Protein AF-A0A3C7VWP0-F1 (afdb_monomer_lite)

Structure (mmCIF, N/CA/C/O backbone):
data_AF-A0A3C7VWP0-F1
#
_entry.id   AF-A0A3C7VWP0-F1
#
loop_
_atom_site.group_PDB
_atom_site.id
_atom_site.type_symbol
_atom_site.label_atom_id
_atom_site.label_alt_id
_atom_site.label_comp_id
_atom_site.label_asym_id
_atom_site.label_entity_id
_atom_site.label_seq_id
_atom_site.pdbx_PDB_ins_code
_atom_site.Cartn_x
_atom_site.Cartn_y
_atom_site.Cartn_z
_atom_site.occupancy
_atom_site.B_iso_or_equiv
_atom_site.auth_seq_id
_atom_site.auth_comp_id
_atom_site.auth_asym_id
_atom_site.auth_atom_id
_atom_site.pdbx_PDB_model_num
ATOM 1 N N . MET A 1 1 ? -38.709 -5.482 -32.661 1.00 35.22 1 MET A N 1
ATOM 2 C CA . MET A 1 1 ? -37.393 -5.207 -33.279 1.00 35.22 1 MET A CA 1
ATOM 3 C C . MET A 1 1 ? -36.320 -5.694 -32.323 1.00 35.22 1 MET A C 1
ATOM 5 O O . MET A 1 1 ? -36.092 -5.061 -31.303 1.00 35.22 1 MET A O 1
ATOM 9 N N . SER A 1 2 ? -35.759 -6.872 -32.593 1.00 28.31 2 SER A N 1
ATOM 10 C CA . SER A 1 2 ? -34.648 -7.448 -31.835 1.00 28.31 2 SER A CA 1
ATOM 11 C C . SER A 1 2 ? -33.357 -6.728 -32.220 1.00 28.31 2 SER A C 1
ATOM 13 O O . SER A 1 2 ? -32.894 -6.865 -33.351 1.00 28.31 2 SER A O 1
ATOM 15 N N . VAL A 1 3 ? -32.789 -5.949 -31.303 1.00 29.02 3 VAL A N 1
ATOM 16 C CA . VAL A 1 3 ? -31.442 -5.401 -31.480 1.00 29.02 3 VAL A CA 1
ATOM 17 C C . VAL A 1 3 ? -30.465 -6.490 -31.053 1.00 29.02 3 VAL A C 1
ATOM 19 O O . VAL A 1 3 ? -30.376 -6.830 -29.875 1.00 29.02 3 VAL A O 1
ATOM 22 N N . ALA A 1 4 ? -29.801 -7.083 -32.041 1.00 27.52 4 ALA A N 1
ATOM 23 C CA . ALA A 1 4 ? -28.697 -8.003 -31.839 1.00 27.52 4 ALA A CA 1
ATOM 24 C C . ALA A 1 4 ? -27.569 -7.270 -31.097 1.00 27.52 4 ALA A C 1
ATOM 26 O O . ALA A 1 4 ? -27.047 -6.267 -31.581 1.00 27.52 4 ALA A O 1
ATOM 27 N N . VAL A 1 5 ? -27.221 -7.763 -29.908 1.00 31.03 5 VAL A N 1
ATOM 28 C CA . VAL A 1 5 ? -25.995 -7.381 -29.208 1.00 31.03 5 VAL A CA 1
ATOM 29 C C . VAL A 1 5 ? -24.853 -8.061 -29.948 1.00 31.03 5 VAL A C 1
ATOM 31 O O . VAL A 1 5 ? -24.682 -9.276 -29.884 1.00 31.03 5 VAL A O 1
ATOM 34 N N . GLU A 1 6 ? -24.128 -7.264 -30.718 1.00 28.30 6 GLU A N 1
ATOM 35 C CA . GLU A 1 6 ? -22.936 -7.660 -31.450 1.00 28.30 6 GLU A CA 1
ATOM 36 C C . GLU A 1 6 ? -21.861 -8.087 -30.435 1.00 28.30 6 GLU A C 1
ATOM 38 O O . GLU A 1 6 ? -21.287 -7.273 -29.710 1.00 28.30 6 GLU A O 1
ATOM 43 N N . THR A 1 7 ? -21.638 -9.396 -30.312 1.00 37.31 7 THR A N 1
ATOM 44 C CA . THR A 1 7 ? -20.586 -9.969 -29.468 1.00 37.31 7 THR A CA 1
ATOM 45 C C . THR A 1 7 ? -19.229 -9.644 -30.084 1.00 37.31 7 THR A C 1
ATOM 47 O O . THR A 1 7 ? -18.808 -10.284 -31.049 1.00 37.31 7 THR A O 1
ATOM 50 N N . ALA A 1 8 ? -18.546 -8.636 -29.541 1.00 33.97 8 ALA A N 1
ATOM 51 C CA . ALA A 1 8 ? -17.190 -8.291 -29.947 1.00 33.97 8 ALA A CA 1
ATOM 52 C C . ALA A 1 8 ? -16.220 -9.462 -29.658 1.00 33.97 8 ALA A C 1
ATOM 54 O O . ALA A 1 8 ? -16.267 -10.043 -28.570 1.00 33.97 8 ALA A O 1
ATOM 55 N N . PRO A 1 9 ? -15.320 -9.819 -30.591 1.00 35.62 9 PRO A N 1
ATOM 56 C CA . PRO A 1 9 ? -14.404 -10.940 -30.412 1.00 35.62 9 PRO A CA 1
ATOM 57 C C . PRO A 1 9 ? -13.335 -10.614 -29.356 1.00 35.62 9 PRO A C 1
ATOM 59 O O . PRO A 1 9 ? -12.489 -9.737 -29.532 1.00 35.62 9 PRO A O 1
ATOM 62 N N . THR A 1 10 ? -13.346 -11.349 -28.243 1.00 42.91 10 THR A N 1
ATOM 63 C CA . THR A 1 10 ? -12.411 -11.205 -27.117 1.00 42.91 10 THR A CA 1
ATOM 64 C C . THR A 1 10 ? -11.078 -11.903 -27.401 1.00 42.91 10 THR A C 1
ATOM 66 O O . THR A 1 10 ? -10.785 -12.969 -26.865 1.00 42.91 10 THR A O 1
ATOM 69 N N . GLY A 1 11 ? -10.250 -11.305 -28.257 1.00 37.78 11 GLY A N 1
ATOM 70 C CA . GLY A 1 11 ? -8.852 -11.709 -28.429 1.00 37.78 11 GLY A CA 1
ATOM 71 C C . GLY A 1 11 ? -7.911 -10.966 -27.462 1.00 37.78 11 GLY A C 1
ATOM 72 O O . GLY A 1 11 ? -8.125 -9.776 -27.207 1.00 37.78 11 GLY A O 1
ATOM 73 N N . PRO A 1 12 ? -6.820 -11.591 -26.969 1.00 45.31 12 PRO A N 1
ATOM 74 C CA . PRO A 1 12 ? -5.817 -10.919 -26.127 1.00 45.31 12 PRO A CA 1
ATOM 75 C C . PRO A 1 12 ? -5.187 -9.688 -26.809 1.00 45.31 12 PRO A C 1
ATOM 77 O O . PRO A 1 12 ? -4.808 -8.733 -26.133 1.00 45.31 12 PRO A O 1
ATOM 80 N N . GLY A 1 13 ? -5.151 -9.661 -28.147 1.00 40.09 13 GLY A N 1
ATOM 81 C CA . GLY A 1 13 ? -4.672 -8.518 -28.932 1.00 40.09 13 GLY A CA 1
ATOM 82 C C . GLY A 1 13 ? -5.580 -7.280 -28.886 1.00 40.09 13 GLY A C 1
ATOM 83 O O . GLY A 1 13 ? -5.072 -6.163 -28.867 1.00 40.09 13 GLY A O 1
ATOM 84 N N . LEU A 1 14 ? -6.907 -7.440 -28.796 1.00 42.69 14 LEU A N 1
ATOM 85 C CA . LEU A 1 14 ? -7.850 -6.309 -28.718 1.00 42.69 14 LEU A CA 1
ATOM 86 C C . LEU A 1 14 ? -7.833 -5.644 -27.331 1.00 42.69 14 LEU A C 1
ATOM 88 O O . LEU A 1 14 ? -7.853 -4.417 -27.237 1.00 42.69 14 LEU A O 1
ATOM 92 N N . ARG A 1 15 ? -7.643 -6.436 -26.263 1.00 50.72 15 ARG A N 1
ATOM 93 C CA . ARG A 1 15 ? -7.437 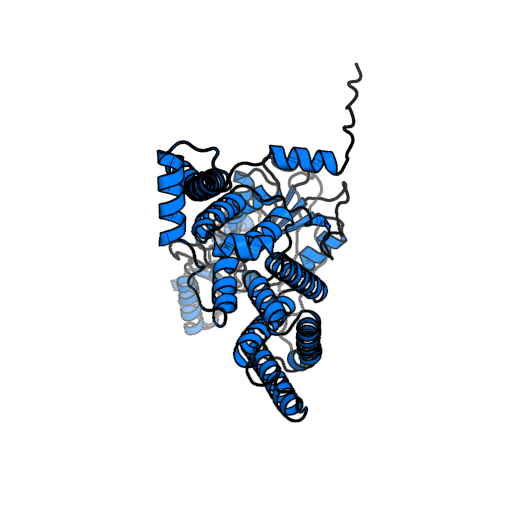-5.935 -24.888 1.00 50.72 15 ARG A CA 1
ATOM 94 C C . ARG A 1 15 ? -6.165 -5.086 -24.759 1.00 50.72 15 ARG A C 1
ATOM 96 O O . ARG A 1 15 ? -6.135 -4.132 -23.983 1.00 50.72 15 ARG A O 1
ATOM 103 N N . LEU A 1 16 ? -5.121 -5.408 -25.527 1.00 46.97 16 LEU A N 1
ATOM 104 C CA . LEU A 1 16 ? -3.892 -4.615 -25.599 1.00 46.97 16 LEU A CA 1
ATOM 105 C C . LEU A 1 16 ? -4.154 -3.243 -26.241 1.00 46.97 16 LEU A C 1
ATOM 107 O O . LEU A 1 16 ? -3.728 -2.223 -25.706 1.00 46.97 16 LEU A O 1
ATOM 111 N N . VAL A 1 17 ? -4.898 -3.210 -27.350 1.00 48.53 17 VAL A N 1
ATOM 112 C CA . VAL A 1 17 ? -5.216 -1.976 -28.091 1.00 48.53 17 VAL A CA 1
ATOM 113 C C . VAL A 1 17 ? -6.113 -1.035 -27.277 1.00 48.53 17 VAL A C 1
ATOM 115 O O . VAL A 1 17 ? -5.889 0.177 -27.274 1.00 48.53 17 VAL A O 1
ATOM 118 N N . GLU A 1 18 ? -7.079 -1.563 -26.525 1.00 48.06 18 GLU A N 1
ATOM 119 C CA . GLU A 1 18 ? -7.911 -0.755 -25.622 1.00 48.06 18 GLU A CA 1
ATOM 120 C C . GLU A 1 18 ? -7.126 -0.210 -24.419 1.00 48.06 18 GLU A C 1
ATOM 122 O O . GLU A 1 18 ? -7.279 0.964 -24.068 1.00 48.06 18 GLU A O 1
ATOM 127 N N . ARG A 1 19 ? -6.215 -1.005 -23.833 1.00 46.81 19 ARG A N 1
ATOM 128 C CA . ARG A 1 19 ? -5.294 -0.539 -22.776 1.00 46.81 19 ARG A CA 1
ATOM 129 C C . ARG A 1 19 ? -4.351 0.560 -23.278 1.00 46.81 19 ARG A C 1
ATOM 131 O O . ARG A 1 19 ? -4.072 1.494 -22.529 1.00 46.81 19 ARG A O 1
ATOM 138 N N . LEU A 1 20 ? -3.909 0.485 -24.536 1.00 47.81 20 LEU A N 1
ATOM 139 C CA . LEU A 1 20 ? -3.092 1.519 -25.182 1.00 47.81 20 LEU A CA 1
ATOM 140 C C . LEU A 1 20 ? -3.878 2.824 -25.407 1.00 47.81 20 LEU A C 1
ATOM 142 O O . LEU A 1 20 ? -3.334 3.903 -25.186 1.00 47.81 20 LEU A O 1
ATOM 146 N N . ARG A 1 21 ? -5.167 2.757 -25.779 1.00 44.41 21 ARG A N 1
ATOM 147 C CA . ARG A 1 21 ? -6.016 3.953 -25.986 1.00 44.41 21 ARG A CA 1
ATOM 148 C C . ARG A 1 21 ? -6.418 4.673 -24.694 1.00 44.41 21 ARG A C 1
ATOM 150 O O . ARG A 1 21 ? -6.697 5.868 -24.735 1.00 44.41 21 ARG A O 1
ATOM 157 N N . ALA A 1 22 ? -6.453 3.982 -23.556 1.00 44.19 22 ALA A N 1
ATOM 158 C CA . ALA A 1 22 ? -6.858 4.553 -22.267 1.00 44.19 22 ALA A CA 1
ATOM 159 C C . ALA A 1 22 ? -5.733 5.305 -21.521 1.00 44.19 22 ALA A C 1
ATOM 161 O O . ALA A 1 22 ? -5.949 5.787 -20.404 1.00 44.19 22 ALA A O 1
ATOM 162 N N . GLN A 1 23 ? -4.535 5.416 -22.105 1.00 46.66 23 GLN A N 1
ATOM 163 C CA . GLN A 1 23 ? -3.395 6.054 -21.454 1.00 46.66 23 GLN A CA 1
ATOM 164 C C . GLN A 1 23 ? -3.549 7.577 -21.404 1.00 46.66 23 GLN A C 1
ATOM 166 O O . GLN A 1 23 ? -3.523 8.274 -22.416 1.00 46.66 23 GLN A O 1
ATOM 171 N N . ARG A 1 24 ? -3.655 8.106 -20.184 1.00 49.12 24 ARG A N 1
ATOM 172 C CA . ARG A 1 24 ? -3.353 9.507 -19.880 1.00 49.12 24 ARG A CA 1
ATOM 173 C C . ARG A 1 24 ? -2.129 9.556 -18.964 1.00 49.12 24 ARG A C 1
ATOM 175 O O . ARG A 1 24 ? -1.996 8.663 -18.124 1.00 49.12 24 ARG A O 1
ATOM 182 N N . PRO A 1 25 ? -1.257 10.569 -19.114 1.00 47.03 25 PRO A N 1
ATOM 183 C CA . PRO A 1 25 ? -0.091 10.740 -18.251 1.00 47.03 25 PRO A CA 1
ATOM 184 C C . PRO A 1 25 ? -0.519 10.753 -16.778 1.00 47.03 25 PRO A C 1
ATOM 186 O O . PRO A 1 25 ? -1.553 11.330 -16.425 1.00 47.03 25 PRO A O 1
ATOM 189 N N . ARG A 1 26 ? 0.249 10.067 -15.926 1.00 44.88 26 ARG A N 1
ATOM 190 C CA . ARG A 1 26 ? -0.039 9.896 -14.492 1.00 44.88 26 ARG A CA 1
ATOM 191 C C . ARG A 1 26 ? 0.066 11.219 -13.730 1.00 44.88 26 ARG A C 1
ATOM 193 O O . ARG A 1 26 ? -0.675 11.430 -12.773 1.00 44.88 26 ARG A O 1
ATOM 200 N N . HIS A 1 27 ? 0.953 12.099 -14.177 1.00 48.50 27 HIS A N 1
ATOM 201 C CA . HIS A 1 27 ? 1.127 13.475 -13.750 1.00 48.50 27 HIS A CA 1
ATOM 202 C C . HIS A 1 27 ? 1.102 14.361 -14.996 1.00 48.50 27 HIS A C 1
ATOM 204 O O . HIS A 1 27 ? 1.833 14.140 -15.956 1.00 48.50 27 HIS A O 1
ATOM 210 N N . GLY A 1 28 ? 0.274 15.405 -14.991 1.00 49.00 28 GLY A N 1
ATOM 211 C CA . GLY A 1 28 ? 0.349 16.438 -16.021 1.00 49.00 28 GLY A CA 1
ATOM 212 C C . GLY A 1 28 ? 1.666 17.199 -15.888 1.00 49.00 28 GLY A C 1
ATOM 213 O O . GLY A 1 28 ? 1.707 18.227 -15.211 1.00 49.00 28 GLY A O 1
ATOM 214 N N . LEU A 1 29 ? 2.751 16.691 -16.485 1.00 58.59 29 LEU A N 1
ATOM 215 C CA . LEU A 1 29 ? 3.988 17.450 -16.637 1.00 58.59 29 LEU A CA 1
ATOM 216 C C . LEU A 1 29 ? 3.621 18.786 -17.283 1.00 58.59 29 LEU A C 1
ATOM 218 O O . LEU A 1 29 ? 2.940 18.825 -18.310 1.00 58.59 29 LEU A O 1
ATOM 222 N N . ARG A 1 30 ? 4.044 19.894 -16.661 1.00 71.88 30 ARG A N 1
ATOM 223 C CA . ARG A 1 30 ? 3.840 21.226 -17.240 1.00 71.88 30 ARG A CA 1
ATOM 224 C C . ARG A 1 30 ? 4.410 21.222 -18.668 1.00 71.88 30 ARG A C 1
ATOM 226 O O . ARG A 1 30 ? 5.480 20.644 -18.866 1.00 71.88 30 ARG A O 1
ATOM 233 N N . PRO A 1 31 ? 3.768 21.882 -19.645 1.00 74.69 31 PRO A N 1
ATOM 234 C CA . PRO A 1 31 ? 4.187 21.825 -21.050 1.00 74.69 31 PRO A CA 1
ATOM 235 C C . PRO A 1 31 ? 5.651 22.249 -21.250 1.00 74.69 31 PRO A C 1
ATOM 237 O O . PRO A 1 31 ? 6.357 21.662 -22.061 1.00 74.69 31 PRO A O 1
ATOM 240 N N . LEU A 1 32 ? 6.142 23.189 -20.434 1.00 78.19 32 LEU A N 1
ATOM 241 C CA . LEU A 1 32 ? 7.553 23.586 -20.407 1.00 78.19 32 LEU A CA 1
ATOM 242 C C . LEU A 1 32 ? 8.493 22.465 -19.943 1.00 78.19 32 LEU A C 1
ATOM 244 O O . LEU A 1 32 ? 9.555 22.285 -20.524 1.00 78.19 32 LEU A O 1
ATOM 248 N N . ALA A 1 33 ? 8.111 21.690 -18.925 1.00 76.31 33 ALA A N 1
ATOM 249 C CA . ALA A 1 33 ? 8.920 20.571 -18.446 1.00 76.31 33 ALA A CA 1
ATOM 250 C C . ALA A 1 33 ? 8.974 19.437 -19.481 1.00 76.31 33 ALA A C 1
ATOM 252 O O . ALA A 1 33 ? 10.025 18.833 -19.665 1.00 76.31 33 ALA A O 1
ATOM 253 N N . LEU A 1 34 ? 7.866 19.188 -20.190 1.00 79.56 34 LEU A N 1
ATOM 254 C CA . LEU A 1 34 ? 7.828 18.230 -21.295 1.00 79.56 34 LEU A CA 1
ATOM 255 C C . LEU A 1 34 ? 8.720 18.685 -22.457 1.00 79.56 34 LEU A C 1
ATOM 257 O O . LEU A 1 34 ? 9.506 17.889 -22.960 1.00 79.56 34 LEU A O 1
ATOM 261 N N . LEU A 1 35 ? 8.639 19.963 -22.845 1.00 84.69 35 LEU A N 1
ATOM 262 C CA . LEU A 1 35 ? 9.496 20.536 -23.882 1.00 84.69 35 LEU A CA 1
ATOM 263 C C . LEU A 1 35 ? 10.975 20.391 -23.503 1.00 84.69 35 LEU A C 1
ATOM 265 O O . LEU A 1 35 ? 11.749 19.861 -24.292 1.00 84.69 35 LEU A O 1
ATOM 269 N N . LEU A 1 36 ? 11.347 20.774 -22.277 1.00 85.31 36 LEU A N 1
ATOM 270 C CA . LEU A 1 36 ? 12.714 20.631 -21.774 1.00 85.31 36 LEU A CA 1
ATOM 271 C C . LEU A 1 36 ? 13.183 19.170 -21.803 1.00 85.31 36 LEU A C 1
ATOM 273 O O . LEU A 1 36 ? 14.277 18.889 -22.289 1.00 85.31 36 LEU A O 1
ATOM 277 N N . LEU A 1 37 ? 12.348 18.227 -21.361 1.00 85.19 37 LEU A N 1
ATOM 278 C CA . LEU A 1 37 ? 12.681 16.802 -21.368 1.00 85.19 37 LEU A CA 1
ATOM 279 C C . LEU A 1 37 ? 12.892 16.263 -22.793 1.00 85.19 37 LEU A C 1
ATOM 281 O O . LEU A 1 37 ? 13.861 15.550 -23.045 1.00 85.19 37 LEU A O 1
ATOM 285 N N . VAL A 1 38 ? 12.011 16.622 -23.731 1.00 84.88 38 VAL A N 1
ATOM 286 C CA . VAL A 1 38 ? 12.127 16.216 -25.140 1.00 84.88 38 VAL A CA 1
ATOM 287 C C . VAL A 1 38 ? 13.371 16.836 -25.770 1.00 84.88 38 VAL A C 1
ATOM 289 O O . VAL A 1 38 ? 14.121 16.133 -26.443 1.00 84.88 38 VAL A O 1
ATOM 292 N N . THR A 1 39 ? 13.655 18.113 -25.500 1.00 85.75 39 THR A N 1
ATOM 293 C CA . THR A 1 39 ? 14.889 18.746 -25.986 1.00 85.75 39 THR A CA 1
ATOM 294 C C . THR A 1 39 ? 16.136 18.068 -25.422 1.00 85.75 39 THR A C 1
ATOM 296 O O . THR A 1 39 ? 17.053 17.779 -26.184 1.00 85.75 39 THR A O 1
ATOM 299 N N . ALA A 1 40 ? 16.150 17.710 -24.134 1.00 85.56 40 ALA A N 1
ATOM 300 C CA . ALA A 1 40 ? 17.250 16.972 -23.515 1.00 85.56 40 ALA A CA 1
ATOM 301 C C . ALA A 1 40 ? 17.419 15.553 -24.090 1.00 85.56 40 ALA A C 1
ATOM 303 O O . ALA A 1 40 ? 18.537 15.051 -24.142 1.00 85.56 40 ALA A O 1
ATOM 304 N N . ALA A 1 41 ? 16.340 14.911 -24.554 1.00 87.00 41 ALA A N 1
ATOM 305 C CA . ALA A 1 41 ? 16.419 13.618 -25.231 1.00 87.00 41 ALA A CA 1
ATOM 306 C C . ALA A 1 41 ? 16.981 13.734 -26.660 1.00 87.00 41 ALA A C 1
ATOM 308 O O . ALA A 1 41 ? 17.821 12.926 -27.059 1.00 87.00 41 ALA A O 1
ATOM 309 N N . VAL A 1 42 ? 16.524 14.735 -27.423 1.00 87.62 42 VAL A N 1
ATOM 310 C CA . VAL A 1 42 ? 16.841 14.908 -28.853 1.00 87.62 42 VAL A CA 1
ATOM 311 C C . VAL A 1 42 ? 18.218 15.534 -29.078 1.00 87.62 42 VAL A C 1
ATOM 313 O O . VAL A 1 42 ? 18.897 15.181 -30.038 1.00 87.62 42 VAL A O 1
ATOM 316 N N . LEU A 1 43 ? 18.662 16.437 -28.203 1.00 86.62 43 LEU A N 1
ATOM 317 C CA . LEU A 1 43 ? 19.901 17.193 -28.398 1.00 86.62 43 LEU A CA 1
ATOM 318 C C . LEU A 1 43 ? 21.164 16.306 -28.483 1.00 86.62 43 LEU A C 1
ATOM 320 O O . LEU A 1 43 ? 21.934 16.491 -29.427 1.00 86.62 43 LEU A O 1
ATOM 324 N N . PRO A 1 44 ? 21.373 15.294 -27.617 1.00 84.94 44 PRO A N 1
ATOM 325 C CA . PRO A 1 44 ? 22.505 14.378 -27.768 1.00 84.94 44 PRO A CA 1
ATOM 326 C C . PRO A 1 44 ? 22.380 13.480 -29.007 1.00 84.94 44 PRO A C 1
ATOM 328 O O . PRO A 1 44 ? 23.379 13.194 -29.656 1.00 84.94 44 PRO A O 1
ATOM 331 N N . LEU A 1 45 ? 21.163 13.085 -29.403 1.00 84.50 45 LEU A N 1
ATOM 332 C CA . LEU A 1 45 ? 20.938 12.327 -30.643 1.00 84.50 45 LEU A CA 1
ATOM 333 C C . LEU A 1 45 ? 21.322 13.139 -31.887 1.00 84.50 45 LEU A C 1
ATOM 335 O O . LEU A 1 45 ? 21.915 12.598 -32.819 1.00 84.50 45 LEU A O 1
ATOM 339 N N . ALA A 1 46 ? 21.030 14.441 -31.889 1.00 82.44 46 ALA A N 1
ATOM 340 C CA . ALA A 1 46 ? 21.456 15.348 -32.949 1.00 82.44 46 ALA A CA 1
ATOM 341 C C . ALA A 1 46 ? 22.988 15.496 -32.993 1.00 82.44 46 ALA A C 1
ATOM 343 O O . ALA A 1 46 ? 23.566 15.493 -34.080 1.00 82.44 46 ALA A O 1
ATOM 344 N N . ALA A 1 47 ? 23.656 15.550 -31.834 1.00 80.31 47 ALA A N 1
ATOM 345 C CA . ALA A 1 47 ? 25.118 15.564 -31.759 1.00 80.31 47 ALA A CA 1
ATOM 346 C C . ALA A 1 47 ? 25.734 14.278 -32.343 1.00 80.31 47 ALA A C 1
ATOM 348 O O . ALA A 1 47 ? 26.656 14.349 -33.154 1.00 80.31 47 ALA A O 1
ATOM 349 N N . VAL A 1 48 ? 25.173 13.107 -32.021 1.00 82.00 48 VAL A N 1
ATOM 350 C CA . VAL A 1 48 ? 25.594 11.823 -32.608 1.00 82.00 48 VAL A CA 1
ATOM 351 C C . VAL A 1 48 ? 25.377 11.803 -34.125 1.00 82.00 48 VAL A C 1
ATOM 353 O O . VAL A 1 48 ? 26.272 11.398 -34.864 1.00 82.00 48 VAL A O 1
ATOM 356 N N . ALA A 1 49 ? 24.232 12.287 -34.615 1.00 81.00 49 ALA A N 1
ATOM 357 C CA . ALA A 1 49 ? 23.956 12.366 -36.050 1.00 81.00 49 ALA A CA 1
ATOM 358 C C . ALA A 1 49 ? 24.967 13.264 -36.786 1.00 81.00 49 ALA A C 1
ATOM 360 O O . ALA A 1 49 ? 25.456 12.886 -37.849 1.00 81.00 49 ALA A O 1
ATOM 361 N N . LEU A 1 50 ? 25.340 14.409 -36.202 1.00 79.06 50 LEU A N 1
ATOM 362 C CA . LEU A 1 50 ? 26.374 15.295 -36.748 1.00 79.06 50 LEU A CA 1
ATOM 363 C C . LEU A 1 50 ? 27.751 14.620 -36.803 1.00 79.06 50 LEU A C 1
ATOM 365 O O . LEU A 1 50 ? 28.464 14.787 -37.790 1.00 79.06 50 LEU A O 1
ATOM 369 N N . ARG A 1 51 ? 28.113 13.811 -35.799 1.00 76.56 51 ARG A N 1
ATOM 370 C CA . ARG A 1 51 ? 29.361 13.026 -35.810 1.00 76.56 51 ARG A CA 1
ATOM 371 C C . ARG A 1 51 ? 29.364 11.960 -36.906 1.00 76.56 51 ARG A C 1
ATOM 373 O O . ARG A 1 51 ? 30.351 11.828 -37.625 1.00 76.56 51 ARG A O 1
ATOM 380 N N . ILE A 1 52 ? 28.259 11.231 -37.071 1.00 79.06 52 ILE A N 1
ATOM 381 C CA . ILE A 1 52 ? 28.116 10.217 -38.131 1.00 79.06 52 ILE A CA 1
ATOM 382 C C . ILE A 1 52 ? 28.209 10.877 -39.514 1.00 79.06 52 ILE A C 1
ATOM 384 O O . ILE A 1 52 ? 28.902 10.376 -40.397 1.00 79.06 52 ILE A O 1
ATOM 388 N N . LEU A 1 53 ? 27.563 12.031 -39.693 1.00 76.69 53 LEU A N 1
ATOM 389 C CA . LEU A 1 53 ? 27.622 12.819 -40.925 1.00 76.69 53 LEU A CA 1
ATOM 390 C C . LEU A 1 53 ? 29.036 13.351 -41.213 1.00 76.69 53 LEU A C 1
ATOM 392 O O . LEU A 1 53 ? 29.468 13.331 -42.366 1.00 76.69 53 LEU A O 1
ATOM 396 N N . ALA A 1 54 ? 29.776 13.766 -40.180 1.00 72.44 54 ALA A N 1
ATOM 397 C CA . ALA A 1 54 ? 31.170 14.188 -40.309 1.00 72.44 54 ALA A CA 1
ATOM 398 C C . ALA A 1 54 ? 32.091 13.039 -40.759 1.00 72.44 54 ALA A C 1
ATOM 400 O O . ALA A 1 54 ? 32.945 13.245 -41.617 1.00 72.44 54 ALA A O 1
ATOM 401 N N . LEU A 1 55 ? 31.875 11.824 -40.243 1.00 71.06 55 LEU A N 1
ATOM 402 C CA . LEU A 1 55 ? 32.618 10.617 -40.631 1.00 71.06 55 LEU A CA 1
ATOM 403 C C . LEU A 1 55 ? 32.239 10.104 -42.031 1.00 71.06 55 LEU A C 1
ATOM 405 O O . LEU A 1 55 ? 33.080 9.553 -42.734 1.00 71.06 55 LEU A O 1
ATOM 409 N N . SER A 1 56 ? 30.985 10.299 -42.454 1.00 72.06 56 SER A N 1
ATOM 410 C CA . SER A 1 56 ? 30.482 9.890 -43.774 1.00 72.06 56 SER A CA 1
ATOM 411 C C . SER A 1 56 ? 30.965 10.784 -44.926 1.00 72.06 56 SER A C 1
ATOM 413 O O . SER A 1 56 ? 30.768 10.415 -46.083 1.00 72.06 56 SER A O 1
ATOM 415 N N . GLY A 1 57 ? 31.521 11.969 -44.645 1.00 66.19 57 GLY A N 1
ATOM 416 C CA . GLY A 1 57 ? 31.978 12.926 -45.664 1.00 66.19 57 GLY A CA 1
ATOM 417 C C . GLY A 1 57 ? 30.865 13.569 -46.510 1.00 66.19 57 GLY A C 1
ATOM 418 O O . GLY A 1 57 ? 31.157 14.304 -47.447 1.00 66.19 57 GLY A O 1
ATOM 419 N N . SER A 1 58 ? 29.594 13.313 -46.189 1.00 66.94 58 SER A N 1
ATOM 420 C CA . SER A 1 58 ? 28.410 13.768 -46.939 1.00 66.94 58 SER A CA 1
ATOM 421 C C . SER A 1 58 ? 27.808 15.080 -46.413 1.00 66.94 58 SER A C 1
ATOM 423 O O . SER A 1 58 ? 26.787 15.547 -46.917 1.00 66.94 58 SER A O 1
ATOM 425 N N . ALA A 1 59 ? 28.426 15.683 -45.394 1.00 67.56 59 ALA A N 1
ATOM 426 C CA . ALA A 1 59 ? 27.912 16.854 -44.691 1.00 67.56 59 ALA A CA 1
ATOM 427 C C . ALA A 1 59 ? 28.589 18.162 -45.134 1.00 67.56 59 ALA A C 1
ATOM 429 O O . ALA A 1 59 ? 29.750 18.175 -45.539 1.00 67.56 59 ALA A O 1
ATOM 430 N N . GLY A 1 60 ? 27.878 19.286 -44.999 1.00 74.25 60 GLY A N 1
ATOM 431 C CA . GLY A 1 60 ? 28.445 20.615 -45.246 1.00 74.25 60 GLY A CA 1
ATOM 432 C C . GLY A 1 60 ? 29.572 20.988 -44.260 1.00 74.25 60 GLY A C 1
ATOM 433 O O . GLY A 1 60 ? 29.642 20.425 -43.165 1.00 74.25 60 GLY A O 1
ATOM 434 N N . PRO A 1 61 ? 30.415 21.986 -44.593 1.00 76.56 61 PRO A N 1
ATOM 435 C CA . PRO A 1 61 ? 31.642 22.323 -43.853 1.00 76.56 61 PRO A CA 1
ATOM 436 C C . PRO A 1 61 ? 31.418 22.707 -42.380 1.00 76.56 61 PRO A C 1
ATOM 438 O O . PRO A 1 61 ? 32.285 22.502 -41.537 1.00 76.56 61 PRO A O 1
ATOM 441 N N . VAL A 1 62 ? 30.240 23.240 -42.044 1.00 76.12 62 VAL A N 1
ATOM 442 C CA . VAL A 1 62 ? 29.875 23.564 -40.654 1.00 76.12 62 VAL A CA 1
ATOM 443 C C . VAL A 1 62 ? 29.561 22.298 -39.849 1.00 76.12 62 VAL A C 1
ATOM 445 O O . VAL A 1 62 ? 29.954 22.185 -38.691 1.00 76.12 62 VAL A O 1
ATOM 448 N N . ALA A 1 63 ? 28.876 21.324 -40.455 1.00 71.06 63 ALA A N 1
ATOM 449 C CA . ALA A 1 63 ? 28.501 20.078 -39.789 1.00 71.06 63 ALA A CA 1
ATOM 450 C C . ALA A 1 63 ? 29.722 19.179 -39.538 1.00 71.06 63 ALA A C 1
ATOM 452 O O . ALA A 1 63 ? 29.822 18.569 -38.474 1.00 71.06 63 ALA A O 1
ATOM 453 N N . THR A 1 64 ? 30.675 19.150 -40.474 1.00 74.62 64 THR A N 1
ATOM 454 C CA . THR A 1 64 ? 31.947 18.434 -40.304 1.00 74.62 64 THR A CA 1
ATOM 455 C C . THR A 1 64 ? 32.812 19.060 -39.206 1.00 74.62 64 THR A C 1
ATOM 457 O O . THR A 1 64 ? 33.324 18.333 -38.357 1.00 74.62 64 THR A O 1
ATOM 460 N N . ALA A 1 65 ? 32.913 20.395 -39.153 1.00 76.75 65 ALA A N 1
ATOM 461 C CA . ALA A 1 65 ? 33.659 21.106 -38.110 1.00 76.75 65 ALA A CA 1
ATOM 462 C C . ALA A 1 65 ? 33.067 20.889 -36.705 1.00 76.75 65 ALA A C 1
ATOM 464 O O . ALA A 1 65 ? 33.802 20.613 -35.755 1.00 76.75 65 ALA A O 1
ATOM 465 N N . LEU A 1 66 ? 31.737 20.958 -36.572 1.00 74.38 66 LEU A N 1
ATOM 466 C CA . LEU A 1 66 ? 31.055 20.681 -35.305 1.00 74.38 66 LEU A CA 1
ATOM 467 C C . LEU A 1 66 ? 31.223 19.216 -34.879 1.00 74.38 66 LEU A C 1
ATOM 469 O O . LEU A 1 66 ? 31.518 18.952 -33.716 1.00 74.38 66 LEU A O 1
ATOM 473 N N . GLY A 1 67 ? 31.084 18.264 -35.808 1.00 74.00 67 GLY A N 1
ATOM 474 C CA . GLY A 1 67 ? 31.286 16.839 -35.531 1.00 74.00 67 GLY A CA 1
ATOM 475 C C . GLY A 1 67 ? 32.704 16.514 -35.045 1.00 74.00 67 GLY A C 1
ATOM 476 O O . GLY A 1 67 ? 32.855 15.753 -34.089 1.00 74.00 67 GLY A O 1
ATOM 477 N N . ALA A 1 68 ? 33.728 17.132 -35.643 1.00 75.06 68 ALA A N 1
ATOM 478 C CA . ALA A 1 68 ? 35.120 16.987 -35.213 1.00 75.06 68 ALA A CA 1
ATOM 479 C C . ALA A 1 68 ? 35.353 17.561 -33.805 1.00 75.06 68 ALA A C 1
ATOM 481 O O . ALA A 1 68 ? 35.919 16.881 -32.952 1.00 75.06 68 ALA A O 1
ATOM 482 N N . TRP A 1 69 ? 34.823 18.758 -33.519 1.00 80.56 69 TRP A N 1
ATOM 483 C CA . TRP A 1 69 ? 34.928 19.374 -32.191 1.00 80.56 69 TRP A CA 1
ATOM 484 C C . TRP A 1 69 ? 34.350 18.479 -31.085 1.00 80.56 69 TRP A C 1
ATOM 486 O O . TRP A 1 69 ? 34.972 18.309 -30.033 1.00 80.56 69 TRP A O 1
ATOM 496 N N . PHE A 1 70 ? 33.187 17.865 -31.336 1.00 76.75 70 PHE A N 1
ATOM 497 C CA . PHE A 1 70 ? 32.573 16.920 -30.404 1.00 76.75 70 PHE A CA 1
ATOM 498 C C . PHE A 1 70 ? 33.420 15.656 -30.202 1.00 76.75 70 PHE A C 1
ATOM 500 O O . PHE A 1 70 ? 33.520 15.159 -29.081 1.00 76.75 70 PHE A O 1
ATOM 507 N N . ASN A 1 71 ? 34.040 15.131 -31.258 1.00 75.00 71 ASN A N 1
ATOM 508 C CA . ASN A 1 71 ? 34.884 13.944 -31.151 1.00 75.00 71 ASN A CA 1
ATOM 509 C C . ASN A 1 71 ? 36.140 14.201 -30.298 1.00 75.00 71 ASN A C 1
ATOM 511 O O . ASN A 1 71 ? 36.511 13.356 -29.483 1.00 75.00 71 ASN A O 1
ATOM 515 N N . ASP A 1 72 ? 36.735 15.386 -30.427 1.00 75.06 72 ASP A N 1
ATOM 516 C CA . ASP A 1 72 ? 37.965 15.745 -29.716 1.00 75.06 72 ASP A CA 1
ATOM 517 C C . ASP A 1 72 ? 37.728 16.057 -28.229 1.00 75.06 72 ASP A C 1
ATOM 519 O O . ASP A 1 72 ? 38.563 15.723 -27.391 1.00 75.06 72 ASP A O 1
ATOM 523 N N . HIS A 1 73 ? 36.584 16.658 -27.874 1.00 77.75 73 HIS A N 1
ATOM 524 C CA . HIS A 1 73 ? 36.317 17.113 -26.499 1.00 77.75 73 HIS A CA 1
ATOM 525 C C . HIS A 1 73 ? 35.430 16.168 -25.675 1.00 77.75 73 HIS A C 1
ATOM 527 O O . HIS A 1 73 ? 35.493 16.192 -24.447 1.00 77.75 73 HIS A O 1
ATOM 533 N N . LEU A 1 74 ? 34.576 15.365 -26.319 1.00 73.88 74 LEU A N 1
ATOM 534 C CA . LEU A 1 74 ? 33.541 14.562 -25.652 1.00 73.88 74 LEU A CA 1
ATOM 535 C C . LEU A 1 74 ? 33.690 13.050 -25.874 1.00 73.88 74 LEU A C 1
ATOM 537 O O . LEU A 1 74 ? 32.814 12.304 -25.450 1.00 73.88 74 LEU A O 1
ATOM 541 N N . SER A 1 75 ? 34.760 12.560 -26.506 1.00 76.19 75 SER A N 1
ATOM 542 C CA . SER A 1 75 ? 35.010 11.113 -26.603 1.00 76.19 75 SER A CA 1
ATOM 543 C C . SER A 1 75 ? 35.731 10.573 -25.360 1.00 76.19 75 SER A C 1
ATOM 545 O O . SER A 1 75 ? 36.548 11.254 -24.749 1.00 76.19 75 SER A O 1
ATOM 547 N N . LEU A 1 76 ? 35.456 9.320 -24.980 1.00 77.00 76 LEU A N 1
ATOM 548 C CA . LEU A 1 76 ? 36.160 8.603 -23.899 1.00 77.00 76 LEU A CA 1
ATOM 549 C C . LEU A 1 76 ? 37.297 7.713 -24.426 1.00 77.00 76 LEU A C 1
ATOM 551 O O . LEU A 1 76 ? 37.803 6.838 -23.724 1.00 77.00 76 LEU A O 1
ATOM 555 N N . HIS A 1 77 ? 37.714 7.916 -25.676 1.00 75.25 77 HIS A N 1
ATOM 556 C CA . HIS A 1 77 ? 38.748 7.097 -26.311 1.00 75.25 77 HIS A CA 1
ATOM 557 C C . HIS A 1 77 ? 40.147 7.329 -25.725 1.00 75.25 77 HIS A C 1
ATOM 559 O O . HIS A 1 77 ? 41.002 6.450 -25.843 1.00 75.25 77 HIS A O 1
ATOM 565 N N . TRP A 1 78 ? 40.353 8.459 -25.041 1.00 74.50 78 TRP A N 1
ATOM 566 C CA . TRP A 1 78 ? 41.590 8.798 -24.335 1.00 74.50 78 TRP A CA 1
ATOM 567 C C . TRP A 1 78 ? 41.843 7.940 -23.082 1.00 74.50 78 TRP A C 1
ATOM 569 O O . TRP A 1 78 ? 42.953 7.952 -22.554 1.00 74.50 78 TRP A O 1
ATOM 579 N N . VAL A 1 79 ? 40.850 7.178 -22.603 1.00 77.81 79 VAL A N 1
ATOM 580 C CA . VAL A 1 79 ? 40.987 6.354 -21.393 1.00 77.81 79 VAL A CA 1
ATOM 581 C C . VAL A 1 79 ? 41.888 5.131 -21.660 1.00 77.81 79 VAL A C 1
ATOM 583 O O . VAL A 1 79 ? 41.630 4.383 -22.622 1.00 77.81 79 VAL A O 1
ATOM 586 N N . PRO A 1 80 ? 42.906 4.877 -20.805 1.00 79.69 80 PRO A N 1
ATOM 587 C CA . PRO A 1 80 ? 43.777 3.707 -20.902 1.00 79.69 80 PRO A CA 1
ATOM 588 C C . PRO A 1 80 ? 42.999 2.387 -20.929 1.00 79.69 80 PRO A C 1
ATOM 590 O O . PRO A 1 80 ? 41.954 2.246 -20.295 1.00 79.69 80 PRO A O 1
ATOM 593 N N . ALA A 1 81 ? 43.527 1.383 -21.636 1.00 74.88 81 ALA A N 1
ATOM 594 C CA . ALA A 1 81 ? 42.865 0.083 -21.794 1.00 74.88 81 ALA A CA 1
ATOM 595 C C . ALA A 1 81 ? 42.593 -0.638 -20.457 1.00 74.88 81 ALA A C 1
ATOM 597 O O . ALA A 1 81 ? 41.638 -1.405 -20.371 1.00 74.88 81 ALA A O 1
ATOM 598 N N . VAL A 1 82 ? 43.396 -0.357 -19.423 1.00 72.25 82 VAL A N 1
ATOM 599 C CA . VAL A 1 82 ? 43.275 -0.944 -18.079 1.00 72.25 82 VAL A CA 1
ATOM 600 C C . VAL A 1 82 ? 42.002 -0.472 -17.361 1.00 72.25 82 VAL A C 1
ATOM 602 O O . VAL A 1 82 ? 41.288 -1.291 -16.791 1.00 72.25 82 VAL A O 1
ATOM 605 N N . ASP A 1 83 ? 41.659 0.816 -17.461 1.00 74.75 83 ASP A N 1
ATOM 606 C CA . ASP A 1 83 ? 40.516 1.409 -16.742 1.00 74.75 83 ASP A CA 1
ATOM 607 C C . ASP A 1 83 ? 39.229 1.460 -17.579 1.00 74.75 83 ASP A C 1
ATOM 609 O O . ASP A 1 83 ? 38.141 1.754 -17.074 1.00 74.75 83 ASP A O 1
ATOM 613 N N . ARG A 1 84 ? 39.332 1.154 -18.876 1.00 78.00 84 ARG A N 1
ATOM 614 C CA . ARG A 1 84 ? 38.233 1.261 -19.843 1.00 78.00 84 ARG A CA 1
ATOM 615 C C . ARG A 1 84 ? 37.001 0.447 -19.442 1.00 78.00 84 ARG A C 1
ATOM 617 O O . ARG A 1 84 ? 35.884 0.924 -19.623 1.00 78.00 84 ARG A O 1
ATOM 624 N N . ASN A 1 85 ? 37.187 -0.740 -18.864 1.00 74.50 85 ASN A N 1
ATOM 625 C CA . ASN A 1 85 ? 36.078 -1.584 -18.405 1.00 74.50 85 ASN A CA 1
ATOM 626 C C . ASN A 1 85 ? 35.324 -0.950 -17.228 1.00 74.50 85 ASN A C 1
ATOM 628 O O . ASN A 1 85 ? 34.096 -0.908 -17.235 1.00 74.50 85 ASN A O 1
ATOM 632 N N . THR A 1 86 ? 36.044 -0.371 -16.267 1.00 76.25 86 THR A N 1
ATOM 633 C CA . THR A 1 86 ? 35.450 0.335 -15.125 1.00 76.25 86 THR A CA 1
ATOM 634 C C . THR A 1 86 ? 34.626 1.537 -15.584 1.00 76.25 86 THR A C 1
ATOM 636 O O . THR A 1 86 ? 33.492 1.724 -15.141 1.00 76.25 86 THR A O 1
ATOM 639 N N . VAL A 1 87 ? 35.157 2.326 -16.525 1.00 79.50 87 VAL A N 1
ATOM 640 C CA . VAL A 1 87 ? 34.433 3.469 -17.104 1.00 79.50 87 VAL A CA 1
ATOM 641 C C . VAL A 1 87 ? 33.193 2.998 -17.865 1.00 79.50 87 VAL A C 1
ATOM 643 O O . VAL A 1 87 ? 32.116 3.566 -17.686 1.00 79.50 87 VAL A O 1
ATOM 646 N N . LEU A 1 88 ? 33.298 1.923 -18.651 1.00 80.56 88 LEU A N 1
ATOM 647 C CA . LEU A 1 88 ? 32.156 1.331 -19.350 1.00 80.56 88 LEU A CA 1
ATOM 648 C C . LEU A 1 88 ? 31.048 0.891 -18.383 1.00 80.56 88 LEU A C 1
ATOM 650 O O . LEU A 1 88 ? 29.880 1.167 -18.653 1.00 80.56 88 LEU A O 1
ATOM 654 N N . HIS A 1 89 ? 31.378 0.278 -17.242 1.00 78.88 89 HIS A N 1
ATOM 655 C CA . HIS A 1 89 ? 30.377 -0.104 -16.237 1.00 78.88 89 HIS A CA 1
ATOM 656 C C . HIS A 1 89 ? 29.616 1.109 -15.679 1.00 78.88 89 HIS A C 1
ATOM 658 O O . HIS A 1 89 ? 28.396 1.049 -15.511 1.00 78.88 89 HIS A O 1
ATOM 664 N N . ILE A 1 90 ? 30.310 2.226 -15.439 1.00 82.50 90 ILE A N 1
ATOM 665 C CA . ILE A 1 90 ? 29.695 3.463 -14.938 1.00 82.50 90 ILE A CA 1
ATOM 666 C C . ILE A 1 90 ? 28.779 4.083 -16.001 1.00 82.50 90 ILE A C 1
ATOM 668 O O . ILE A 1 90 ? 27.642 4.450 -15.704 1.00 82.50 90 ILE A O 1
ATOM 672 N N . VAL A 1 91 ? 29.247 4.173 -17.247 1.00 83.25 91 VAL A N 1
ATOM 673 C CA . VAL A 1 91 ? 28.512 4.829 -18.341 1.00 83.25 91 VAL A CA 1
ATOM 674 C C . VAL A 1 91 ? 27.325 3.980 -18.824 1.00 83.25 91 VAL A C 1
ATOM 676 O O . VAL A 1 91 ? 26.330 4.530 -19.285 1.00 83.25 91 VAL A O 1
ATOM 679 N N . MET A 1 92 ? 27.359 2.653 -18.651 1.00 85.00 92 MET A N 1
ATOM 680 C CA . MET A 1 92 ? 26.233 1.753 -18.956 1.00 85.00 92 MET A CA 1
ATOM 681 C C . MET A 1 92 ? 25.151 1.717 -17.864 1.00 85.00 92 MET A C 1
ATOM 683 O O . MET A 1 92 ? 24.067 1.169 -18.080 1.00 85.00 92 MET A O 1
ATOM 687 N N . LEU A 1 93 ? 25.400 2.295 -16.686 1.00 86.31 93 LEU A N 1
ATOM 688 C CA . LEU A 1 93 ? 24.458 2.263 -15.564 1.00 86.31 93 LEU A CA 1
ATOM 689 C C . LEU A 1 93 ? 23.096 2.926 -15.875 1.00 86.31 93 LEU A C 1
ATOM 691 O O . LEU A 1 93 ? 22.068 2.345 -15.513 1.00 86.31 93 LEU A O 1
ATOM 695 N N . PRO A 1 94 ? 23.019 4.074 -16.577 1.00 87.94 94 PRO A N 1
ATOM 696 C CA . PRO A 1 94 ? 21.747 4.675 -16.984 1.00 87.94 94 PRO A CA 1
ATOM 697 C C . PRO A 1 94 ? 20.978 3.816 -17.995 1.00 87.94 94 PRO A C 1
ATOM 699 O O . PRO A 1 94 ? 19.754 3.723 -17.910 1.00 87.94 94 PRO A O 1
ATOM 702 N N . LEU A 1 95 ? 21.675 3.109 -18.889 1.00 88.62 95 LEU A N 1
ATOM 703 C CA . LEU A 1 95 ? 21.056 2.134 -19.788 1.00 88.62 95 LEU A CA 1
ATOM 704 C C . LEU A 1 95 ? 20.457 0.954 -19.008 1.00 88.62 95 LEU A C 1
ATOM 706 O O . LEU A 1 95 ? 19.326 0.539 -19.266 1.00 88.62 95 LEU A O 1
ATOM 710 N N . ALA A 1 96 ? 21.187 0.436 -18.019 1.00 89.31 96 ALA A N 1
ATOM 711 C CA . ALA A 1 96 ? 20.691 -0.614 -17.138 1.00 89.31 96 ALA A CA 1
ATOM 712 C C . ALA A 1 96 ? 19.454 -0.144 -16.348 1.00 89.31 96 ALA A C 1
ATOM 714 O O . ALA A 1 96 ? 18.466 -0.873 -16.244 1.00 89.31 96 ALA A O 1
ATOM 715 N N . ALA A 1 97 ? 19.467 1.096 -15.848 1.00 88.25 97 ALA A N 1
ATOM 716 C CA . ALA A 1 97 ? 18.328 1.707 -15.167 1.00 88.25 97 ALA A CA 1
ATOM 717 C C . ALA A 1 97 ? 17.109 1.868 -16.090 1.00 88.25 97 ALA A C 1
ATOM 719 O O . ALA A 1 97 ? 15.987 1.562 -15.675 1.00 88.25 97 ALA A O 1
ATOM 720 N N . LEU A 1 98 ? 17.321 2.270 -17.345 1.00 89.00 98 LEU A N 1
ATOM 721 C CA . LEU A 1 98 ? 16.278 2.334 -18.365 1.00 89.00 98 LEU A CA 1
ATOM 722 C C . LEU A 1 98 ? 15.656 0.953 -18.612 1.00 89.00 98 LEU A C 1
ATOM 724 O O . LEU A 1 98 ? 14.431 0.833 -18.633 1.00 89.00 98 LEU A O 1
ATOM 728 N N . LEU A 1 99 ? 16.468 -0.103 -18.737 1.00 89.25 99 LEU A N 1
ATOM 729 C CA . LEU A 1 99 ? 15.959 -1.462 -18.944 1.00 89.25 99 LEU A CA 1
ATOM 730 C C . LEU A 1 99 ? 15.177 -1.972 -17.725 1.00 89.25 99 LEU A C 1
ATOM 732 O O . LEU A 1 99 ? 14.139 -2.620 -17.877 1.00 89.25 99 LEU A O 1
ATOM 736 N N . VAL A 1 100 ? 15.622 -1.639 -16.510 1.00 86.81 100 VAL A N 1
ATOM 737 C CA . VAL A 1 100 ? 14.882 -1.927 -15.271 1.00 86.81 100 VAL A CA 1
ATOM 738 C C . VAL A 1 100 ? 13.540 -1.196 -15.252 1.00 86.81 100 VAL A C 1
ATOM 740 O O . VAL A 1 100 ? 12.519 -1.810 -14.933 1.00 86.81 100 VAL A O 1
ATOM 743 N N . ALA A 1 101 ? 13.517 0.094 -15.599 1.00 79.94 101 ALA A N 1
ATOM 744 C CA . ALA A 1 101 ? 12.292 0.884 -15.667 1.00 79.94 101 ALA A CA 1
ATOM 745 C C . ALA A 1 101 ? 11.319 0.303 -16.699 1.00 79.94 101 ALA A C 1
ATOM 747 O O . ALA A 1 101 ? 10.153 0.071 -16.374 1.00 79.94 101 ALA A O 1
ATOM 748 N N . LEU A 1 102 ? 11.820 -0.024 -17.892 1.00 83.62 102 LEU A N 1
ATOM 749 C CA . LEU A 1 102 ? 11.044 -0.641 -18.957 1.00 83.62 102 LEU A CA 1
ATOM 750 C C . LEU A 1 102 ? 10.473 -1.980 -18.494 1.00 83.62 102 LEU A C 1
ATOM 752 O O . LEU A 1 102 ? 9.266 -2.139 -18.489 1.00 83.62 102 LEU A O 1
ATOM 756 N N . THR A 1 103 ? 11.285 -2.894 -17.968 1.00 81.56 103 THR A N 1
ATOM 757 C CA . THR A 1 103 ? 10.818 -4.201 -17.464 1.00 81.56 103 THR A CA 1
ATOM 758 C C . THR A 1 103 ? 9.754 -4.049 -16.372 1.00 81.56 103 THR A C 1
ATOM 760 O O . THR A 1 103 ? 8.747 -4.759 -1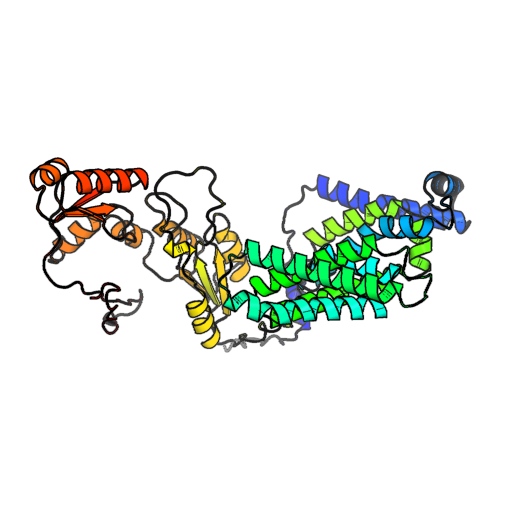6.351 1.00 81.56 103 THR A O 1
ATOM 763 N N . ARG A 1 104 ? 9.936 -3.101 -15.450 1.00 73.19 104 ARG A N 1
ATOM 764 C CA . ARG A 1 104 ? 9.003 -2.899 -14.339 1.00 73.19 104 ARG A CA 1
ATOM 765 C C . ARG A 1 104 ? 7.652 -2.350 -14.797 1.00 73.19 104 ARG A C 1
ATOM 767 O O . ARG A 1 104 ? 6.635 -2.715 -14.209 1.00 73.19 104 ARG A O 1
ATOM 774 N N . LEU A 1 105 ? 7.645 -1.479 -15.801 1.00 65.50 105 LEU A N 1
ATOM 775 C CA . LEU A 1 105 ? 6.452 -0.761 -16.250 1.00 65.50 105 LEU A CA 1
ATOM 7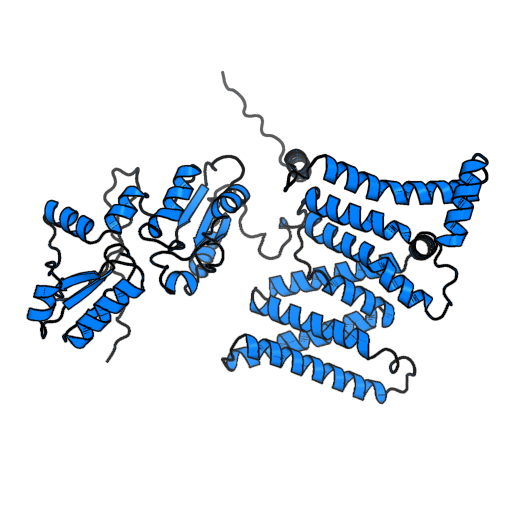76 C C . LEU A 1 105 ? 5.787 -1.439 -17.455 1.00 65.50 105 LEU A C 1
ATOM 778 O O . LEU A 1 105 ? 4.573 -1.623 -17.459 1.00 65.50 105 LEU A O 1
ATOM 782 N N . SER A 1 106 ? 6.571 -1.913 -18.424 1.00 65.06 106 SER A N 1
ATOM 783 C CA . SER A 1 106 ? 6.086 -2.634 -19.601 1.00 65.06 106 SER A CA 1
ATOM 784 C C . SER A 1 106 ? 5.669 -4.060 -19.261 1.00 65.06 106 SER A C 1
ATOM 786 O O . SER A 1 106 ? 4.557 -4.450 -19.590 1.00 65.06 106 SER A O 1
ATOM 788 N N . LEU A 1 107 ? 6.490 -4.829 -18.537 1.00 64.44 107 LEU A N 1
ATOM 789 C CA . LEU A 1 107 ? 6.157 -6.212 -18.175 1.00 64.44 107 LEU A CA 1
ATOM 790 C C . LEU A 1 107 ? 5.385 -6.295 -16.853 1.00 64.44 107 LEU A C 1
ATOM 792 O O . LEU A 1 107 ? 4.754 -7.306 -16.569 1.00 64.44 107 LEU A O 1
ATOM 796 N N . GLY A 1 108 ? 5.391 -5.249 -16.022 1.00 58.69 108 GLY A N 1
ATOM 797 C CA . GLY A 1 108 ? 4.674 -5.261 -14.741 1.00 58.69 108 GLY A CA 1
ATOM 798 C C . GLY A 1 108 ? 5.267 -6.237 -13.720 1.00 58.69 108 GLY A C 1
ATOM 799 O O . GLY A 1 108 ? 4.609 -6.574 -12.729 1.00 58.69 108 GLY A O 1
ATOM 800 N N . VAL A 1 109 ? 6.492 -6.720 -13.940 1.00 67.25 109 VAL A N 1
ATOM 801 C CA . VAL A 1 109 ? 7.167 -7.652 -13.036 1.00 67.25 109 VAL A CA 1
ATOM 802 C C . VAL A 1 109 ? 7.849 -6.864 -11.921 1.00 67.25 109 VAL A C 1
ATOM 804 O O . VAL A 1 109 ? 8.583 -5.904 -12.156 1.00 67.25 109 VAL A O 1
ATOM 807 N N . ARG A 1 110 ? 7.604 -7.256 -10.666 1.00 65.56 110 ARG A N 1
ATOM 808 C CA . ARG A 1 110 ? 8.245 -6.644 -9.493 1.00 65.56 110 ARG A CA 1
ATOM 809 C C . ARG A 1 110 ? 9.672 -7.174 -9.338 1.00 65.56 110 ARG A C 1
ATOM 811 O O . ARG A 1 110 ? 9.929 -8.014 -8.482 1.00 65.56 110 ARG A O 1
ATOM 818 N N . VAL A 1 111 ? 10.573 -6.694 -10.186 1.00 75.00 111 VAL A N 1
ATOM 819 C CA . VAL A 1 111 ? 12.016 -6.934 -10.065 1.00 75.00 111 VAL A CA 1
ATOM 820 C C . VAL A 1 111 ? 12.606 -6.159 -8.889 1.00 75.00 111 VAL A C 1
ATOM 822 O O . VAL A 1 111 ? 12.092 -5.107 -8.495 1.00 75.00 111 VAL A O 1
ATOM 825 N N . LEU A 1 112 ? 13.708 -6.665 -8.338 1.00 68.56 112 LEU A N 1
ATOM 826 C CA . LEU A 1 112 ? 14.427 -6.070 -7.210 1.00 68.56 112 LEU A CA 1
ATOM 827 C C . LEU A 1 112 ? 15.272 -4.848 -7.633 1.00 68.56 112 LEU A C 1
ATOM 829 O O . LEU A 1 112 ? 16.436 -4.739 -7.270 1.00 68.56 112 LEU A O 1
ATOM 833 N N . GLY A 1 113 ? 14.683 -3.912 -8.388 1.00 72.44 113 GLY A N 1
ATOM 834 C CA . GLY A 1 113 ? 15.243 -2.599 -8.744 1.00 72.44 113 GLY A CA 1
ATOM 835 C C . GLY A 1 113 ? 16.752 -2.586 -9.032 1.00 72.44 113 GLY A C 1
ATOM 836 O O . GLY A 1 113 ? 17.235 -3.326 -9.884 1.00 72.44 113 GLY A O 1
ATOM 837 N N . PHE A 1 114 ? 17.489 -1.763 -8.275 1.00 78.56 114 PHE A N 1
ATOM 838 C CA . PHE A 1 114 ? 18.946 -1.569 -8.370 1.00 78.56 114 PHE A CA 1
ATOM 839 C C . PHE A 1 114 ? 19.767 -2.864 -8.253 1.00 78.56 114 PHE A C 1
ATOM 841 O O . PHE A 1 114 ? 20.860 -2.960 -8.802 1.00 78.56 114 PHE A O 1
ATOM 848 N N . ARG A 1 115 ? 19.237 -3.899 -7.592 1.00 85.25 115 ARG A N 1
ATOM 849 C CA . ARG A 1 115 ? 19.954 -5.167 -7.404 1.00 85.25 115 ARG A CA 1
ATOM 850 C C . ARG A 1 115 ? 20.134 -5.927 -8.714 1.00 85.25 115 ARG A C 1
ATOM 852 O O . ARG A 1 115 ? 21.143 -6.598 -8.862 1.00 85.25 115 ARG A O 1
ATOM 859 N N . ALA A 1 116 ? 19.222 -5.780 -9.680 1.00 86.94 116 ALA A N 1
ATOM 860 C CA . ALA A 1 116 ? 19.406 -6.362 -11.012 1.00 86.94 116 ALA A CA 1
ATOM 861 C C . ALA A 1 116 ? 20.645 -5.785 -11.718 1.00 86.94 116 ALA A C 1
ATOM 863 O O . ALA A 1 116 ? 21.385 -6.521 -12.360 1.00 86.94 116 ALA A O 1
ATOM 864 N N . ILE A 1 117 ? 20.897 -4.483 -11.542 1.00 87.12 117 ILE A N 1
ATOM 865 C CA . ILE A 1 117 ? 22.066 -3.790 -12.101 1.00 87.12 117 ILE A CA 1
ATOM 866 C C . ILE A 1 117 ? 23.341 -4.302 -11.428 1.00 87.12 117 ILE A C 1
ATOM 868 O O . ILE A 1 117 ? 24.283 -4.692 -12.104 1.00 87.12 117 ILE A O 1
ATOM 872 N N . LEU A 1 118 ? 23.339 -4.374 -10.095 1.00 83.12 118 LEU A N 1
ATOM 873 C CA . LEU A 1 118 ? 24.454 -4.913 -9.317 1.00 83.12 118 LEU A CA 1
ATOM 874 C C . LEU A 1 118 ? 24.803 -6.355 -9.714 1.00 83.12 118 LEU A C 1
ATOM 876 O O . LEU A 1 118 ? 25.969 -6.666 -9.934 1.00 83.12 118 LEU A O 1
ATOM 880 N N . ILE A 1 119 ? 23.797 -7.224 -9.855 1.00 84.56 119 ILE A N 1
ATOM 881 C CA . ILE A 1 119 ? 24.001 -8.604 -10.312 1.00 84.56 119 ILE A CA 1
ATOM 882 C C . ILE A 1 119 ? 24.586 -8.616 -11.724 1.00 84.56 119 ILE A C 1
ATOM 884 O O . ILE A 1 119 ? 25.531 -9.357 -11.957 1.00 84.56 119 ILE A O 1
ATOM 888 N N . ALA A 1 120 ? 24.083 -7.785 -12.642 1.00 86.75 120 ALA A N 1
ATOM 889 C CA . ALA A 1 120 ? 24.594 -7.722 -14.009 1.00 86.75 120 ALA A CA 1
ATOM 890 C C . ALA A 1 120 ? 26.084 -7.350 -14.055 1.00 86.75 120 ALA A C 1
ATOM 892 O O . ALA A 1 120 ? 26.841 -7.993 -14.777 1.00 86.75 120 ALA A O 1
ATOM 893 N N . ILE A 1 121 ? 26.518 -6.381 -13.240 1.00 81.81 121 ILE A N 1
ATOM 894 C CA . ILE A 1 121 ? 27.942 -6.028 -13.129 1.00 81.81 121 ILE A CA 1
ATOM 895 C C . ILE A 1 121 ? 28.729 -7.210 -12.537 1.00 81.81 121 ILE A C 1
ATOM 897 O O . ILE A 1 121 ? 29.762 -7.596 -13.073 1.00 81.81 121 ILE A O 1
ATOM 901 N N . GLY A 1 122 ? 28.208 -7.873 -11.499 1.00 78.19 122 GLY A N 1
ATOM 902 C CA . GLY A 1 122 ? 28.826 -9.087 -10.948 1.00 78.19 122 GLY A CA 1
ATOM 903 C C . GLY A 1 122 ? 28.969 -10.230 -11.967 1.00 78.19 122 GLY A C 1
ATOM 904 O O . GLY A 1 122 ? 29.973 -10.939 -11.958 1.00 78.19 122 GLY A O 1
ATOM 905 N N . MET A 1 123 ? 28.002 -10.387 -12.879 1.00 83.38 123 MET A N 1
ATOM 906 C CA . MET A 1 123 ? 28.058 -11.360 -13.980 1.00 83.38 123 MET A CA 1
ATOM 907 C C . MET A 1 123 ? 29.122 -11.003 -15.027 1.00 83.38 123 MET A C 1
ATOM 909 O O . MET A 1 123 ? 29.613 -11.902 -15.704 1.00 83.38 123 MET A O 1
ATOM 913 N N . GLN A 1 124 ? 29.475 -9.724 -15.177 1.00 79.62 124 GLN A N 1
ATOM 914 C CA . GLN A 1 124 ? 30.508 -9.272 -16.116 1.00 79.62 124 GLN A CA 1
ATOM 915 C C . GLN A 1 124 ? 31.920 -9.434 -15.556 1.00 79.62 124 GLN A C 1
ATOM 917 O O . GLN A 1 124 ? 32.814 -9.808 -16.306 1.00 79.62 124 GLN A O 1
ATOM 922 N N . GLU A 1 125 ? 32.098 -9.219 -14.253 1.00 76.56 125 GLU A N 1
ATOM 923 C CA . GLU A 1 125 ? 33.400 -9.362 -13.590 1.00 76.56 125 GLU A CA 1
ATOM 924 C C . GLU A 1 125 ? 33.789 -10.834 -13.380 1.00 76.56 125 GLU A C 1
ATOM 926 O O . GLU A 1 125 ? 34.913 -11.238 -13.657 1.00 76.56 125 GLU A O 1
ATOM 931 N N . ILE A 1 126 ? 32.852 -11.662 -12.901 1.00 75.12 126 ILE A N 1
ATOM 932 C CA . ILE A 1 126 ? 33.126 -13.064 -12.523 1.00 75.12 126 ILE A CA 1
ATOM 933 C C . ILE A 1 126 ? 32.761 -14.033 -13.663 1.00 75.12 126 ILE A C 1
ATOM 935 O O . ILE A 1 126 ? 33.197 -15.183 -13.700 1.00 75.12 126 ILE A O 1
ATOM 939 N N . GLY A 1 127 ? 31.926 -13.586 -14.600 1.00 78.12 127 GLY A N 1
ATOM 940 C CA . GLY A 1 127 ? 31.297 -14.425 -15.614 1.00 78.12 127 GLY A CA 1
ATOM 941 C C . GLY A 1 127 ? 29.896 -14.898 -15.213 1.00 78.12 127 GLY A C 1
ATOM 942 O O . GLY A 1 127 ? 29.522 -14.960 -14.038 1.00 78.12 127 GLY A O 1
ATOM 943 N N . ILE A 1 128 ? 29.098 -15.262 -16.219 1.00 81.19 128 ILE A N 1
ATOM 944 C CA . ILE A 1 128 ? 27.677 -15.627 -16.072 1.00 81.19 128 ILE A CA 1
ATOM 945 C C . ILE A 1 128 ? 27.500 -16.927 -15.274 1.00 81.19 128 ILE A C 1
ATOM 947 O O . ILE A 1 128 ? 26.664 -16.999 -14.378 1.00 81.19 128 ILE A O 1
ATOM 951 N N . LEU A 1 129 ? 28.285 -17.964 -15.579 1.00 80.50 129 LEU A N 1
ATOM 952 C CA . LEU A 1 129 ? 28.121 -19.276 -14.948 1.00 80.50 129 LEU A CA 1
ATOM 953 C C . LEU A 1 129 ? 28.543 -19.280 -13.461 1.00 80.50 129 LEU A C 1
ATOM 955 O O . LEU A 1 129 ? 27.742 -19.729 -12.635 1.00 80.50 129 LEU A O 1
ATOM 959 N N . PRO A 1 130 ? 29.721 -18.743 -13.070 1.00 77.06 130 PRO A N 1
ATOM 960 C CA . PRO A 1 130 ? 30.129 -18.729 -11.663 1.00 77.06 130 PRO A CA 1
ATOM 961 C C . PRO A 1 130 ? 29.229 -17.846 -10.789 1.00 77.06 130 PRO A C 1
ATOM 963 O O . PRO A 1 130 ? 28.920 -18.203 -9.652 1.00 77.06 130 PRO A O 1
ATOM 966 N N . SER A 1 131 ? 28.753 -16.718 -11.326 1.00 78.81 131 SER A N 1
ATOM 967 C CA . SER A 1 131 ? 27.831 -15.828 -10.612 1.00 78.81 131 SER A CA 1
ATOM 968 C C . SER A 1 131 ? 26.465 -16.479 -10.367 1.00 78.81 131 SER A C 1
ATOM 970 O O . SER A 1 131 ? 25.946 -16.381 -9.256 1.00 78.81 131 SER A O 1
ATOM 972 N N . LEU A 1 132 ? 25.903 -17.209 -11.340 1.00 82.56 132 LEU A N 1
ATOM 973 C CA . LEU A 1 132 ? 24.664 -17.975 -11.147 1.00 82.56 132 LEU A CA 1
ATOM 974 C C . LEU A 1 132 ? 24.812 -19.057 -10.070 1.00 82.56 132 LEU A C 1
ATOM 976 O O . LEU A 1 132 ? 23.924 -19.200 -9.227 1.00 82.56 132 LEU A O 1
ATOM 980 N N . LEU A 1 133 ? 25.935 -19.780 -10.063 1.00 81.88 133 LEU A N 1
ATOM 981 C CA . LEU A 1 133 ? 26.225 -20.808 -9.061 1.00 81.88 133 LEU A CA 1
ATOM 982 C C . LEU A 1 133 ? 26.318 -20.201 -7.653 1.00 81.88 133 LEU A C 1
ATOM 984 O O . LEU A 1 133 ? 25.690 -20.699 -6.719 1.00 81.88 133 LEU A O 1
ATOM 988 N N . LEU A 1 134 ? 27.029 -19.084 -7.505 1.00 75.62 134 LEU A N 1
ATOM 989 C CA . LEU A 1 134 ? 27.187 -18.393 -6.225 1.00 75.62 134 LEU A CA 1
ATOM 990 C C . LEU A 1 134 ? 25.861 -17.818 -5.701 1.00 75.62 134 LEU A C 1
ATOM 992 O O . LEU A 1 134 ? 25.537 -17.965 -4.521 1.00 75.62 134 LEU A O 1
ATOM 996 N N . ILE A 1 135 ? 25.052 -17.224 -6.584 1.00 78.62 135 ILE A N 1
ATOM 997 C CA . ILE A 1 135 ? 23.700 -16.753 -6.256 1.00 78.62 135 ILE A CA 1
ATOM 998 C C . ILE A 1 135 ? 22.815 -17.918 -5.798 1.00 78.62 135 ILE A C 1
ATOM 1000 O O . ILE A 1 135 ? 22.094 -17.780 -4.808 1.00 78.62 135 ILE A O 1
ATOM 1004 N N . ALA A 1 136 ? 22.874 -19.062 -6.487 1.00 82.50 136 ALA A N 1
ATOM 1005 C CA . ALA A 1 136 ? 22.100 -20.247 -6.137 1.00 82.50 136 ALA A CA 1
ATOM 1006 C C . ALA A 1 136 ? 22.486 -20.803 -4.758 1.00 82.50 136 ALA A C 1
ATOM 1008 O O . ALA A 1 136 ? 21.595 -21.076 -3.953 1.00 82.50 136 ALA A O 1
ATOM 1009 N N . ILE A 1 137 ? 23.787 -20.899 -4.453 1.00 80.44 137 ILE A N 1
ATOM 1010 C CA . ILE A 1 137 ? 24.285 -21.333 -3.136 1.00 80.44 137 ILE A CA 1
ATOM 1011 C C . ILE A 1 137 ? 23.745 -20.420 -2.034 1.00 80.44 137 ILE A C 1
ATOM 1013 O O . ILE A 1 137 ? 23.174 -20.895 -1.056 1.00 80.44 137 ILE A O 1
ATOM 1017 N N . ILE A 1 138 ? 23.866 -19.102 -2.199 1.00 77.56 138 ILE A N 1
ATOM 1018 C CA . ILE A 1 138 ? 23.417 -18.143 -1.185 1.00 77.56 138 ILE A CA 1
ATOM 1019 C C . ILE A 1 138 ? 21.895 -18.187 -1.018 1.00 77.56 138 ILE A C 1
ATOM 1021 O O . ILE A 1 138 ? 21.398 -18.230 0.109 1.00 77.56 138 ILE A O 1
ATOM 1025 N N . ALA A 1 139 ? 21.140 -18.214 -2.120 1.00 77.25 139 ALA A N 1
ATOM 1026 C CA . ALA A 1 139 ? 19.685 -18.328 -2.075 1.00 77.25 139 ALA A CA 1
ATOM 1027 C C . ALA A 1 139 ? 19.244 -19.616 -1.359 1.00 77.25 139 ALA A C 1
ATOM 1029 O O . ALA A 1 139 ? 18.328 -19.570 -0.534 1.00 77.25 139 ALA A O 1
ATOM 1030 N N . LEU A 1 140 ? 19.925 -20.739 -1.616 1.00 82.06 140 LEU A N 1
ATOM 1031 C CA . LEU A 1 140 ? 19.684 -22.011 -0.940 1.00 82.06 140 LEU A CA 1
ATOM 1032 C C . LEU A 1 140 ? 19.954 -21.904 0.565 1.00 82.06 140 LEU A C 1
ATOM 1034 O O . LEU A 1 140 ? 19.075 -22.244 1.357 1.00 82.06 140 LEU A O 1
ATOM 1038 N N . THR A 1 141 ? 21.108 -21.363 0.969 1.00 77.88 141 THR A N 1
ATOM 1039 C CA . THR A 1 141 ? 21.452 -21.150 2.384 1.00 77.88 141 THR A CA 1
ATOM 1040 C C . THR A 1 141 ? 20.376 -20.332 3.102 1.00 77.88 141 THR A C 1
ATOM 1042 O O . THR A 1 141 ? 19.912 -20.721 4.174 1.00 77.88 141 THR A O 1
ATOM 1045 N N . VAL A 1 142 ? 19.897 -19.240 2.495 1.00 75.19 142 VAL A N 1
ATOM 1046 C CA . VAL A 1 142 ? 18.830 -18.398 3.068 1.00 75.19 142 VAL A CA 1
ATOM 1047 C C . VAL A 1 142 ? 17.517 -19.173 3.234 1.00 75.19 142 VAL A C 1
ATOM 1049 O O . VAL A 1 142 ? 16.846 -19.047 4.263 1.00 75.19 142 VAL A O 1
ATOM 1052 N N . VAL A 1 143 ? 17.135 -19.983 2.242 1.00 76.19 143 VAL A N 1
ATOM 1053 C CA . VAL A 1 143 ? 15.909 -20.797 2.291 1.00 76.19 143 VAL A CA 1
ATOM 1054 C C . VAL A 1 143 ? 15.997 -21.874 3.379 1.00 76.19 143 VAL A C 1
ATOM 1056 O O . VAL A 1 143 ? 15.020 -22.062 4.109 1.00 76.19 143 VAL A O 1
ATOM 1059 N N . VAL A 1 144 ? 17.156 -22.524 3.532 1.00 82.00 144 VAL A N 1
ATOM 1060 C CA . VAL A 1 144 ? 17.398 -23.604 4.507 1.00 82.00 144 VAL A CA 1
ATOM 1061 C C . VAL A 1 144 ? 17.476 -23.086 5.946 1.00 82.00 144 VAL A C 1
ATOM 1063 O O . VAL A 1 144 ? 16.891 -23.678 6.850 1.00 82.00 144 VAL A O 1
ATOM 1066 N N . VAL A 1 145 ? 18.139 -21.954 6.180 1.00 75.88 145 VAL A N 1
ATOM 1067 C CA . VAL A 1 145 ? 18.310 -21.366 7.524 1.00 75.88 145 VAL A CA 1
ATOM 1068 C C . VAL A 1 145 ? 16.991 -20.824 8.093 1.00 75.88 145 VAL A C 1
ATOM 1070 O O . VAL A 1 145 ? 16.774 -20.758 9.305 1.00 75.88 145 VAL A O 1
ATOM 1073 N N . ARG A 1 146 ? 16.054 -20.444 7.225 1.00 70.94 146 ARG A N 1
ATOM 1074 C CA . ARG A 1 146 ? 14.790 -19.805 7.607 1.00 70.94 146 ARG A CA 1
ATOM 1075 C C . ARG A 1 146 ? 13.888 -20.614 8.554 1.00 70.94 146 ARG A C 1
ATOM 1077 O O . ARG A 1 146 ? 13.422 -20.009 9.523 1.00 70.94 146 ARG A O 1
ATOM 1084 N N . PRO A 1 147 ? 13.532 -21.889 8.297 1.00 70.38 147 PRO A N 1
ATOM 1085 C CA . PRO A 1 147 ? 12.698 -22.668 9.216 1.00 70.38 147 PRO A CA 1
ATOM 1086 C C . PRO A 1 147 ? 13.301 -22.730 10.622 1.00 70.38 147 PRO A C 1
ATOM 1088 O O . PRO A 1 147 ? 12.568 -22.563 11.595 1.00 70.38 147 PRO A O 1
ATOM 1091 N N . PHE A 1 148 ? 14.630 -22.832 10.720 1.00 70.88 148 PHE A N 1
ATOM 1092 C CA . PHE A 1 148 ? 15.348 -22.801 11.991 1.00 70.88 148 PHE A CA 1
ATOM 1093 C C . PHE A 1 148 ? 15.157 -21.461 12.718 1.00 70.88 148 PHE A C 1
ATOM 1095 O O . PHE A 1 148 ? 14.723 -21.426 13.866 1.00 70.88 148 PHE A O 1
ATOM 1102 N N . MET A 1 149 ? 15.334 -20.334 12.019 1.00 66.88 149 MET A N 1
ATOM 1103 C CA . MET A 1 149 ? 15.114 -19.004 12.607 1.00 66.88 149 MET A CA 1
ATOM 1104 C C . MET A 1 149 ? 13.654 -18.714 12.981 1.00 66.88 149 MET A C 1
ATOM 1106 O O . MET A 1 149 ? 13.384 -17.908 13.874 1.00 66.88 149 MET A O 1
ATOM 1110 N N . ARG A 1 150 ? 12.691 -19.321 12.275 1.00 65.38 150 ARG A N 1
ATOM 1111 C CA . ARG A 1 150 ? 11.261 -19.196 12.591 1.00 65.38 150 ARG A CA 1
ATOM 1112 C C . ARG A 1 150 ? 10.893 -19.932 13.875 1.00 65.38 150 ARG A C 1
ATOM 1114 O O . ARG A 1 150 ? 10.051 -19.422 14.607 1.00 65.38 150 ARG A O 1
ATOM 1121 N N . ALA A 1 151 ? 11.530 -21.068 14.152 1.00 66.81 151 ALA A N 1
ATOM 1122 C CA . ALA A 1 151 ? 11.314 -21.819 15.385 1.00 66.81 151 ALA A CA 1
ATOM 1123 C C . ALA A 1 151 ? 11.768 -21.035 16.631 1.00 66.81 151 ALA A C 1
ATOM 1125 O O . ALA A 1 151 ? 11.144 -21.132 17.681 1.00 66.81 151 ALA A O 1
ATOM 1126 N N . SER A 1 152 ? 12.797 -20.192 16.505 1.00 65.56 152 SER A N 1
ATOM 1127 C CA . SER A 1 152 ? 13.388 -19.451 17.629 1.00 65.56 152 SER A CA 1
ATOM 1128 C C . SER A 1 152 ? 12.644 -18.169 18.048 1.00 65.56 152 SER A C 1
ATOM 1130 O O . SER A 1 152 ? 13.145 -17.433 18.892 1.00 65.56 152 SER A O 1
ATOM 1132 N N . GLY A 1 153 ? 11.489 -17.835 17.452 1.00 66.38 153 GLY A N 1
ATOM 1133 C CA . GLY A 1 153 ? 10.654 -16.699 17.889 1.00 66.38 153 GLY A CA 1
ATOM 1134 C C . GLY A 1 153 ? 11.270 -15.294 17.741 1.00 66.38 153 GLY A C 1
ATOM 1135 O O . GLY A 1 153 ? 10.746 -14.335 18.304 1.00 66.38 153 GLY A O 1
ATOM 1136 N N . MET A 1 154 ? 12.367 -15.140 16.989 1.00 66.00 154 MET A N 1
ATOM 1137 C CA . MET A 1 154 ? 13.141 -13.892 16.956 1.00 66.00 154 MET A CA 1
ATOM 1138 C C . MET A 1 154 ? 12.379 -12.710 16.314 1.00 66.00 154 MET A C 1
ATOM 1140 O O . MET A 1 154 ? 11.700 -12.904 15.290 1.00 66.00 154 MET A O 1
ATOM 1144 N N . PRO A 1 155 ? 12.557 -11.473 16.833 1.00 69.94 155 PRO A N 1
ATOM 1145 C CA . PRO A 1 155 ? 12.078 -10.244 16.201 1.00 69.94 155 PRO A CA 1
ATOM 1146 C C . PRO A 1 155 ? 12.563 -10.095 14.750 1.00 69.94 155 PRO A C 1
ATOM 1148 O O . PRO A 1 155 ? 13.658 -10.531 14.393 1.00 69.94 155 PRO A O 1
ATOM 1151 N N . LEU A 1 156 ? 11.762 -9.438 13.901 1.00 64.44 156 LEU A N 1
ATOM 1152 C CA . LEU A 1 156 ? 12.024 -9.325 12.456 1.00 64.44 156 LEU A CA 1
ATOM 1153 C C . LEU A 1 156 ? 13.401 -8.710 12.133 1.00 64.44 156 LEU A C 1
ATOM 1155 O O . LEU A 1 156 ? 14.079 -9.196 11.233 1.00 64.44 156 LEU A O 1
ATOM 1159 N N . TYR A 1 157 ? 13.820 -7.679 12.875 1.00 65.38 157 TYR A N 1
ATOM 1160 C CA . TYR A 1 157 ? 15.109 -7.008 12.660 1.00 65.38 157 TYR A CA 1
ATOM 1161 C C . TYR A 1 157 ? 16.301 -7.928 12.968 1.00 65.38 157 TYR A C 1
ATOM 1163 O O . TYR A 1 157 ? 17.264 -7.958 12.207 1.00 65.38 157 TYR A O 1
ATOM 1171 N N . ALA A 1 158 ? 16.203 -8.738 14.029 1.00 71.75 158 ALA A N 1
ATOM 1172 C CA . ALA A 1 158 ? 17.239 -9.695 14.408 1.00 71.75 158 ALA A CA 1
ATOM 1173 C C . ALA A 1 158 ? 17.387 -10.795 13.348 1.00 71.75 158 ALA A C 1
ATOM 1175 O O . ALA A 1 158 ? 18.497 -11.155 12.977 1.00 71.75 158 ALA A O 1
ATOM 1176 N N . ARG A 1 159 ? 16.268 -11.260 12.777 1.00 71.56 159 ARG A N 1
ATOM 1177 C CA . ARG A 1 159 ? 16.273 -12.280 11.720 1.00 71.56 159 ARG A CA 1
ATOM 1178 C C . ARG A 1 159 ? 17.043 -11.839 10.474 1.00 71.56 159 ARG A C 1
ATOM 1180 O O . ARG A 1 159 ? 17.812 -12.625 9.933 1.00 71.56 159 ARG A O 1
ATOM 1187 N N . VAL A 1 160 ? 16.828 -10.606 10.010 1.00 66.88 160 VAL A N 1
ATOM 1188 C CA . VAL A 1 160 ? 17.523 -10.076 8.823 1.00 66.88 160 VAL A CA 1
ATOM 1189 C C . VAL A 1 160 ? 19.022 -9.939 9.093 1.00 66.88 160 VAL A C 1
ATOM 1191 O O . VAL A 1 160 ? 19.822 -10.369 8.266 1.00 66.88 160 VAL A O 1
ATOM 1194 N N . ALA A 1 161 ? 19.399 -9.429 10.270 1.00 73.44 161 ALA A N 1
ATOM 1195 C CA . ALA A 1 161 ? 20.799 -9.303 10.667 1.00 73.44 161 ALA A CA 1
ATOM 1196 C C . ALA A 1 161 ? 21.512 -10.665 10.712 1.00 73.44 161 ALA A C 1
ATOM 1198 O O . ALA A 1 161 ? 22.586 -10.810 10.140 1.00 73.44 161 ALA A O 1
ATOM 1199 N N . THR A 1 162 ? 20.894 -11.691 11.304 1.00 76.69 162 THR A N 1
ATOM 1200 C CA . THR A 1 162 ? 21.482 -13.038 11.351 1.00 76.69 162 THR A CA 1
ATOM 1201 C C . THR A 1 162 ? 21.632 -13.658 9.966 1.00 76.69 162 THR A C 1
ATOM 1203 O O . THR A 1 162 ? 22.660 -14.270 9.688 1.00 76.69 162 THR A O 1
ATOM 1206 N N . ILE A 1 163 ? 20.645 -13.483 9.077 1.00 72.62 163 ILE A N 1
ATOM 1207 C CA . ILE A 1 163 ? 20.762 -13.950 7.690 1.00 72.62 163 ILE A CA 1
ATOM 1208 C C . ILE A 1 163 ? 21.961 -13.284 7.013 1.00 72.62 163 ILE A C 1
ATOM 1210 O O . ILE A 1 163 ? 22.763 -13.975 6.391 1.00 72.62 163 ILE A O 1
ATOM 1214 N N . LEU A 1 164 ? 22.122 -11.969 7.175 1.00 71.19 164 LEU A N 1
ATOM 1215 C CA . LEU A 1 164 ? 23.250 -11.237 6.607 1.00 71.19 164 LEU A CA 1
ATOM 1216 C C . LEU A 1 164 ? 24.597 -11.741 7.152 1.00 71.19 164 LEU A C 1
ATOM 1218 O O . LEU A 1 164 ? 25.523 -11.954 6.374 1.00 71.19 164 LEU A O 1
ATOM 1222 N N . THR A 1 165 ? 24.699 -12.001 8.460 1.00 80.25 165 THR A N 1
ATOM 1223 C CA . THR A 1 165 ? 25.910 -12.567 9.077 1.00 80.25 165 THR A CA 1
ATOM 1224 C C . THR A 1 165 ? 26.226 -13.966 8.550 1.00 80.25 165 THR A C 1
ATOM 1226 O O . THR A 1 165 ? 27.381 -14.254 8.250 1.00 80.25 165 THR A O 1
ATOM 1229 N N . ILE A 1 166 ? 25.221 -14.832 8.388 1.00 79.81 166 ILE A N 1
ATOM 1230 C CA . ILE A 1 166 ? 25.410 -16.186 7.843 1.00 79.81 166 ILE A CA 1
ATOM 1231 C C . ILE A 1 166 ? 25.855 -16.127 6.382 1.00 79.81 166 ILE A C 1
ATOM 1233 O O . ILE A 1 166 ? 26.735 -16.883 5.975 1.00 79.81 166 ILE A O 1
ATOM 1237 N N . VAL A 1 167 ? 25.281 -15.219 5.594 1.00 73.56 167 VAL A N 1
ATOM 1238 C CA . VAL A 1 167 ? 25.690 -15.000 4.203 1.00 73.56 167 VAL A CA 1
ATOM 1239 C C . VAL A 1 167 ? 27.144 -14.542 4.162 1.00 73.56 167 VAL A C 1
ATOM 1241 O O . VAL A 1 167 ? 27.942 -15.164 3.470 1.00 73.56 167 VAL A O 1
ATOM 1244 N N . ALA A 1 168 ? 27.516 -13.534 4.956 1.00 75.50 168 ALA A N 1
ATOM 1245 C CA . ALA A 1 168 ? 28.896 -13.063 5.049 1.00 75.50 168 ALA A CA 1
ATOM 1246 C C . ALA A 1 168 ? 29.865 -14.182 5.475 1.00 75.50 168 ALA A C 1
ATOM 1248 O O . ALA A 1 168 ? 30.914 -14.346 4.859 1.00 75.50 168 ALA A O 1
ATOM 1249 N N . ALA A 1 169 ? 29.493 -15.005 6.460 1.00 81.69 169 ALA A N 1
ATOM 1250 C CA . ALA A 1 169 ? 30.288 -16.158 6.878 1.00 81.69 169 ALA A CA 1
ATOM 1251 C C . ALA A 1 169 ? 30.450 -17.183 5.743 1.00 81.69 169 ALA A C 1
ATOM 1253 O O . ALA A 1 169 ? 31.566 -17.606 5.462 1.00 81.69 169 ALA A O 1
ATOM 1254 N N . THR A 1 170 ? 29.363 -17.511 5.032 1.00 74.69 170 THR A N 1
ATOM 1255 C CA . THR A 1 170 ? 29.384 -18.414 3.864 1.00 74.69 170 THR A CA 1
ATOM 1256 C C . THR A 1 170 ? 30.328 -17.888 2.780 1.00 74.69 170 THR A C 1
ATOM 1258 O O . THR A 1 170 ? 31.071 -18.657 2.173 1.00 74.69 170 THR A O 1
ATOM 1261 N N . MET A 1 171 ? 30.339 -16.570 2.559 1.00 72.00 171 MET A N 1
ATOM 1262 C CA . MET A 1 171 ? 31.241 -15.925 1.605 1.00 72.00 171 MET A CA 1
ATOM 1263 C C . MET A 1 171 ? 32.706 -16.011 2.032 1.00 72.00 171 MET A C 1
ATOM 1265 O O . MET A 1 171 ? 33.548 -16.370 1.215 1.00 72.00 171 MET A O 1
ATOM 1269 N N . VAL A 1 172 ? 33.013 -15.734 3.302 1.00 75.69 172 VAL A N 1
ATOM 1270 C CA . VAL A 1 172 ? 34.374 -15.870 3.845 1.00 75.69 172 VAL A CA 1
ATOM 1271 C C . VAL A 1 172 ? 34.854 -17.316 3.734 1.00 75.69 172 VAL A C 1
ATOM 1273 O O . VAL A 1 172 ? 35.975 -17.548 3.294 1.00 75.69 172 VAL A O 1
ATOM 1276 N N . THR A 1 173 ? 34.005 -18.297 4.048 1.00 76.50 173 THR A N 1
ATOM 1277 C CA . THR A 1 173 ? 34.334 -19.717 3.862 1.00 76.50 173 THR A CA 1
ATOM 1278 C C . THR A 1 173 ? 34.618 -20.045 2.396 1.00 76.50 173 THR A C 1
ATOM 1280 O O . THR A 1 173 ? 35.601 -20.724 2.111 1.00 76.50 173 THR A O 1
ATOM 1283 N N . GLY A 1 174 ? 33.815 -19.526 1.460 1.00 70.69 174 GLY A N 1
ATOM 1284 C CA . GLY A 1 174 ? 34.065 -19.678 0.025 1.00 70.69 174 GLY A CA 1
ATOM 1285 C C . GLY A 1 174 ? 35.400 -19.071 -0.420 1.00 70.69 174 GLY A C 1
ATOM 1286 O O . GLY A 1 174 ? 36.123 -19.699 -1.187 1.00 70.69 174 GLY A O 1
ATOM 1287 N N . LEU A 1 175 ? 35.763 -17.894 0.103 1.00 70.31 175 LEU A N 1
ATOM 1288 C CA . LEU A 1 175 ? 37.048 -17.240 -0.176 1.00 70.31 175 LEU A CA 1
ATOM 1289 C C . LEU A 1 175 ? 38.237 -18.032 0.387 1.00 70.31 175 LEU A C 1
ATOM 1291 O O . LEU A 1 175 ? 39.231 -18.212 -0.310 1.00 70.31 175 LEU A O 1
ATOM 1295 N N . LEU A 1 176 ? 38.130 -18.540 1.619 1.00 73.62 176 LEU A N 1
ATOM 1296 C CA . LEU A 1 176 ? 39.173 -19.364 2.241 1.00 73.62 176 LEU A CA 1
ATOM 1297 C C . LEU A 1 176 ? 39.379 -20.688 1.494 1.00 73.62 176 LEU A C 1
ATOM 1299 O O . LEU A 1 176 ? 40.513 -21.132 1.340 1.00 73.62 176 LEU A O 1
ATOM 1303 N N . PHE A 1 177 ? 38.298 -21.296 1.001 1.00 70.31 177 PHE A N 1
ATOM 1304 C CA . PHE A 1 177 ? 38.369 -22.506 0.183 1.00 70.31 177 PHE A CA 1
ATOM 1305 C C . PHE A 1 177 ? 38.953 -22.215 -1.207 1.00 70.31 177 PHE A C 1
ATOM 1307 O O . PHE A 1 177 ? 39.795 -22.963 -1.695 1.00 70.31 177 PHE A O 1
ATOM 1314 N N . GLY A 1 178 ? 38.564 -21.091 -1.817 1.00 65.06 178 GLY A N 1
ATOM 1315 C CA . GLY A 1 178 ? 39.105 -20.630 -3.097 1.00 65.06 178 GLY A CA 1
ATOM 1316 C C . GLY A 1 178 ? 40.597 -20.301 -3.041 1.00 65.06 178 GLY A C 1
ATOM 1317 O O . GLY A 1 178 ? 41.302 -20.565 -4.004 1.00 65.06 178 GLY A O 1
ATOM 1318 N N . ALA A 1 179 ? 41.104 -19.810 -1.907 1.00 65.25 179 ALA A N 1
ATOM 1319 C CA . ALA A 1 179 ? 42.530 -19.538 -1.716 1.00 65.25 179 ALA A CA 1
ATOM 1320 C C . ALA A 1 179 ? 43.408 -20.806 -1.711 1.00 65.25 179 ALA A C 1
ATOM 1322 O O . ALA A 1 179 ? 44.602 -20.710 -1.976 1.00 65.25 179 ALA A O 1
ATOM 1323 N N . GLN A 1 180 ? 42.837 -21.985 -1.427 1.00 65.25 180 GLN A N 1
ATOM 1324 C CA . GLN A 1 180 ? 43.553 -23.265 -1.531 1.00 65.25 180 GLN A CA 1
ATOM 1325 C C . GLN A 1 180 ? 43.575 -23.828 -2.959 1.00 65.25 180 GLN A C 1
ATOM 1327 O O . GLN A 1 180 ? 44.330 -24.753 -3.246 1.00 65.25 180 GLN A O 1
ATOM 1332 N N . VAL A 1 181 ? 42.759 -23.277 -3.859 1.00 66.50 181 VAL A N 1
ATOM 1333 C CA . VAL A 1 181 ? 42.748 -23.619 -5.280 1.00 66.50 181 VAL A CA 1
ATOM 1334 C C . VAL A 1 181 ? 43.636 -22.593 -5.983 1.00 66.50 181 VAL A C 1
ATOM 1336 O O . VAL A 1 181 ? 43.196 -21.468 -6.198 1.00 66.50 181 VAL A O 1
ATOM 1339 N N . GLU A 1 182 ? 44.887 -22.956 -6.298 1.00 55.59 182 GLU A N 1
ATOM 1340 C CA . GLU A 1 182 ? 45.923 -22.113 -6.937 1.00 55.59 182 GLU A CA 1
ATOM 1341 C C . GLU A 1 182 ? 45.482 -21.523 -8.294 1.00 55.59 182 GLU A C 1
ATOM 1343 O O . GLU A 1 182 ? 45.940 -21.905 -9.368 1.00 55.59 182 GLU A O 1
ATOM 1348 N N . SER A 1 183 ? 44.567 -20.563 -8.265 1.00 54.12 183 SER A N 1
ATOM 1349 C CA . SER A 1 183 ? 44.074 -19.845 -9.430 1.00 54.12 183 SER A CA 1
ATOM 1350 C C . SER A 1 183 ? 44.224 -18.350 -9.173 1.00 54.12 183 SER A C 1
ATOM 1352 O O . SER A 1 183 ? 43.542 -17.740 -8.351 1.00 54.12 183 SER A O 1
ATOM 1354 N N . SER A 1 184 ? 45.160 -17.740 -9.897 1.00 53.88 184 SER A N 1
ATOM 1355 C CA . SER A 1 184 ? 45.519 -16.318 -9.811 1.00 53.88 184 SER A CA 1
ATOM 1356 C C . SER A 1 184 ? 44.395 -15.357 -10.233 1.00 53.88 184 SER A C 1
ATOM 1358 O O . SER A 1 184 ? 44.542 -14.144 -10.123 1.00 53.88 184 SER A O 1
ATOM 1360 N N . THR A 1 185 ? 43.256 -15.883 -10.686 1.00 50.88 185 THR A N 1
ATOM 1361 C CA . THR A 1 185 ? 42.067 -15.135 -11.115 1.00 50.88 185 THR A CA 1
ATOM 1362 C C . THR A 1 185 ? 41.093 -14.821 -9.973 1.00 50.88 185 THR A C 1
ATOM 1364 O O . THR A 1 185 ? 40.203 -13.999 -10.156 1.00 50.88 185 THR A O 1
ATOM 1367 N N . LEU A 1 186 ? 41.239 -15.438 -8.793 1.00 51.06 186 LEU A N 1
ATOM 1368 C CA . LEU A 1 186 ? 40.272 -15.317 -7.689 1.00 51.06 186 LEU A CA 1
ATOM 1369 C C . LEU A 1 186 ? 40.590 -14.192 -6.682 1.00 51.06 186 LEU A C 1
ATOM 1371 O O . LEU A 1 186 ? 39.691 -13.713 -5.992 1.00 51.06 186 LEU A O 1
ATOM 1375 N N . THR A 1 187 ? 41.840 -13.726 -6.611 1.00 50.97 187 THR A N 1
ATOM 1376 C CA . THR A 1 187 ? 42.328 -12.911 -5.480 1.00 50.97 187 THR A CA 1
ATOM 1377 C C . THR A 1 187 ? 42.089 -11.399 -5.626 1.00 50.97 187 THR A C 1
ATOM 1379 O O . THR A 1 187 ? 41.951 -10.708 -4.619 1.00 50.97 187 THR A O 1
ATOM 1382 N N . SER A 1 188 ? 41.965 -10.861 -6.847 1.00 50.94 188 SER A N 1
ATOM 1383 C CA . SER A 1 188 ? 41.769 -9.410 -7.079 1.00 50.94 188 SER A CA 1
ATOM 1384 C C . SER A 1 188 ? 40.306 -8.976 -7.250 1.00 50.94 188 SER A C 1
ATOM 1386 O O . SER A 1 188 ? 40.025 -7.781 -7.275 1.00 50.94 188 SER A O 1
ATOM 1388 N N . PHE A 1 189 ? 39.358 -9.918 -7.298 1.00 52.03 189 PHE A N 1
ATOM 1389 C CA . PHE A 1 189 ? 37.937 -9.651 -7.580 1.00 52.03 189 PHE A CA 1
ATOM 1390 C C . PHE A 1 189 ? 37.014 -9.757 -6.350 1.00 52.03 189 PHE A C 1
ATOM 1392 O O . PHE A 1 189 ? 35.794 -9.769 -6.490 1.00 52.03 189 PHE A O 1
ATOM 1399 N N . ALA A 1 190 ? 37.552 -9.837 -5.127 1.00 56.72 190 ALA A N 1
ATOM 1400 C CA . ALA A 1 190 ? 36.780 -10.293 -3.966 1.00 56.72 190 ALA A CA 1
ATOM 1401 C C . ALA A 1 190 ? 35.796 -9.265 -3.361 1.00 56.72 190 ALA A C 1
ATOM 1403 O O . ALA A 1 190 ? 34.778 -9.669 -2.808 1.00 56.72 190 ALA A O 1
ATOM 1404 N N . PHE A 1 191 ? 36.033 -7.950 -3.444 1.00 57.19 191 PHE A N 1
ATOM 1405 C CA . PHE A 1 191 ? 35.245 -6.988 -2.645 1.00 57.19 191 PHE A CA 1
ATOM 1406 C C . PHE A 1 191 ? 33.915 -6.562 -3.277 1.00 57.19 191 PHE A C 1
ATOM 1408 O O . PHE A 1 191 ? 32.896 -6.484 -2.588 1.00 57.19 191 PHE A O 1
ATOM 1415 N N . PHE A 1 192 ? 33.895 -6.292 -4.583 1.00 56.47 192 PHE A N 1
ATOM 1416 C CA . PHE A 1 192 ? 32.704 -5.755 -5.245 1.00 56.47 192 PHE A CA 1
ATOM 1417 C C . PHE A 1 192 ? 31.559 -6.791 -5.357 1.00 56.47 192 PHE A C 1
ATOM 1419 O O . PHE A 1 192 ? 30.433 -6.479 -4.959 1.00 56.47 192 PHE A O 1
ATOM 1426 N N . PRO A 1 193 ? 31.810 -8.058 -5.747 1.00 66.00 193 PRO A N 1
ATOM 1427 C CA . PRO A 1 193 ? 30.800 -9.119 -5.729 1.00 66.00 193 PRO A CA 1
ATOM 1428 C C . PRO A 1 193 ? 30.234 -9.442 -4.343 1.00 66.00 193 PRO A C 1
ATOM 1430 O O . PRO A 1 193 ? 29.050 -9.756 -4.233 1.00 66.00 193 PRO A O 1
ATOM 1433 N N . VAL A 1 194 ? 31.037 -9.330 -3.277 1.00 66.50 194 VAL A N 1
ATOM 1434 C CA . VAL A 1 194 ? 30.576 -9.553 -1.894 1.00 66.50 194 VAL A CA 1
ATOM 1435 C C . VAL A 1 194 ? 29.465 -8.585 -1.514 1.00 66.50 194 VAL A C 1
ATOM 1437 O O . VAL A 1 194 ? 28.426 -9.014 -1.010 1.00 66.50 194 VAL A O 1
ATOM 1440 N N . VAL A 1 195 ? 29.627 -7.298 -1.824 1.00 66.38 195 VAL A N 1
ATOM 1441 C CA . VAL A 1 195 ? 28.592 -6.286 -1.564 1.00 66.38 195 VAL A CA 1
ATOM 1442 C C . VAL A 1 195 ? 27.318 -6.586 -2.359 1.00 66.38 195 VAL A C 1
ATOM 1444 O O . VAL A 1 195 ? 26.215 -6.524 -1.813 1.00 66.38 195 VAL A O 1
ATOM 1447 N N . ILE A 1 196 ? 27.454 -6.973 -3.631 1.00 70.81 196 ILE A N 1
ATOM 1448 C CA . ILE A 1 196 ? 26.324 -7.327 -4.504 1.00 70.81 196 ILE A CA 1
ATOM 1449 C C . ILE A 1 196 ? 25.533 -8.511 -3.934 1.00 70.81 196 ILE A C 1
ATOM 1451 O O . ILE A 1 196 ? 24.302 -8.472 -3.863 1.00 70.81 196 ILE A O 1
ATOM 1455 N N . LEU A 1 197 ? 26.234 -9.558 -3.505 1.00 67.31 197 LEU A N 1
ATOM 1456 C CA . LEU A 1 197 ? 25.630 -10.793 -3.012 1.00 67.31 197 LEU A CA 1
ATOM 1457 C C . LEU A 1 197 ? 25.005 -10.618 -1.628 1.00 67.31 197 LEU A C 1
ATOM 1459 O O . LEU A 1 197 ? 23.916 -11.139 -1.384 1.00 67.31 197 LEU A O 1
ATOM 1463 N N . ALA A 1 198 ? 25.623 -9.820 -0.756 1.00 67.19 198 ALA A N 1
ATOM 1464 C CA . ALA A 1 198 ? 25.037 -9.423 0.520 1.00 67.19 198 ALA A CA 1
ATOM 1465 C C . ALA A 1 198 ? 23.715 -8.656 0.318 1.00 67.19 198 ALA A C 1
ATOM 1467 O O . ALA A 1 198 ? 22.691 -9.002 0.915 1.00 67.19 198 ALA A O 1
ATOM 1468 N N . MET A 1 199 ? 23.704 -7.678 -0.595 1.00 72.12 199 MET A N 1
ATOM 1469 C CA . MET A 1 199 ? 22.506 -6.909 -0.958 1.00 72.12 199 MET A CA 1
ATOM 1470 C C . MET A 1 199 ? 21.414 -7.781 -1.592 1.00 72.12 199 MET A C 1
ATOM 1472 O O . MET A 1 199 ? 20.219 -7.537 -1.388 1.00 72.12 199 MET A O 1
ATOM 1476 N N . LEU A 1 200 ? 21.798 -8.801 -2.365 1.00 73.19 200 LEU A N 1
ATOM 1477 C CA . LEU A 1 200 ? 20.870 -9.780 -2.923 1.00 73.19 200 LEU A CA 1
ATOM 1478 C C . LEU A 1 200 ? 20.249 -10.641 -1.821 1.00 73.19 200 LEU A C 1
ATOM 1480 O O . LEU A 1 200 ? 19.022 -10.758 -1.763 1.00 73.19 200 LEU A O 1
ATOM 1484 N N . ALA A 1 201 ? 21.066 -11.191 -0.925 1.00 68.19 201 ALA A N 1
ATOM 1485 C CA . ALA A 1 201 ? 20.602 -12.050 0.154 1.00 68.19 201 ALA A CA 1
ATOM 1486 C C . ALA A 1 201 ? 19.637 -11.324 1.101 1.00 68.19 201 ALA A C 1
ATOM 1488 O O . ALA A 1 201 ? 18.586 -11.872 1.435 1.00 68.19 201 ALA A O 1
ATOM 1489 N N . GLU A 1 202 ? 19.931 -10.069 1.452 1.00 74.50 202 GLU A N 1
ATOM 1490 C CA . GLU A 1 202 ? 19.032 -9.205 2.227 1.00 74.50 202 GLU A CA 1
ATOM 1491 C C . GLU A 1 202 ? 17.657 -9.080 1.551 1.00 74.50 202 GLU A C 1
ATOM 1493 O O . GLU A 1 202 ? 16.611 -9.212 2.186 1.00 74.50 202 GLU A O 1
ATOM 1498 N N . SER A 1 203 ? 17.638 -8.873 0.236 1.00 69.56 203 SER A N 1
ATOM 1499 C CA . SER A 1 203 ? 16.394 -8.668 -0.505 1.00 69.56 203 SER A CA 1
ATOM 1500 C C . SER A 1 203 ? 15.560 -9.926 -0.674 1.00 69.56 203 SER A C 1
ATOM 1502 O O . SER A 1 203 ? 14.329 -9.862 -0.611 1.00 69.56 203 SER A O 1
ATOM 1504 N N . ILE A 1 204 ? 16.219 -11.074 -0.847 1.00 67.94 204 ILE A N 1
ATOM 1505 C CA . ILE A 1 204 ? 15.563 -12.377 -0.853 1.00 67.94 204 ILE A CA 1
ATOM 1506 C C . ILE A 1 204 ? 14.975 -12.614 0.537 1.00 67.94 204 ILE A C 1
ATOM 1508 O O . ILE A 1 204 ? 13.797 -12.950 0.644 1.00 67.94 204 ILE A O 1
ATOM 1512 N N . ALA A 1 205 ? 15.741 -12.351 1.598 1.00 65.94 205 ALA A N 1
ATOM 1513 C CA . ALA A 1 205 ? 15.280 -12.484 2.973 1.00 65.94 205 ALA A CA 1
ATOM 1514 C C . ALA A 1 205 ? 14.059 -11.596 3.275 1.00 65.94 205 ALA A C 1
ATOM 1516 O O . ALA A 1 205 ? 13.070 -12.099 3.812 1.00 65.94 205 ALA A O 1
ATOM 1517 N N . ASP A 1 206 ? 14.080 -10.315 2.891 1.00 65.94 206 ASP A N 1
ATOM 1518 C CA . ASP A 1 206 ? 12.960 -9.386 3.100 1.00 65.94 206 ASP A CA 1
ATOM 1519 C C . ASP A 1 206 ? 11.730 -9.772 2.259 1.00 65.94 206 ASP A C 1
ATOM 1521 O O . ASP A 1 206 ? 10.609 -9.818 2.773 1.00 65.94 206 ASP A O 1
ATOM 1525 N N . THR A 1 207 ? 11.921 -10.156 0.993 1.00 63.16 207 THR A N 1
ATOM 1526 C CA . THR A 1 207 ? 10.818 -10.581 0.112 1.00 63.16 207 THR A CA 1
ATOM 1527 C C . THR A 1 207 ? 10.152 -11.851 0.637 1.00 63.16 207 THR A C 1
ATOM 1529 O O . THR A 1 207 ? 8.930 -11.914 0.756 1.00 63.16 207 THR A O 1
ATOM 1532 N N . VAL A 1 208 ? 10.948 -12.845 1.030 1.00 63.44 208 VAL A N 1
ATOM 1533 C CA . VAL A 1 208 ? 10.479 -14.104 1.626 1.00 63.44 208 VAL A CA 1
ATOM 1534 C C . VAL A 1 208 ? 9.870 -13.886 3.025 1.00 63.44 208 VAL A C 1
ATOM 1536 O O . VAL A 1 208 ? 9.088 -14.717 3.504 1.00 63.44 208 VAL A O 1
ATOM 1539 N N . ALA A 1 209 ? 10.219 -12.801 3.725 1.00 61.50 209 ALA A N 1
ATOM 1540 C CA . ALA A 1 209 ? 9.616 -12.437 5.008 1.00 61.50 209 ALA A CA 1
ATOM 1541 C C . ALA A 1 209 ? 8.243 -11.768 4.851 1.00 61.50 209 ALA A C 1
ATOM 1543 O O . ALA A 1 209 ? 7.381 -11.956 5.713 1.00 61.50 209 ALA A O 1
ATOM 1544 N N . ARG A 1 210 ? 8.038 -11.001 3.775 1.00 58.56 210 ARG A N 1
ATOM 1545 C CA . ARG A 1 210 ? 6.800 -10.247 3.520 1.00 58.56 210 ARG A CA 1
ATOM 1546 C C . ARG A 1 210 ? 5.781 -11.002 2.668 1.00 58.56 210 ARG A C 1
ATOM 1548 O O . ARG A 1 210 ? 4.596 -10.694 2.761 1.00 58.56 210 ARG A O 1
ATOM 1555 N N . GLU A 1 211 ? 6.222 -11.951 1.844 1.00 60.56 211 GLU A N 1
ATOM 1556 C CA . GLU A 1 211 ? 5.403 -12.607 0.816 1.00 60.56 211 GLU A CA 1
ATOM 1557 C C . GLU A 1 211 ? 5.592 -14.137 0.782 1.00 60.56 211 GLU A C 1
ATOM 1559 O O . GLU A 1 211 ? 6.418 -14.698 1.506 1.00 60.56 211 GLU A O 1
ATOM 1564 N N . SER A 1 212 ? 4.791 -14.839 -0.031 1.00 66.00 212 SER A N 1
ATOM 1565 C CA . SER A 1 212 ? 4.885 -16.298 -0.188 1.00 66.00 212 SER A CA 1
ATOM 1566 C C . SER A 1 212 ? 6.211 -16.712 -0.844 1.00 66.00 212 SER A C 1
ATOM 1568 O O . SER A 1 212 ? 6.807 -15.964 -1.621 1.00 66.00 212 SER A O 1
ATOM 1570 N N . THR A 1 213 ? 6.679 -17.931 -0.554 1.00 68.12 213 THR A N 1
ATOM 1571 C CA . THR A 1 213 ? 7.924 -18.485 -1.125 1.00 68.12 213 THR A CA 1
ATOM 1572 C C . THR A 1 213 ? 7.881 -18.555 -2.653 1.00 68.12 213 THR A C 1
ATOM 1574 O O . THR A 1 213 ? 8.891 -18.284 -3.296 1.00 68.12 213 THR A O 1
ATOM 1577 N N . ALA A 1 214 ? 6.707 -18.821 -3.235 1.00 70.50 214 ALA A N 1
ATOM 1578 C CA . ALA A 1 214 ? 6.492 -18.800 -4.681 1.00 70.50 214 ALA A CA 1
ATOM 1579 C C . ALA A 1 214 ? 6.665 -17.394 -5.280 1.00 70.50 214 ALA A C 1
ATOM 1581 O O . ALA A 1 214 ? 7.323 -17.234 -6.307 1.00 70.50 214 ALA A O 1
ATOM 1582 N N . MET A 1 215 ? 6.136 -16.359 -4.616 1.00 65.81 215 MET A N 1
ATOM 1583 C CA . MET A 1 215 ? 6.289 -14.982 -5.091 1.00 65.81 215 MET A CA 1
ATOM 1584 C C . MET A 1 215 ? 7.744 -14.516 -4.989 1.00 65.81 215 MET A C 1
ATOM 1586 O O . MET A 1 215 ? 8.239 -13.832 -5.885 1.00 65.81 215 MET A O 1
ATOM 1590 N N . ALA A 1 216 ? 8.450 -14.921 -3.933 1.00 69.00 216 ALA A N 1
ATOM 1591 C CA . ALA A 1 216 ? 9.874 -14.655 -3.809 1.00 69.00 216 ALA A CA 1
ATOM 1592 C C . ALA A 1 216 ? 10.687 -15.337 -4.920 1.00 69.00 216 ALA A C 1
ATOM 1594 O O . ALA A 1 216 ? 11.503 -14.671 -5.550 1.00 69.00 216 ALA A O 1
ATOM 1595 N N . ALA A 1 217 ? 10.426 -16.615 -5.216 1.00 78.75 217 ALA A N 1
ATOM 1596 C CA . ALA A 1 217 ? 11.098 -17.333 -6.300 1.00 78.75 217 ALA A CA 1
ATOM 1597 C C . ALA A 1 217 ? 10.861 -16.666 -7.664 1.00 78.75 217 ALA A C 1
ATOM 1599 O O . ALA A 1 217 ? 11.815 -16.418 -8.399 1.00 78.75 217 ALA A O 1
ATOM 1600 N N . TRP A 1 218 ? 9.613 -16.284 -7.964 1.00 79.94 218 TRP A N 1
ATOM 1601 C CA . TRP A 1 218 ? 9.271 -15.566 -9.195 1.00 79.94 218 TRP A CA 1
ATOM 1602 C C . TRP A 1 218 ? 10.020 -14.234 -9.323 1.00 79.94 218 TRP A C 1
ATOM 1604 O O . TRP A 1 218 ? 10.573 -13.923 -10.377 1.00 79.94 218 TRP A O 1
ATOM 1614 N N . ARG A 1 219 ? 10.085 -13.443 -8.244 1.00 77.00 219 ARG A N 1
ATOM 1615 C CA . ARG A 1 219 ? 10.803 -12.158 -8.252 1.00 77.00 219 ARG A CA 1
ATOM 1616 C C . ARG A 1 219 ? 12.304 -12.320 -8.401 1.00 77.00 219 ARG A C 1
ATOM 1618 O O . ARG A 1 219 ? 12.913 -11.566 -9.160 1.00 77.00 219 ARG A O 1
ATOM 1625 N N . THR A 1 220 ? 12.897 -13.271 -7.688 1.00 81.25 220 THR A N 1
ATOM 1626 C CA . THR A 1 220 ? 14.330 -13.558 -7.787 1.00 81.25 220 THR A CA 1
ATOM 1627 C C . THR A 1 220 ? 14.670 -14.042 -9.194 1.00 81.25 220 THR A C 1
ATOM 1629 O O . THR A 1 220 ? 15.584 -13.499 -9.806 1.00 81.25 220 THR A O 1
ATOM 1632 N N . GLY A 1 221 ? 13.873 -14.956 -9.759 1.00 86.31 221 GLY A N 1
ATOM 1633 C CA . GLY A 1 221 ? 14.037 -15.436 -11.133 1.00 86.31 221 GLY A CA 1
ATOM 1634 C C . GLY A 1 221 ? 13.935 -14.315 -12.168 1.00 86.31 221 GLY A C 1
ATOM 1635 O O . GLY A 1 221 ? 14.829 -14.159 -12.994 1.00 86.31 221 GLY A O 1
ATOM 1636 N N . ALA A 1 222 ? 12.914 -13.459 -12.071 1.00 85.62 222 ALA A N 1
ATOM 1637 C CA . ALA A 1 222 ? 12.777 -12.308 -12.961 1.00 85.62 222 ALA A CA 1
ATOM 1638 C C . ALA A 1 222 ? 13.924 -11.292 -12.818 1.00 85.62 222 ALA A C 1
ATOM 1640 O O . ALA A 1 222 ? 14.329 -10.675 -13.799 1.00 85.62 222 ALA A O 1
ATOM 1641 N N . THR A 1 223 ? 14.459 -11.118 -11.605 1.00 87.75 223 THR A N 1
ATOM 1642 C CA . THR A 1 223 ? 15.603 -10.229 -11.350 1.00 87.75 223 THR A CA 1
ATOM 1643 C C . THR A 1 223 ? 16.882 -10.789 -11.975 1.00 87.75 223 THR A C 1
ATOM 1645 O O . THR A 1 223 ? 17.621 -10.030 -12.592 1.00 87.75 223 THR A O 1
ATOM 1648 N N . ILE A 1 224 ? 17.125 -12.099 -11.863 1.00 87.69 224 ILE A N 1
ATOM 1649 C CA . ILE A 1 224 ? 18.278 -12.773 -12.482 1.00 87.69 224 ILE A CA 1
ATOM 1650 C C . ILE A 1 224 ? 18.171 -12.732 -14.009 1.00 87.69 224 ILE A C 1
ATOM 1652 O O . ILE A 1 224 ? 19.144 -12.398 -14.677 1.00 87.69 224 ILE A O 1
ATOM 1656 N N . LEU A 1 225 ? 16.990 -13.009 -14.570 1.00 89.75 225 LEU A N 1
ATOM 1657 C CA . LEU A 1 225 ? 16.767 -12.951 -16.017 1.00 89.75 225 LEU A CA 1
ATOM 1658 C C . LEU A 1 225 ? 16.992 -11.536 -16.558 1.00 89.75 225 LEU A C 1
ATOM 1660 O O . LEU A 1 225 ? 17.661 -11.362 -17.574 1.00 89.75 225 LEU A O 1
ATOM 1664 N N . LEU A 1 226 ? 16.493 -10.518 -15.850 1.00 90.25 226 LEU A N 1
ATOM 1665 C CA . LEU A 1 226 ? 16.757 -9.125 -16.193 1.00 90.25 226 LEU A CA 1
ATOM 1666 C C . LEU A 1 226 ? 18.252 -8.791 -16.100 1.00 90.25 226 LEU A C 1
ATOM 1668 O O . LEU A 1 226 ? 18.783 -8.157 -17.005 1.00 90.25 226 LEU A O 1
ATOM 1672 N N . ALA A 1 227 ? 18.937 -9.224 -15.040 1.00 89.31 227 ALA A N 1
ATOM 1673 C CA . ALA A 1 227 ? 20.372 -9.002 -14.881 1.00 89.31 227 ALA A CA 1
ATOM 1674 C C . ALA A 1 227 ? 21.180 -9.645 -16.020 1.00 89.31 227 ALA A C 1
ATOM 1676 O O . ALA A 1 227 ? 22.077 -9.013 -16.572 1.00 89.31 227 ALA A O 1
ATOM 1677 N N . MET A 1 228 ? 20.804 -10.856 -16.435 1.00 89.94 228 MET A N 1
ATOM 1678 C CA . MET A 1 228 ? 21.399 -11.542 -17.580 1.00 89.94 228 MET A CA 1
ATOM 1679 C C . MET A 1 228 ? 21.164 -10.778 -18.889 1.00 89.94 228 MET A C 1
ATOM 1681 O O . MET A 1 228 ? 22.086 -10.651 -19.690 1.00 89.94 228 MET A O 1
ATOM 1685 N N . ALA A 1 229 ? 19.970 -10.212 -19.093 1.00 90.50 229 ALA A N 1
ATOM 1686 C CA . ALA A 1 229 ? 19.680 -9.373 -20.256 1.00 90.50 229 ALA A CA 1
ATOM 1687 C C . ALA A 1 229 ? 20.515 -8.079 -20.267 1.00 90.50 229 ALA A C 1
ATOM 1689 O O . ALA A 1 229 ? 2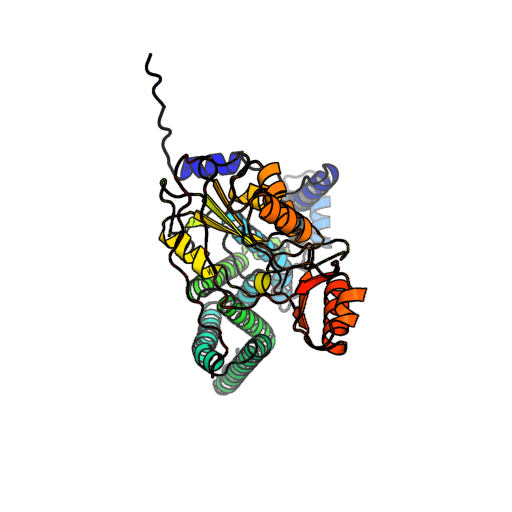1.043 -7.707 -21.313 1.00 90.50 229 ALA A O 1
ATOM 1690 N N . ILE A 1 230 ? 20.688 -7.421 -19.111 1.00 89.81 230 ILE A N 1
ATOM 1691 C CA . ILE A 1 230 ? 21.570 -6.248 -18.969 1.00 89.81 230 ILE A CA 1
ATOM 1692 C C . ILE A 1 230 ? 23.017 -6.636 -19.298 1.00 89.81 230 ILE A C 1
ATOM 1694 O O . ILE A 1 230 ? 23.672 -5.957 -20.087 1.00 89.81 230 ILE A O 1
ATOM 1698 N N . ALA A 1 231 ? 23.505 -7.741 -18.727 1.00 87.19 231 ALA A N 1
ATOM 1699 C CA . ALA A 1 231 ? 24.870 -8.212 -18.934 1.00 87.19 231 ALA A CA 1
ATOM 1700 C C . ALA A 1 231 ? 25.142 -8.568 -20.406 1.00 87.19 231 ALA A C 1
ATOM 1702 O O . ALA A 1 231 ? 26.198 -8.207 -20.927 1.00 87.19 231 ALA A O 1
ATOM 1703 N N . ALA A 1 232 ? 24.182 -9.216 -21.076 1.00 87.94 232 ALA A N 1
ATOM 1704 C CA . ALA A 1 232 ? 24.250 -9.552 -22.496 1.00 87.94 232 ALA A CA 1
ATOM 1705 C C . ALA A 1 232 ? 24.197 -8.310 -23.395 1.00 87.94 232 ALA A C 1
ATOM 1707 O O . ALA A 1 232 ? 24.921 -8.224 -24.380 1.00 87.94 232 ALA A O 1
ATOM 1708 N N . LEU A 1 233 ? 23.381 -7.310 -23.054 1.00 87.12 233 LEU A N 1
ATOM 1709 C CA . LEU A 1 233 ? 23.337 -6.065 -23.818 1.00 87.12 233 LEU A CA 1
ATOM 1710 C C . LEU A 1 233 ? 24.671 -5.313 -23.723 1.00 87.12 233 LEU A C 1
ATOM 1712 O O . LEU A 1 233 ? 25.193 -4.828 -24.723 1.00 87.12 233 LEU A O 1
ATOM 1716 N N . ALA A 1 234 ? 25.267 -5.280 -22.534 1.00 84.31 234 ALA A N 1
ATOM 1717 C CA . ALA A 1 234 ? 26.555 -4.638 -22.314 1.00 84.31 234 ALA A CA 1
ATOM 1718 C C . ALA A 1 234 ? 27.765 -5.468 -22.797 1.00 84.31 234 ALA A C 1
ATOM 1720 O O . ALA A 1 234 ? 28.889 -4.963 -22.764 1.00 84.31 234 ALA A O 1
ATOM 1721 N N . SER A 1 235 ? 27.581 -6.701 -23.290 1.00 83.62 235 SER A N 1
ATOM 1722 C CA . SER A 1 235 ? 28.631 -7.449 -24.001 1.00 83.62 235 SER A CA 1
ATOM 1723 C C . SER A 1 235 ? 28.657 -7.190 -25.513 1.00 83.62 235 SER A C 1
ATOM 1725 O O . SER A 1 235 ? 29.624 -7.578 -26.166 1.00 83.62 235 SER A O 1
ATOM 1727 N N . VAL A 1 236 ? 27.660 -6.488 -26.071 1.00 88.19 236 VAL A N 1
ATOM 1728 C CA . VAL A 1 236 ? 27.598 -6.158 -27.503 1.00 88.19 236 VAL A CA 1
ATOM 1729 C C . VAL A 1 236 ? 28.729 -5.182 -27.883 1.00 88.19 236 VAL A C 1
ATOM 1731 O O . VAL A 1 236 ? 28.750 -4.061 -27.362 1.00 88.19 236 VAL A O 1
ATOM 1734 N N . PRO A 1 237 ? 29.636 -5.540 -28.819 1.00 84.19 237 PRO A N 1
ATOM 1735 C CA . PRO A 1 237 ? 30.772 -4.692 -29.199 1.00 84.19 237 PRO A CA 1
ATOM 1736 C C . PRO A 1 237 ? 30.347 -3.321 -29.732 1.00 84.19 237 PRO A C 1
ATOM 1738 O O . PRO A 1 237 ? 30.847 -2.299 -29.272 1.00 84.19 237 PRO A O 1
ATOM 1741 N N . ALA A 1 238 ? 29.336 -3.295 -30.606 1.00 83.56 238 ALA A N 1
ATOM 1742 C CA . ALA A 1 238 ? 28.805 -2.061 -31.184 1.00 83.56 238 ALA A CA 1
ATOM 1743 C C . ALA A 1 238 ? 28.284 -1.086 -30.117 1.00 83.56 238 ALA A C 1
ATOM 1745 O O . ALA A 1 238 ? 28.446 0.126 -30.238 1.00 83.56 238 ALA A O 1
ATOM 1746 N N . LEU A 1 239 ? 27.680 -1.609 -29.045 1.00 82.88 239 LEU A N 1
ATOM 1747 C CA . LEU A 1 239 ? 27.173 -0.775 -27.965 1.00 82.88 239 LEU A CA 1
ATOM 1748 C C . LEU A 1 239 ? 28.321 -0.210 -27.124 1.00 82.88 239 LEU A C 1
ATOM 1750 O O . LEU A 1 239 ? 28.292 0.964 -26.779 1.00 82.88 239 LEU A O 1
ATOM 1754 N N . ARG A 1 240 ? 29.359 -1.011 -26.849 1.00 81.88 240 ARG A N 1
ATOM 1755 C CA . ARG A 1 240 ? 30.565 -0.556 -26.138 1.00 81.88 240 ARG A CA 1
ATOM 1756 C C . ARG A 1 240 ? 31.285 0.555 -26.897 1.00 81.88 240 ARG A C 1
ATOM 1758 O O . ARG A 1 240 ? 31.638 1.566 -26.296 1.00 81.88 240 ARG A O 1
ATOM 1765 N N . GLU A 1 241 ? 31.464 0.387 -28.203 1.00 82.06 241 GLU A N 1
ATOM 1766 C CA . GLU A 1 241 ? 32.086 1.395 -29.066 1.00 82.06 241 GLU A CA 1
ATOM 1767 C C . GLU A 1 241 ? 31.251 2.676 -29.125 1.00 82.06 241 GLU A C 1
ATOM 1769 O O . GLU A 1 241 ? 31.788 3.766 -28.928 1.00 82.06 241 GLU A O 1
ATOM 1774 N N . LEU A 1 242 ? 29.929 2.557 -29.289 1.00 81.50 242 LEU A N 1
ATOM 1775 C CA . LEU A 1 242 ? 29.023 3.706 -29.297 1.00 81.50 242 LEU A CA 1
ATOM 1776 C C . LEU A 1 242 ? 29.053 4.472 -27.968 1.00 81.50 242 LEU A C 1
ATOM 1778 O O . LEU A 1 242 ? 29.068 5.701 -27.960 1.00 81.50 242 LEU A O 1
ATOM 1782 N N . THR A 1 243 ? 29.091 3.760 -26.842 1.00 82.00 243 THR A N 1
ATOM 1783 C CA . THR A 1 243 ? 29.143 4.358 -25.503 1.00 82.00 243 THR A CA 1
ATOM 1784 C C . THR A 1 243 ? 30.474 5.066 -25.225 1.00 82.00 243 THR A C 1
ATOM 1786 O O . THR A 1 243 ? 30.480 6.103 -24.565 1.00 82.00 243 THR A O 1
ATOM 1789 N N . LEU A 1 244 ? 31.593 4.564 -25.758 1.00 80.69 244 LEU A N 1
ATOM 1790 C CA . LEU A 1 244 ? 32.897 5.238 -25.670 1.00 80.69 244 LEU A CA 1
ATOM 1791 C C . LEU A 1 244 ? 33.015 6.425 -26.626 1.00 80.69 244 LEU A C 1
ATOM 1793 O O . LEU A 1 244 ? 33.699 7.406 -26.323 1.00 80.69 244 LEU A O 1
ATOM 1797 N N . ALA A 1 245 ? 32.386 6.329 -27.795 1.00 80.88 245 ALA A N 1
ATOM 1798 C CA . ALA A 1 245 ? 32.367 7.407 -28.768 1.00 80.88 245 ALA A CA 1
ATOM 1799 C C . ALA A 1 245 ? 31.494 8.568 -28.276 1.00 80.88 245 ALA A C 1
ATOM 1801 O O . ALA A 1 245 ? 31.900 9.721 -28.393 1.00 80.88 245 ALA A O 1
ATOM 1802 N N . CYS A 1 246 ? 30.321 8.264 -27.711 1.00 83.38 246 CYS A N 1
ATOM 1803 C CA . CYS A 1 246 ? 29.270 9.239 -27.418 1.00 83.38 246 CYS A CA 1
ATOM 1804 C C . CYS A 1 246 ? 28.711 9.080 -25.984 1.00 83.38 246 CYS A C 1
ATOM 1806 O O . CYS A 1 246 ? 27.584 8.600 -25.809 1.00 83.38 246 CYS A O 1
ATOM 1808 N N . PRO A 1 247 ? 29.456 9.476 -24.936 1.00 82.44 247 PRO A N 1
ATOM 1809 C CA . PRO A 1 247 ? 28.977 9.433 -23.552 1.00 82.44 247 PRO A CA 1
ATOM 1810 C C . PRO A 1 247 ? 27.789 10.369 -23.280 1.00 82.44 247 PRO A C 1
ATOM 1812 O O . PRO A 1 247 ? 27.033 10.140 -22.335 1.00 82.44 247 PRO A O 1
ATOM 1815 N N . GLU A 1 248 ? 27.557 11.390 -24.112 1.00 85.25 248 GLU A N 1
ATOM 1816 C CA . GLU A 1 248 ? 26.399 12.286 -23.993 1.00 85.25 248 GLU A CA 1
ATOM 1817 C C . GLU A 1 248 ? 25.043 11.560 -24.093 1.00 85.25 248 GLU A C 1
ATOM 1819 O O . GLU A 1 248 ? 24.030 12.071 -23.606 1.00 85.25 248 GLU A O 1
ATOM 1824 N N . LEU A 1 249 ? 25.017 10.335 -24.640 1.00 86.19 249 LEU A N 1
ATOM 1825 C CA . LEU A 1 249 ? 23.827 9.480 -24.689 1.00 86.19 249 LEU A CA 1
ATOM 1826 C C . LEU A 1 249 ? 23.265 9.150 -23.299 1.00 86.19 249 LEU A C 1
ATOM 1828 O O . LEU A 1 249 ? 22.085 8.808 -23.199 1.00 86.19 249 LEU A O 1
ATOM 1832 N N . ILE A 1 250 ? 24.047 9.311 -22.225 1.00 88.06 250 ILE A N 1
ATOM 1833 C CA . ILE A 1 250 ? 23.549 9.216 -20.847 1.00 88.06 250 ILE A CA 1
ATOM 1834 C C . ILE A 1 250 ? 22.361 10.168 -20.625 1.00 88.06 250 ILE A C 1
ATOM 1836 O O . ILE A 1 250 ? 21.370 9.781 -20.003 1.00 88.06 250 ILE A O 1
ATOM 1840 N N . VAL A 1 251 ? 22.423 11.397 -21.151 1.00 88.88 251 VAL A N 1
ATOM 1841 C CA . VAL A 1 251 ? 21.353 12.397 -20.979 1.00 88.88 251 VAL A CA 1
ATOM 1842 C C . VAL A 1 251 ? 20.080 11.943 -21.691 1.00 88.88 251 VAL A C 1
ATOM 1844 O O . VAL A 1 251 ? 18.988 12.021 -21.125 1.00 88.88 251 VAL A O 1
ATOM 1847 N N . THR A 1 252 ? 20.219 11.374 -22.891 1.00 89.69 252 THR A N 1
ATOM 1848 C CA . THR A 1 252 ? 19.101 10.783 -23.635 1.00 89.69 252 THR A CA 1
ATOM 1849 C C . THR A 1 252 ? 18.497 9.596 -22.885 1.00 89.69 252 THR A C 1
ATOM 1851 O O . THR A 1 252 ? 17.277 9.508 -22.768 1.00 89.69 252 THR A O 1
ATOM 1854 N N . GLN A 1 253 ? 19.322 8.708 -22.324 1.00 90.19 253 GLN A N 1
ATOM 1855 C CA . GLN A 1 253 ? 18.864 7.564 -21.527 1.00 90.19 253 GLN A CA 1
ATOM 1856 C C . GLN A 1 253 ? 18.134 8.012 -20.253 1.00 90.19 253 GLN A C 1
ATOM 1858 O O . GLN A 1 253 ? 17.106 7.433 -19.896 1.00 90.19 253 GLN A O 1
ATOM 1863 N N . LEU A 1 254 ? 18.611 9.069 -19.591 1.00 86.31 254 LEU A N 1
ATOM 1864 C CA . LEU A 1 254 ? 17.956 9.664 -18.427 1.00 86.31 254 LEU A CA 1
ATOM 1865 C C . LEU A 1 254 ? 16.585 10.249 -18.795 1.00 86.31 254 LEU A C 1
ATOM 1867 O O . LEU A 1 254 ? 15.583 9.914 -18.161 1.00 86.31 254 LEU A O 1
ATOM 1871 N N . ALA A 1 255 ? 16.526 11.078 -19.841 1.00 88.31 255 ALA A N 1
ATOM 1872 C CA . ALA A 1 255 ? 15.284 11.676 -20.322 1.00 88.31 255 ALA A CA 1
ATOM 1873 C C . ALA A 1 255 ? 14.273 10.600 -20.748 1.00 88.31 255 ALA A C 1
ATOM 1875 O O . ALA A 1 255 ? 13.098 10.667 -20.384 1.00 88.31 255 ALA A O 1
ATOM 1876 N N . LEU A 1 256 ? 14.743 9.557 -21.438 1.00 86.69 256 LEU A N 1
ATOM 1877 C CA . LEU A 1 256 ? 13.921 8.420 -21.831 1.00 86.69 256 LEU A CA 1
ATOM 1878 C C . LEU A 1 256 ? 13.438 7.625 -20.616 1.00 86.69 256 LEU A C 1
ATOM 1880 O O . LEU A 1 256 ? 12.285 7.220 -20.593 1.00 86.69 256 LEU A O 1
ATOM 1884 N N . THR A 1 257 ? 14.256 7.448 -19.578 1.00 83.31 257 THR A N 1
ATOM 1885 C CA . THR A 1 257 ? 13.830 6.771 -18.341 1.00 83.31 257 THR A CA 1
ATOM 1886 C C . THR A 1 257 ? 12.673 7.517 -17.677 1.00 83.31 257 THR A C 1
ATOM 1888 O O . THR A 1 257 ? 11.690 6.895 -17.272 1.00 83.31 257 THR A O 1
ATOM 1891 N N . VAL A 1 258 ? 12.748 8.851 -17.615 1.00 80.38 258 VAL A N 1
ATOM 1892 C CA . VAL A 1 258 ? 11.660 9.695 -17.097 1.00 80.38 258 VAL A CA 1
ATOM 1893 C C . VAL A 1 258 ? 10.417 9.582 -17.982 1.00 80.38 258 VAL A C 1
ATOM 1895 O O . VAL A 1 258 ? 9.322 9.354 -17.471 1.00 80.38 258 VAL A O 1
ATOM 1898 N N . LEU A 1 259 ? 10.579 9.658 -19.303 1.00 76.62 259 LEU A N 1
ATOM 1899 C CA . LEU A 1 259 ? 9.477 9.559 -20.260 1.00 76.62 259 LEU A CA 1
ATOM 1900 C C . LEU A 1 259 ? 8.788 8.183 -20.183 1.00 76.62 259 LEU A C 1
ATOM 1902 O O . LEU A 1 259 ? 7.571 8.094 -20.056 1.00 76.62 259 LEU A O 1
ATOM 1906 N N . VAL A 1 260 ? 9.558 7.098 -20.142 1.00 71.81 260 VAL A N 1
ATOM 1907 C CA . VAL A 1 260 ? 9.057 5.733 -19.933 1.00 71.81 260 VAL A CA 1
ATOM 1908 C C . VAL A 1 260 ? 8.317 5.623 -18.599 1.00 71.81 260 VAL A C 1
ATOM 1910 O O . VAL A 1 260 ? 7.251 5.013 -18.546 1.00 71.81 260 VAL A O 1
ATOM 1913 N N . SER A 1 261 ? 8.825 6.251 -17.534 1.00 67.12 261 SER A N 1
ATOM 1914 C CA . SER A 1 261 ? 8.169 6.236 -16.221 1.00 67.12 261 SER A CA 1
ATOM 1915 C C . SER A 1 261 ? 6.803 6.922 -16.190 1.00 67.12 261 SER A C 1
ATOM 1917 O O . SER A 1 261 ? 5.929 6.512 -15.421 1.00 67.12 261 SER A O 1
ATOM 1919 N N . GLU A 1 262 ? 6.619 7.923 -17.047 1.00 65.25 262 GLU A N 1
ATOM 1920 C CA . GLU A 1 262 ? 5.404 8.725 -17.122 1.00 65.25 262 GLU A CA 1
ATOM 1921 C C . GLU A 1 262 ? 4.366 8.120 -18.079 1.00 65.25 262 GLU A C 1
ATOM 1923 O O . GLU A 1 262 ? 3.174 8.106 -17.766 1.00 65.25 262 GLU A O 1
ATOM 1928 N N . PHE A 1 263 ? 4.811 7.576 -19.218 1.00 60.06 263 PHE A N 1
ATOM 1929 C CA . PHE A 1 263 ? 3.926 7.156 -20.310 1.00 60.06 263 PHE A CA 1
ATOM 1930 C C . PHE A 1 263 ? 3.794 5.629 -20.489 1.00 60.06 263 PHE A C 1
ATOM 1932 O O . PHE A 1 263 ? 2.769 5.168 -20.983 1.00 60.06 263 PHE A O 1
ATOM 1939 N N . MET A 1 264 ? 4.777 4.809 -20.090 1.00 54.94 264 MET A N 1
ATOM 1940 C CA . MET A 1 264 ? 4.862 3.392 -20.507 1.00 54.94 264 MET A CA 1
ATOM 1941 C C . MET A 1 264 ? 4.500 2.363 -19.418 1.00 54.94 264 MET A C 1
ATOM 1943 O O . MET A 1 264 ? 5.272 1.448 -19.141 1.00 54.94 264 MET A O 1
ATOM 1947 N N . ASP A 1 265 ? 3.305 2.451 -18.824 1.00 57.34 265 ASP A N 1
ATOM 1948 C CA . ASP A 1 265 ? 2.790 1.457 -17.856 1.00 57.34 265 ASP A CA 1
ATOM 1949 C C . ASP A 1 265 ? 1.896 0.390 -18.526 1.00 57.34 265 ASP A C 1
ATOM 1951 O O . ASP A 1 265 ? 0.673 0.421 -18.402 1.00 57.34 265 ASP A O 1
ATOM 1955 N N . TRP A 1 266 ? 2.492 -0.541 -19.281 1.00 54.62 266 TRP A N 1
ATOM 1956 C CA . TRP A 1 266 ? 1.744 -1.576 -20.024 1.00 54.62 266 TRP A CA 1
ATOM 1957 C C . TRP A 1 266 ? 1.414 -2.837 -19.214 1.00 54.62 266 TRP A C 1
ATOM 1959 O O . TRP A 1 266 ? 0.443 -3.523 -19.529 1.00 54.62 266 TRP A O 1
ATOM 1969 N N . ARG A 1 267 ? 2.192 -3.140 -18.164 1.00 55.84 267 ARG A N 1
ATOM 1970 C CA . ARG A 1 267 ? 1.994 -4.255 -17.211 1.00 55.84 267 ARG A CA 1
ATOM 1971 C C . ARG A 1 267 ? 1.629 -5.606 -17.868 1.00 55.84 267 ARG A C 1
ATOM 1973 O O . ARG A 1 267 ? 0.801 -6.350 -17.353 1.00 55.84 267 ARG A O 1
ATOM 1980 N N . LEU A 1 268 ? 2.283 -5.939 -18.982 1.00 53.94 268 LEU A N 1
ATOM 1981 C CA . LEU A 1 268 ? 1.963 -7.047 -19.895 1.00 53.94 268 LEU A CA 1
ATOM 1982 C C . LEU A 1 268 ? 2.030 -8.450 -19.269 1.00 53.94 268 LEU A C 1
ATOM 1984 O O . LEU A 1 268 ? 1.303 -9.337 -19.698 1.00 53.94 268 LEU A O 1
ATOM 1988 N N . LEU A 1 269 ? 2.885 -8.667 -18.263 1.00 53.88 269 LEU A N 1
ATOM 1989 C CA . LEU A 1 269 ? 3.048 -9.956 -17.574 1.00 53.88 269 LEU A CA 1
ATOM 1990 C C . LEU A 1 269 ? 2.421 -9.958 -16.172 1.00 53.88 269 LEU A C 1
ATOM 1992 O O . LEU A 1 269 ? 2.816 -10.738 -15.302 1.00 53.88 269 LEU A O 1
ATOM 1996 N N . GLU A 1 270 ? 1.456 -9.072 -15.913 1.00 53.66 270 GLU A N 1
ATOM 1997 C CA . GLU A 1 270 ? 0.707 -9.085 -14.655 1.00 53.66 270 GLU A CA 1
ATOM 1998 C C . GLU A 1 270 ? -0.125 -10.368 -14.482 1.00 53.66 270 GLU A C 1
ATOM 2000 O O . GLU A 1 270 ? -0.187 -10.888 -13.364 1.00 53.66 270 GLU A O 1
ATOM 2005 N N . ASP A 1 271 ? -0.641 -10.918 -15.582 1.00 47.09 271 ASP A N 1
ATOM 2006 C CA . ASP A 1 271 ? -1.511 -12.103 -15.604 1.00 47.09 271 ASP A CA 1
ATOM 2007 C C . ASP A 1 271 ? -0.728 -13.422 -15.417 1.00 47.09 271 ASP A C 1
ATOM 2009 O O . ASP A 1 271 ? -1.251 -14.402 -14.895 1.00 47.09 271 ASP A O 1
ATOM 2013 N N . PHE A 1 272 ? 0.570 -13.438 -15.749 1.00 55.44 272 PHE A N 1
ATOM 2014 C CA . PHE A 1 272 ? 1.445 -14.620 -15.648 1.00 55.44 272 PHE A CA 1
ATOM 2015 C C . PHE A 1 272 ? 2.044 -14.845 -14.251 1.00 55.44 272 PHE A C 1
ATOM 2017 O O . PHE A 1 272 ? 2.848 -15.757 -14.048 1.00 55.44 272 PHE A O 1
ATOM 2024 N N . ARG A 1 273 ? 1.703 -14.010 -13.264 1.00 58.41 273 ARG A N 1
ATOM 2025 C CA . ARG A 1 273 ? 2.254 -14.150 -11.911 1.00 58.41 273 ARG A CA 1
ATOM 2026 C C . ARG A 1 273 ? 1.718 -15.435 -11.257 1.00 58.41 273 ARG A C 1
ATOM 2028 O O . ARG A 1 273 ? 0.507 -15.655 -11.268 1.00 58.41 273 ARG A O 1
ATOM 2035 N N . PRO A 1 274 ? 2.557 -16.257 -10.603 1.00 46.72 274 PRO A N 1
ATOM 2036 C CA . PRO A 1 274 ? 2.065 -17.387 -9.820 1.00 46.72 274 PRO A CA 1
ATOM 2037 C C . PRO A 1 274 ? 1.167 -16.878 -8.679 1.00 46.72 274 PRO A C 1
ATOM 2039 O O . PRO A 1 274 ? 1.612 -16.133 -7.806 1.00 46.72 274 PRO A O 1
ATOM 2042 N N . GLY A 1 275 ? -0.119 -17.240 -8.738 1.00 46.97 275 GLY A N 1
ATOM 2043 C CA . GLY A 1 275 ? -1.191 -16.719 -7.878 1.00 46.97 275 GLY A CA 1
ATOM 2044 C C . GLY A 1 275 ? -2.077 -15.625 -8.502 1.00 46.97 275 GLY A C 1
ATOM 2045 O O . GLY A 1 275 ? -3.052 -15.236 -7.869 1.00 46.97 275 GLY A O 1
ATOM 2046 N N . ALA A 1 276 ? -1.777 -15.140 -9.715 1.00 41.69 276 ALA A N 1
ATOM 2047 C CA . ALA A 1 276 ? -2.692 -14.316 -10.522 1.00 41.69 276 ALA A CA 1
ATOM 2048 C C . ALA A 1 276 ? -3.697 -15.167 -11.314 1.00 41.69 276 ALA A C 1
ATOM 2050 O O . ALA A 1 276 ? -4.806 -14.717 -11.564 1.00 41.69 276 ALA A O 1
ATOM 2051 N N . ALA A 1 277 ? -3.352 -16.425 -11.611 1.00 39.25 277 ALA A N 1
ATOM 2052 C CA . ALA A 1 277 ? -4.227 -17.384 -12.293 1.00 39.25 277 ALA A CA 1
ATOM 2053 C C . ALA A 1 277 ? -5.366 -17.954 -11.418 1.00 39.25 277 ALA A C 1
ATOM 2055 O O . ALA A 1 277 ? -6.017 -18.918 -11.807 1.00 39.25 277 ALA A O 1
ATOM 2056 N N . ALA A 1 278 ? -5.619 -17.384 -10.239 1.00 40.72 278 ALA A N 1
ATOM 2057 C CA . ALA A 1 278 ? -6.830 -17.667 -9.489 1.00 40.72 278 ALA A CA 1
ATOM 2058 C C . ALA A 1 278 ? -7.733 -16.433 -9.557 1.00 40.72 278 ALA A C 1
ATOM 2060 O O . ALA A 1 278 ? -7.463 -15.425 -8.904 1.00 40.72 278 ALA A O 1
ATOM 2061 N N . VAL A 1 279 ? -8.835 -16.599 -10.290 1.00 42.41 279 VAL A N 1
ATOM 2062 C CA . VAL A 1 279 ? -10.039 -15.760 -10.301 1.00 42.41 279 VAL A CA 1
ATOM 2063 C C . VAL A 1 279 ? -10.081 -14.633 -11.348 1.00 42.41 279 VAL A C 1
ATOM 2065 O O . VAL A 1 279 ? -10.118 -13.44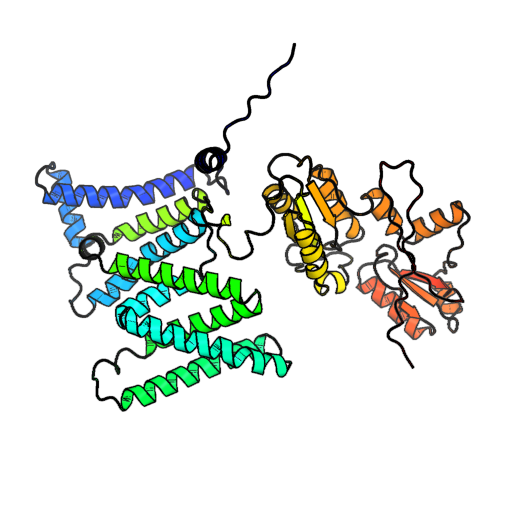9 -11.023 1.00 42.41 279 VAL A O 1
ATOM 2068 N N . GLU A 1 280 ? -10.215 -15.011 -12.619 1.00 41.34 280 GLU A N 1
ATOM 2069 C CA . GLU A 1 280 ? -11.173 -14.337 -13.508 1.00 41.34 280 GLU A CA 1
ATOM 2070 C C . GLU A 1 280 ? -12.256 -15.355 -13.875 1.00 41.34 280 GLU A C 1
ATOM 2072 O O . GLU A 1 280 ? -12.190 -16.030 -14.897 1.00 41.34 280 GLU A O 1
ATOM 2077 N N . THR A 1 281 ? -13.240 -15.506 -12.992 1.00 39.38 281 THR A N 1
ATOM 2078 C CA . THR A 1 281 ? -14.547 -16.050 -13.365 1.00 39.38 281 THR A CA 1
ATOM 2079 C C . THR A 1 281 ? -15.446 -14.844 -13.617 1.00 39.38 281 THR A C 1
ATOM 2081 O O . THR A 1 281 ? -15.580 -13.997 -12.731 1.00 39.38 281 THR A O 1
ATOM 2084 N N . GLU A 1 282 ? -16.072 -14.753 -14.794 1.00 47.53 282 GLU A N 1
ATOM 2085 C CA . GLU A 1 282 ? -17.026 -13.681 -15.154 1.00 47.53 282 GLU A CA 1
ATOM 2086 C C . GLU A 1 282 ? -18.219 -13.565 -14.172 1.00 47.53 282 GLU A C 1
ATOM 2088 O O . GLU A 1 282 ? -18.967 -12.586 -14.177 1.00 47.53 282 GLU A O 1
ATOM 2093 N N . GLU A 1 283 ? -18.370 -14.529 -13.262 1.00 57.56 283 GLU A N 1
ATOM 2094 C CA . GLU A 1 283 ? -19.421 -14.582 -12.250 1.00 57.56 283 GLU A CA 1
ATOM 2095 C C . GLU A 1 283 ? -19.081 -13.895 -10.909 1.00 57.56 283 GLU A C 1
ATOM 2097 O O . GLU A 1 283 ? -19.989 -13.655 -10.112 1.00 57.56 283 GLU A O 1
ATOM 2102 N N . GLY A 1 284 ? -17.818 -13.554 -10.633 1.00 67.19 284 GLY A N 1
ATOM 2103 C CA . GLY A 1 284 ? -17.380 -13.041 -9.327 1.00 67.19 284 GLY A CA 1
ATOM 2104 C C . GLY A 1 284 ? -17.542 -11.526 -9.123 1.00 67.19 284 GLY A C 1
ATOM 2105 O O . GLY A 1 284 ? -17.340 -10.733 -10.039 1.00 67.19 284 GLY A O 1
ATOM 2106 N N . LEU A 1 285 ? -17.840 -11.089 -7.890 1.00 81.12 285 LEU A N 1
ATOM 2107 C CA . LEU A 1 285 ? -17.788 -9.669 -7.508 1.00 81.12 285 LEU A CA 1
ATOM 2108 C C . LEU A 1 285 ? -16.342 -9.138 -7.516 1.00 81.12 285 LEU A C 1
ATOM 2110 O O . LEU A 1 285 ? -15.395 -9.847 -7.162 1.00 81.12 285 LEU A O 1
ATOM 2114 N N . SER A 1 286 ? -16.181 -7.856 -7.843 1.00 86.00 286 SER A N 1
ATOM 2115 C CA . SER A 1 286 ? -14.957 -7.098 -7.567 1.00 86.00 286 SER A CA 1
ATOM 2116 C C . SER A 1 286 ? -15.042 -6.515 -6.161 1.00 86.00 286 SER A C 1
ATOM 2118 O O . SER A 1 286 ? -15.841 -5.619 -5.900 1.00 86.00 286 SER A O 1
ATOM 2120 N N . VAL A 1 287 ? -14.217 -7.022 -5.248 1.00 90.12 287 VAL A N 1
ATOM 2121 C CA . VAL A 1 287 ? -14.282 -6.698 -3.822 1.00 90.12 287 VAL A CA 1
ATOM 2122 C C . VAL A 1 287 ? -13.023 -5.961 -3.367 1.00 90.12 287 VAL A C 1
ATOM 2124 O O . VAL A 1 287 ? -11.908 -6.482 -3.433 1.00 90.12 287 VAL A O 1
ATOM 2127 N N . ALA A 1 288 ? -13.193 -4.745 -2.860 1.00 91.44 288 ALA A N 1
ATOM 2128 C CA . ALA A 1 288 ? -12.132 -3.964 -2.237 1.00 91.44 288 ALA A CA 1
ATOM 2129 C C . ALA A 1 288 ? -12.213 -4.089 -0.710 1.00 91.44 288 ALA A C 1
ATOM 2131 O O . ALA A 1 288 ? -13.112 -3.540 -0.084 1.00 91.44 288 ALA A O 1
ATOM 2132 N N . VAL A 1 289 ? -11.259 -4.781 -0.089 1.00 91.12 289 VAL A N 1
ATOM 2133 C CA . VAL A 1 289 ? -11.135 -4.858 1.374 1.00 91.12 289 VAL A CA 1
ATOM 2134 C C . VAL A 1 289 ? -10.325 -3.661 1.863 1.00 91.12 289 VAL A C 1
ATOM 2136 O O . VAL A 1 289 ? -9.118 -3.575 1.621 1.00 91.12 289 VAL A O 1
ATOM 2139 N N . VAL A 1 290 ? -10.981 -2.731 2.551 1.00 92.25 290 VAL A N 1
ATOM 2140 C CA . VAL A 1 290 ? -10.396 -1.463 3.003 1.00 92.25 290 VAL A CA 1
ATOM 2141 C C . VAL A 1 290 ? -9.983 -1.559 4.476 1.00 92.25 290 VAL A C 1
ATOM 2143 O O . VAL A 1 290 ? -10.767 -2.014 5.302 1.00 92.25 290 VAL A O 1
ATOM 2146 N N . ARG A 1 291 ? -8.751 -1.160 4.830 1.00 87.19 291 ARG A N 1
ATOM 2147 C CA . ARG A 1 291 ? -8.203 -1.290 6.203 1.00 87.19 291 ARG A CA 1
ATOM 2148 C C . ARG A 1 291 ? -7.179 -0.209 6.573 1.00 87.19 291 ARG A C 1
ATOM 2150 O O . ARG A 1 291 ? -6.638 0.441 5.685 1.00 87.19 291 ARG A O 1
ATOM 2157 N N . ASN A 1 292 ? -6.838 -0.093 7.862 1.00 83.00 292 ASN A N 1
ATOM 2158 C CA . ASN A 1 292 ? -5.810 0.828 8.384 1.00 83.00 292 ASN A CA 1
ATOM 2159 C C . ASN A 1 292 ? -4.600 0.084 8.999 1.00 83.00 292 ASN A C 1
ATOM 2161 O O . ASN A 1 292 ? -4.554 -0.148 10.206 1.00 83.00 292 ASN A O 1
ATOM 2165 N N . ARG A 1 293 ? -3.571 -0.254 8.210 1.00 70.44 293 ARG A N 1
ATOM 2166 C CA . ARG A 1 293 ? -2.264 -0.740 8.702 1.00 70.44 293 ARG A CA 1
ATOM 2167 C C . ARG A 1 293 ? -1.274 0.380 9.017 1.00 70.44 293 ARG A C 1
ATOM 2169 O O . ARG A 1 293 ? -0.411 0.206 9.877 1.00 70.44 293 ARG A O 1
ATOM 2176 N N . TRP A 1 294 ? -1.331 1.495 8.300 1.00 63.19 294 TRP A N 1
ATOM 2177 C CA . TRP A 1 294 ? -0.323 2.549 8.362 1.00 63.19 294 TRP A CA 1
ATOM 2178 C C . TRP A 1 294 ? -0.989 3.922 8.468 1.00 63.19 294 TRP A C 1
ATOM 2180 O O . TRP A 1 294 ? -1.659 4.362 7.546 1.00 63.19 294 TRP A O 1
ATOM 2190 N N . ASN A 1 295 ? -0.751 4.631 9.575 1.00 59.12 295 ASN A N 1
ATOM 2191 C CA . ASN A 1 295 ? -1.347 5.947 9.839 1.00 59.12 295 ASN A CA 1
ATOM 2192 C C . ASN A 1 295 ? -0.386 7.102 9.484 1.00 59.12 295 ASN A C 1
ATOM 2194 O O . ASN A 1 295 ? -0.088 7.939 10.322 1.00 59.12 295 ASN A O 1
ATOM 2198 N N . LYS A 1 296 ? 0.224 7.090 8.288 1.00 54.97 296 LYS A N 1
ATOM 2199 C CA . LYS A 1 296 ? 1.323 8.027 7.940 1.00 54.97 296 LYS A CA 1
ATOM 2200 C C . LYS A 1 296 ? 0.911 9.224 7.070 1.00 54.97 296 LYS A C 1
ATOM 2202 O O . LYS A 1 296 ? 1.784 9.905 6.546 1.00 54.97 296 LYS A O 1
ATOM 2207 N N . ALA A 1 297 ? -0.384 9.464 6.871 1.00 61.06 297 ALA A N 1
ATOM 2208 C CA . ALA A 1 297 ? -0.871 10.391 5.844 1.00 61.06 297 ALA A CA 1
ATOM 2209 C C . ALA A 1 297 ? -1.800 11.498 6.375 1.00 61.06 297 ALA A C 1
ATOM 2211 O O . ALA A 1 297 ? -2.680 11.941 5.640 1.00 61.06 297 ALA A O 1
ATOM 2212 N N . VAL A 1 298 ? -1.634 11.935 7.628 1.00 70.62 298 VAL A N 1
ATOM 2213 C CA . VAL A 1 298 ? -2.366 13.091 8.177 1.00 70.62 298 VAL A CA 1
ATOM 2214 C C . VAL A 1 298 ? -1.437 14.300 8.301 1.00 70.62 298 VAL A C 1
ATOM 2216 O O . VAL A 1 298 ? -0.269 14.147 8.650 1.00 70.62 298 VAL A O 1
ATOM 2219 N N . LEU A 1 299 ? -1.946 15.490 7.966 1.00 79.38 299 LEU A N 1
ATOM 2220 C CA . LEU A 1 299 ? -1.176 16.744 7.991 1.00 79.38 299 LEU A CA 1
ATOM 2221 C C . LEU A 1 299 ? -0.874 17.202 9.425 1.00 79.38 299 LEU A C 1
ATOM 2223 O O . LEU A 1 299 ? 0.227 17.662 9.707 1.00 79.38 299 LEU A O 1
ATOM 2227 N N . ALA A 1 300 ? -1.841 17.028 10.322 1.00 80.62 300 ALA A N 1
ATOM 2228 C CA . ALA A 1 300 ? -1.728 17.256 11.754 1.00 80.62 300 ALA A CA 1
ATOM 2229 C C . ALA A 1 300 ? -2.505 16.153 12.480 1.00 80.62 300 ALA A C 1
ATOM 2231 O O . ALA A 1 300 ? -3.515 15.674 11.955 1.00 80.62 300 ALA A O 1
ATOM 2232 N N . HIS A 1 301 ? -2.013 15.735 13.648 1.00 77.31 301 HIS A N 1
ATOM 2233 C CA . HIS A 1 301 ? -2.709 14.753 14.475 1.00 77.31 301 HIS A CA 1
ATOM 2234 C C . HIS A 1 301 ? -3.672 15.473 15.416 1.00 77.31 301 HIS A C 1
ATOM 2236 O O . HIS A 1 301 ? -3.224 16.208 16.293 1.00 77.31 301 HIS A O 1
ATOM 2242 N N . GLU A 1 302 ? -4.975 15.260 15.231 1.00 79.81 302 GLU A N 1
ATOM 2243 C CA . GLU A 1 302 ? -6.022 15.864 16.058 1.00 79.81 302 GLU A CA 1
ATOM 2244 C C . GLU A 1 302 ? -7.150 14.871 16.362 1.00 79.81 302 GLU A C 1
ATOM 2246 O O . GLU A 1 302 ? -7.654 14.163 15.483 1.00 79.81 302 GLU A O 1
ATOM 2251 N N . GLY A 1 303 ? -7.580 14.859 17.625 1.00 83.25 303 GLY A N 1
ATOM 2252 C CA . GLY A 1 303 ? -8.658 14.004 18.115 1.00 83.25 303 GLY A CA 1
ATOM 2253 C C . GLY A 1 303 ? -8.262 12.533 18.258 1.00 83.25 303 GLY A C 1
ATOM 2254 O O . GLY A 1 303 ? -7.089 12.185 18.377 1.00 83.25 303 GLY A O 1
ATOM 2255 N N . SER A 1 304 ? -9.269 11.658 18.290 1.00 86.38 304 SER A N 1
ATOM 2256 C CA . SER A 1 304 ? -9.063 10.258 18.662 1.00 86.38 304 SER A CA 1
ATOM 2257 C C . SER A 1 304 ? -8.547 9.369 17.535 1.00 86.38 304 SER A C 1
ATOM 2259 O O . SER A 1 304 ? -9.077 9.384 16.427 1.00 86.38 304 SER A O 1
ATOM 2261 N N . GLU A 1 305 ? -7.545 8.543 17.835 1.00 87.75 305 GLU A N 1
ATOM 2262 C CA . GLU A 1 305 ? -6.962 7.565 16.911 1.00 87.75 305 GLU A CA 1
ATOM 2263 C C . GLU A 1 305 ? -7.683 6.200 16.935 1.00 87.75 305 GLU A C 1
ATOM 2265 O O . GLU A 1 305 ? -8.293 5.808 17.940 1.00 87.75 305 GLU A O 1
ATOM 2270 N N . PRO A 1 306 ? -7.590 5.398 15.855 1.00 88.00 306 PRO A N 1
ATOM 2271 C CA . PRO A 1 306 ? -8.117 4.040 15.835 1.00 88.00 306 PRO A CA 1
ATOM 2272 C C . PRO A 1 306 ? -7.390 3.115 16.834 1.00 88.00 306 PRO A C 1
ATOM 2274 O O . PRO A 1 306 ? -6.159 3.143 16.944 1.00 88.00 306 PRO A O 1
ATOM 2277 N N . PRO A 1 307 ? -8.118 2.206 17.510 1.00 86.75 307 PRO A N 1
ATOM 2278 C CA . PRO A 1 307 ? -7.522 1.172 18.345 1.00 86.75 307 PRO A CA 1
ATOM 2279 C C . PRO A 1 307 ? -6.508 0.310 17.590 1.00 86.75 307 PRO A C 1
ATOM 2281 O O . PRO A 1 307 ? -6.676 -0.002 16.408 1.00 86.75 307 PRO A O 1
ATOM 2284 N N . ARG A 1 308 ? -5.496 -0.193 18.308 1.00 79.38 308 ARG A N 1
ATOM 2285 C CA . ARG A 1 308 ? -4.414 -1.004 17.717 1.00 79.38 308 ARG A CA 1
ATOM 2286 C C . ARG A 1 308 ? -4.901 -2.238 16.947 1.00 79.38 308 ARG A C 1
ATOM 2288 O O . ARG A 1 308 ? -4.207 -2.663 16.029 1.00 79.38 308 ARG A O 1
ATOM 2295 N N . ARG A 1 309 ? -6.075 -2.794 17.270 1.00 80.19 309 ARG A N 1
ATOM 2296 C CA . ARG A 1 309 ? -6.632 -3.971 16.579 1.00 80.19 309 ARG A CA 1
ATOM 2297 C C . ARG A 1 309 ? -6.795 -3.758 15.069 1.00 80.19 309 ARG A C 1
ATOM 2299 O O . ARG A 1 309 ? -6.412 -4.627 14.303 1.00 80.19 309 ARG A O 1
ATOM 2306 N N . TYR A 1 310 ? -7.199 -2.560 14.628 1.00 79.69 310 TYR A N 1
ATOM 2307 C CA . TYR A 1 310 ? -7.340 -2.242 13.197 1.00 79.69 310 TYR A CA 1
ATOM 2308 C C . TYR A 1 310 ? -6.009 -2.321 12.434 1.00 79.69 310 TYR A C 1
ATOM 2310 O O . TYR A 1 310 ? -5.991 -2.564 11.228 1.00 79.69 310 TYR A O 1
ATOM 2318 N N . ARG A 1 311 ? -4.891 -2.155 13.153 1.00 66.44 311 ARG A N 1
ATOM 2319 C CA . ARG A 1 311 ? -3.528 -2.233 12.622 1.00 66.44 311 ARG A CA 1
ATOM 2320 C C . ARG A 1 311 ? -2.941 -3.643 12.683 1.00 66.44 311 ARG A C 1
ATOM 2322 O O . ARG A 1 311 ? -2.160 -4.013 11.803 1.00 66.44 311 ARG A O 1
ATOM 2329 N N . LEU A 1 312 ? -3.236 -4.368 13.760 1.00 51.66 312 LEU A N 1
ATOM 2330 C CA . LEU A 1 312 ? -2.607 -5.645 14.100 1.00 51.66 312 LEU A CA 1
ATOM 2331 C C . LEU A 1 312 ? -3.358 -6.848 13.528 1.00 51.66 312 LEU A C 1
ATOM 2333 O O . LEU A 1 312 ? -2.719 -7.850 13.204 1.00 51.66 312 LEU A O 1
ATOM 2337 N N . ASP A 1 313 ? -4.676 -6.745 13.376 1.00 62.09 313 ASP A N 1
ATOM 2338 C CA . ASP A 1 313 ? -5.495 -7.852 12.905 1.00 62.09 313 ASP A CA 1
ATOM 2339 C C . ASP A 1 313 ? -5.270 -8.084 11.407 1.00 62.09 313 ASP A C 1
ATOM 2341 O O . ASP A 1 313 ? -5.259 -7.169 10.575 1.00 62.09 313 ASP A O 1
ATOM 2345 N N . SER A 1 314 ? -5.050 -9.349 11.056 1.00 56.31 314 SER A N 1
ATOM 2346 C CA . SER A 1 314 ? -4.867 -9.745 9.669 1.00 56.31 314 SER A CA 1
ATOM 2347 C C . SER A 1 314 ? -6.220 -9.839 8.977 1.00 56.31 314 SER A C 1
ATOM 2349 O O . SER A 1 314 ? -7.078 -10.614 9.390 1.00 56.31 314 SER A O 1
ATOM 2351 N N . VAL A 1 315 ? -6.378 -9.122 7.865 1.00 75.50 315 VAL A N 1
ATOM 2352 C CA . VAL A 1 315 ? -7.516 -9.311 6.949 1.00 75.50 315 VAL A CA 1
ATOM 2353 C C . VAL A 1 315 ? -7.328 -10.523 6.030 1.00 75.50 315 VAL A C 1
ATOM 2355 O O . VAL A 1 315 ? -8.194 -10.812 5.213 1.00 75.50 315 VAL A O 1
ATOM 2358 N N . GLN A 1 316 ? -6.195 -11.228 6.127 1.00 68.19 316 GLN A N 1
ATOM 2359 C CA . GLN A 1 316 ? -5.856 -12.319 5.215 1.00 68.19 316 GLN A CA 1
ATOM 2360 C C . GLN A 1 316 ? -6.895 -13.454 5.209 1.00 68.19 316 GLN A C 1
ATOM 2362 O O . GLN A 1 316 ? -7.275 -13.841 4.112 1.00 68.19 316 GLN A O 1
ATOM 2367 N N . PRO A 1 317 ? -7.446 -13.918 6.352 1.00 64.75 317 PRO A N 1
ATOM 2368 C CA . PRO A 1 317 ? -8.478 -14.958 6.337 1.00 64.75 317 PRO A CA 1
ATOM 2369 C C . PRO A 1 317 ? -9.734 -14.551 5.554 1.00 64.75 317 PRO A C 1
ATOM 2371 O O . PRO A 1 317 ? -10.292 -15.356 4.817 1.00 64.75 317 PRO A O 1
ATOM 2374 N N . LEU A 1 318 ? -10.150 -13.284 5.672 1.00 75.69 318 LEU A N 1
ATOM 2375 C CA . LEU A 1 318 ? -11.261 -12.726 4.898 1.00 75.69 318 LEU A CA 1
ATOM 2376 C C . LEU A 1 318 ? -10.921 -12.685 3.402 1.00 75.69 318 LEU A C 1
ATOM 2378 O O . LEU A 1 318 ? -11.726 -13.089 2.571 1.00 75.69 318 LEU A O 1
ATOM 2382 N N . VAL A 1 319 ? -9.723 -12.210 3.059 1.00 71.31 319 VAL A N 1
ATOM 2383 C CA . VAL A 1 319 ? -9.249 -12.134 1.670 1.00 71.31 319 VAL A CA 1
ATOM 2384 C C . VAL A 1 319 ? -9.162 -13.523 1.038 1.00 71.31 319 VAL A C 1
ATOM 2386 O O . VAL A 1 319 ? -9.579 -13.689 -0.105 1.00 71.31 319 VAL A O 1
ATOM 2389 N N . ASP A 1 320 ? -8.652 -14.509 1.772 1.00 60.03 320 ASP A N 1
ATOM 2390 C CA . ASP A 1 320 ? -8.528 -15.893 1.317 1.00 60.03 320 ASP A CA 1
ATOM 2391 C C . ASP A 1 320 ? -9.906 -16.523 1.111 1.00 60.03 320 ASP A C 1
ATOM 2393 O O . ASP A 1 320 ? -10.141 -17.124 0.065 1.00 60.03 320 ASP A O 1
ATOM 2397 N N . ALA A 1 321 ? -10.845 -16.309 2.040 1.00 69.50 321 ALA A N 1
ATOM 2398 C CA . ALA A 1 321 ? -12.223 -16.773 1.902 1.00 69.50 321 ALA A CA 1
ATOM 2399 C C . ALA A 1 321 ? -12.902 -16.175 0.657 1.00 69.50 321 ALA A C 1
ATOM 2401 O O . ALA A 1 321 ? -13.430 -16.912 -0.172 1.00 69.50 321 ALA A O 1
ATOM 2402 N N . LEU A 1 322 ? -12.819 -14.857 0.461 1.00 77.19 322 LEU A N 1
ATOM 2403 C CA . LEU A 1 322 ? -13.407 -14.182 -0.701 1.00 77.19 322 LEU A CA 1
ATOM 2404 C C . LEU A 1 322 ? -12.777 -14.637 -2.027 1.00 77.19 322 LEU A C 1
ATOM 2406 O O . LEU A 1 322 ? -13.483 -14.824 -3.014 1.00 77.19 322 LEU A O 1
ATOM 2410 N N . ARG A 1 323 ? -11.456 -14.847 -2.056 1.00 77.00 323 ARG A N 1
ATOM 2411 C CA . ARG A 1 323 ? -10.764 -15.383 -3.238 1.00 77.00 323 ARG A CA 1
ATOM 2412 C C . ARG A 1 323 ? -11.144 -16.834 -3.507 1.00 77.00 323 ARG A C 1
ATOM 2414 O O . ARG A 1 323 ? -11.380 -17.181 -4.656 1.00 77.00 323 ARG A O 1
ATOM 2421 N N . SER A 1 324 ? -11.254 -17.664 -2.469 1.00 65.31 324 SER A N 1
ATOM 2422 C CA . SER A 1 324 ? -11.715 -19.053 -2.607 1.00 65.31 324 SER A CA 1
ATOM 2423 C C . SER A 1 324 ? -13.160 -19.148 -3.103 1.00 65.31 324 SER A C 1
ATOM 2425 O O . SER A 1 324 ? -13.497 -20.093 -3.805 1.00 65.31 324 SER A O 1
ATOM 2427 N N . ALA A 1 325 ? -13.981 -18.134 -2.814 1.00 75.69 325 ALA A N 1
ATOM 2428 C CA . ALA A 1 325 ? -15.339 -17.990 -3.332 1.00 75.69 325 ALA A CA 1
ATOM 2429 C C . ALA A 1 325 ? -15.397 -17.446 -4.776 1.00 75.69 325 ALA A C 1
ATOM 2431 O O . ALA A 1 325 ? -16.483 -17.195 -5.291 1.00 75.69 325 ALA A O 1
ATOM 2432 N N . GLY A 1 326 ? -14.253 -17.240 -5.438 1.00 70.12 326 GLY A N 1
ATOM 2433 C CA . GLY A 1 326 ? -14.208 -16.784 -6.827 1.00 70.12 326 GLY A CA 1
ATOM 2434 C C . GLY A 1 326 ? -14.436 -15.281 -7.005 1.00 70.12 326 GLY A C 1
ATOM 2435 O O . GLY A 1 326 ? -14.860 -14.853 -8.074 1.00 70.12 326 GLY A O 1
ATOM 2436 N N . HIS A 1 327 ? -14.152 -14.451 -5.996 1.00 79.06 327 HIS A N 1
ATOM 2437 C CA . HIS A 1 327 ? -14.195 -12.990 -6.131 1.00 79.06 327 HIS A CA 1
ATOM 2438 C C . HIS A 1 327 ? -12.826 -12.383 -6.456 1.00 79.06 327 HIS A C 1
ATOM 2440 O O . HIS A 1 327 ? -11.784 -12.828 -5.963 1.00 79.06 327 HIS A O 1
ATOM 2446 N N . ARG A 1 328 ? -12.823 -11.295 -7.233 1.00 82.06 328 ARG A N 1
ATOM 2447 C CA . ARG A 1 328 ? -11.619 -10.497 -7.486 1.00 82.06 328 ARG A CA 1
ATOM 2448 C C . ARG A 1 328 ? -11.381 -9.582 -6.290 1.00 82.06 328 ARG A C 1
ATOM 2450 O O . ARG A 1 328 ? -12.104 -8.608 -6.113 1.00 82.06 328 ARG A O 1
ATOM 2457 N N . VAL A 1 329 ? -10.363 -9.869 -5.475 1.00 77.69 329 VAL A N 1
ATOM 2458 C CA . VAL A 1 329 ? -10.143 -9.159 -4.198 1.00 77.69 329 VAL A CA 1
ATOM 2459 C C . VAL A 1 329 ? -8.857 -8.337 -4.180 1.00 77.69 329 VAL A C 1
ATOM 2461 O O . VAL A 1 329 ? -7.753 -8.889 -4.290 1.00 77.69 329 VAL A O 1
ATOM 2464 N N . ALA A 1 330 ? -8.991 -7.035 -3.916 1.00 82.12 330 ALA A N 1
ATOM 2465 C CA . ALA A 1 330 ? -7.878 -6.138 -3.609 1.00 82.12 330 ALA A CA 1
ATOM 2466 C C . ALA A 1 330 ? -7.936 -5.648 -2.160 1.00 82.12 330 ALA A C 1
ATOM 2468 O O . ALA A 1 330 ? -9.001 -5.358 -1.630 1.00 82.12 330 ALA A O 1
ATOM 2469 N N . VAL A 1 331 ? -6.768 -5.517 -1.529 1.00 81.81 331 VAL A N 1
ATOM 2470 C CA . VAL A 1 331 ? -6.643 -4.914 -0.198 1.00 81.81 331 VAL A CA 1
ATOM 2471 C C . VAL A 1 331 ? -6.149 -3.484 -0.357 1.00 81.81 331 VAL A C 1
ATOM 2473 O O . VAL A 1 331 ? -5.071 -3.261 -0.912 1.00 81.81 331 VAL A O 1
ATOM 2476 N N . ILE A 1 332 ? -6.924 -2.527 0.142 1.00 86.56 332 ILE A N 1
ATOM 2477 C CA . ILE A 1 332 ? -6.679 -1.096 -0.019 1.00 86.56 332 ILE A CA 1
ATOM 2478 C C . ILE A 1 332 ? -6.520 -0.448 1.356 1.00 86.56 332 ILE A C 1
ATOM 2480 O O . ILE A 1 332 ? -7.242 -0.742 2.305 1.00 86.56 332 ILE A O 1
ATOM 2484 N N . GLU A 1 333 ? -5.529 0.426 1.473 1.00 84.88 333 GLU A N 1
ATOM 2485 C CA . GLU A 1 333 ? -5.274 1.169 2.703 1.00 84.88 333 GLU A CA 1
ATOM 2486 C C . GLU A 1 333 ? -6.178 2.414 2.759 1.00 84.88 333 GLU A C 1
ATOM 2488 O O . GLU A 1 333 ? -6.277 3.155 1.774 1.00 84.88 333 GLU A O 1
ATOM 2493 N N . ALA A 1 334 ? -6.843 2.613 3.898 1.00 88.81 334 ALA A N 1
ATOM 2494 C CA . ALA A 1 334 ? -7.768 3.708 4.180 1.00 88.81 334 ALA A CA 1
ATOM 2495 C C . ALA A 1 334 ? -7.012 4.968 4.618 1.00 88.81 334 ALA A C 1
ATOM 2497 O O . ALA A 1 334 ? -6.999 5.324 5.793 1.00 88.81 334 ALA A O 1
ATOM 2498 N N . ASP A 1 335 ? -6.352 5.618 3.665 1.00 86.19 335 ASP A N 1
ATOM 2499 C CA . ASP A 1 335 ? -5.645 6.884 3.860 1.00 86.19 335 ASP A CA 1
ATOM 2500 C C . ASP A 1 335 ? -6.182 7.975 2.912 1.00 86.19 335 ASP A C 1
ATOM 2502 O O . ASP A 1 335 ? -7.138 7.758 2.167 1.00 86.19 335 ASP A O 1
ATOM 2506 N N . ALA A 1 336 ? -5.544 9.148 2.891 1.00 83.81 336 ALA A N 1
ATOM 2507 C CA . ALA A 1 336 ? -5.912 10.252 1.998 1.00 83.81 336 ALA A CA 1
ATOM 2508 C C . ALA A 1 336 ? -5.894 9.891 0.492 1.00 83.81 336 ALA A C 1
ATOM 2510 O O . ALA A 1 336 ? -6.440 10.625 -0.328 1.00 83.81 336 ALA A O 1
ATOM 2511 N N . ARG A 1 337 ? -5.278 8.766 0.097 1.00 85.75 337 ARG A N 1
ATOM 2512 C CA . ARG A 1 337 ? -5.241 8.268 -1.288 1.00 85.75 337 ARG A CA 1
ATOM 2513 C C . ARG A 1 337 ? -6.295 7.191 -1.562 1.00 85.75 337 ARG A C 1
ATOM 2515 O O . ARG A 1 337 ? -6.284 6.613 -2.651 1.00 85.75 337 ARG A O 1
ATOM 2522 N N . LEU A 1 338 ? -7.200 6.912 -0.618 1.00 87.88 338 LEU A N 1
ATOM 2523 C CA . LEU A 1 338 ? -8.250 5.897 -0.750 1.00 87.88 338 LEU A CA 1
ATOM 2524 C C . LEU A 1 338 ? -9.047 6.070 -2.050 1.00 87.88 338 LEU A C 1
ATOM 2526 O O . LEU A 1 338 ? -9.170 5.115 -2.813 1.00 87.88 338 LEU A O 1
ATOM 2530 N N . TYR A 1 339 ? -9.480 7.297 -2.356 1.00 87.19 339 TYR A N 1
ATOM 2531 C CA . TYR A 1 339 ? -10.174 7.641 -3.603 1.00 87.19 339 TYR A CA 1
ATOM 2532 C C . TYR A 1 339 ? -9.427 7.158 -4.855 1.00 87.19 339 TYR A C 1
ATOM 2534 O O . TYR A 1 339 ? -9.982 6.451 -5.697 1.00 87.19 339 TYR A O 1
ATOM 2542 N N . GLN A 1 340 ? -8.141 7.504 -4.963 1.00 85.88 340 GLN A N 1
ATOM 2543 C CA . GLN A 1 340 ? -7.313 7.169 -6.124 1.00 85.88 340 GLN A CA 1
ATOM 2544 C C . GLN A 1 340 ? -7.151 5.655 -6.267 1.00 85.88 340 GLN A C 1
ATOM 2546 O O . GLN A 1 340 ? -7.213 5.123 -7.374 1.00 85.88 340 GLN A O 1
ATOM 2551 N N . ARG A 1 341 ? -6.975 4.946 -5.145 1.00 85.25 341 ARG A N 1
ATOM 2552 C CA . ARG A 1 341 ? -6.822 3.488 -5.148 1.00 85.25 341 ARG A CA 1
ATOM 2553 C C . ARG A 1 341 ? -8.121 2.775 -5.508 1.00 85.25 341 ARG A C 1
ATOM 2555 O O . ARG A 1 341 ? -8.076 1.853 -6.319 1.00 85.25 341 ARG A O 1
ATOM 2562 N N . LEU A 1 342 ? -9.259 3.219 -4.977 1.00 85.62 342 LEU A N 1
ATOM 2563 C CA . LEU A 1 342 ? -10.568 2.674 -5.342 1.00 85.62 342 LEU A CA 1
ATOM 2564 C C . LEU A 1 342 ? -10.839 2.870 -6.834 1.00 85.62 342 LEU A C 1
ATOM 2566 O O . LEU A 1 342 ? -11.151 1.900 -7.517 1.00 85.62 342 LEU A O 1
ATOM 2570 N N . ARG A 1 343 ? -10.592 4.069 -7.376 1.00 83.06 343 ARG A N 1
ATOM 2571 C CA . ARG A 1 343 ? -10.689 4.313 -8.825 1.00 83.06 343 ARG A CA 1
ATOM 2572 C C . ARG A 1 343 ? -9.720 3.473 -9.649 1.00 83.06 343 ARG A C 1
ATOM 2574 O O . ARG A 1 343 ? -10.093 2.991 -10.708 1.00 83.06 343 ARG A O 1
ATOM 2581 N N . SER A 1 344 ? -8.494 3.254 -9.177 1.00 80.31 344 SER A N 1
ATOM 2582 C CA . SER A 1 344 ? -7.542 2.386 -9.886 1.00 80.31 344 SER A CA 1
ATOM 2583 C C . SER A 1 344 ? -7.992 0.921 -9.934 1.00 80.31 344 SER A C 1
ATOM 2585 O O . SER A 1 344 ? -7.659 0.210 -10.877 1.00 80.31 344 SER A O 1
ATOM 2587 N N . PHE A 1 345 ? -8.746 0.471 -8.927 1.00 80.56 345 PHE A N 1
ATOM 2588 C CA . PHE A 1 345 ? -9.229 -0.902 -8.824 1.00 80.56 345 PHE A CA 1
ATOM 2589 C C . PHE A 1 345 ? -10.536 -1.123 -9.597 1.00 80.56 345 PHE A C 1
ATOM 2591 O O . PHE A 1 345 ? -10.653 -2.100 -10.336 1.00 80.56 345 PHE A O 1
ATOM 2598 N N . PHE A 1 346 ? -11.490 -0.205 -9.441 1.00 79.69 346 PHE A N 1
ATOM 2599 C CA . PHE A 1 346 ? -12.831 -0.279 -10.021 1.00 79.69 346 PHE A CA 1
ATOM 2600 C C . PHE A 1 346 ? -12.945 0.345 -11.418 1.00 79.69 346 PHE A C 1
ATOM 2602 O O . PHE A 1 346 ? -13.832 -0.023 -12.180 1.00 79.69 346 PHE A O 1
ATOM 2609 N N . GLY A 1 347 ? -12.035 1.248 -11.784 1.00 72.38 347 GLY A N 1
ATOM 2610 C CA . GLY A 1 347 ? -12.063 1.991 -13.041 1.00 72.38 347 GLY A CA 1
ATOM 2611 C C . GLY A 1 347 ? -12.704 3.380 -12.917 1.00 72.38 347 GLY A C 1
ATOM 2612 O O . GLY A 1 347 ? -12.830 3.957 -11.836 1.00 72.38 347 GLY A O 1
ATOM 2613 N N . ASN A 1 348 ? -13.073 3.956 -14.065 1.00 62.88 348 ASN A N 1
ATOM 2614 C CA . ASN A 1 348 ? -13.644 5.309 -14.162 1.00 62.88 348 ASN A CA 1
ATOM 2615 C C . ASN A 1 348 ? -15.170 5.364 -13.995 1.00 62.88 348 ASN A C 1
ATOM 2617 O O . ASN A 1 348 ? -15.731 6.457 -14.003 1.00 62.88 348 ASN A O 1
ATOM 2621 N N . ARG A 1 349 ? -15.834 4.214 -13.874 1.00 57.91 349 ARG A N 1
ATOM 2622 C CA . ARG A 1 349 ? -17.273 4.096 -13.624 1.00 57.91 349 ARG A CA 1
ATOM 2623 C C . ARG A 1 349 ? -17.484 3.189 -12.415 1.00 57.91 349 ARG A C 1
ATOM 2625 O O . ARG A 1 349 ? -16.659 2.305 -12.180 1.00 57.91 349 ARG A O 1
ATOM 2632 N N . ALA A 1 350 ? -18.552 3.431 -11.656 1.00 54.59 350 ALA A N 1
ATOM 2633 C CA . ALA A 1 350 ? -18.969 2.522 -10.596 1.00 54.59 350 ALA A CA 1
ATOM 2634 C C . ALA A 1 350 ? -19.191 1.129 -11.218 1.00 54.59 350 ALA A C 1
ATOM 2636 O O . ALA A 1 350 ? -19.869 1.044 -12.242 1.00 54.59 350 ALA A O 1
ATOM 2637 N N . PRO A 1 351 ? -18.580 0.056 -10.691 1.00 62.00 351 PRO A N 1
ATOM 2638 C CA . PRO A 1 351 ? -18.760 -1.265 -11.271 1.00 62.00 351 PRO A CA 1
ATOM 2639 C C . PRO A 1 351 ? -20.146 -1.791 -10.919 1.00 62.00 351 PRO A C 1
ATOM 2641 O O . PRO A 1 351 ? -20.500 -1.810 -9.741 1.00 62.00 351 PRO A O 1
ATOM 2644 N N . ASP A 1 352 ? -20.855 -2.351 -11.900 1.00 64.50 352 ASP A N 1
ATOM 2645 C CA . ASP A 1 352 ? -22.138 -3.044 -11.683 1.00 64.50 352 ASP A CA 1
ATOM 2646 C C . ASP A 1 352 ? -22.023 -4.188 -10.653 1.00 64.50 352 ASP A C 1
ATOM 2648 O O . ASP A 1 352 ? -23.000 -4.600 -10.036 1.00 64.50 352 ASP A O 1
ATOM 2652 N N . ARG A 1 353 ? -20.801 -4.703 -10.444 1.00 73.81 353 ARG A N 1
ATOM 2653 C CA . ARG A 1 353 ? -20.465 -5.809 -9.530 1.00 73.81 353 ARG A CA 1
ATOM 2654 C C . ARG A 1 353 ? -19.359 -5.432 -8.536 1.00 73.81 353 ARG A C 1
ATOM 2656 O O . ARG A 1 353 ? -18.485 -6.245 -8.234 1.00 73.81 353 ARG A O 1
ATOM 2663 N N . GLY A 1 354 ? -19.346 -4.176 -8.089 1.00 84.06 354 GLY A N 1
ATOM 2664 C CA . GLY A 1 354 ? -18.362 -3.626 -7.153 1.00 84.06 354 GLY A CA 1
ATOM 2665 C C . GLY A 1 354 ? -18.843 -3.617 -5.706 1.00 84.06 354 GLY A C 1
ATOM 2666 O O . GLY A 1 354 ? -19.959 -3.191 -5.436 1.00 84.06 354 GLY A O 1
ATOM 2667 N N . LEU A 1 355 ? -17.988 -4.030 -4.768 1.00 90.44 355 LEU A N 1
ATOM 2668 C CA . LEU A 1 355 ? -18.269 -3.940 -3.334 1.00 90.44 355 LEU A CA 1
ATOM 2669 C C . LEU A 1 355 ? -17.021 -3.533 -2.548 1.00 90.44 355 LEU A C 1
ATOM 2671 O O . LEU A 1 355 ? -15.943 -4.099 -2.728 1.00 90.44 355 LEU A O 1
ATOM 2675 N N . VAL A 1 356 ? -17.164 -2.595 -1.621 1.00 93.06 356 VAL A N 1
ATOM 2676 C CA . VAL A 1 356 ? -16.146 -2.276 -0.618 1.00 93.06 356 VAL A CA 1
ATOM 2677 C C . VAL A 1 356 ? -16.479 -2.987 0.689 1.00 93.06 356 VAL A C 1
ATOM 2679 O O . VAL A 1 356 ? -17.513 -2.734 1.293 1.00 93.06 356 VAL A O 1
ATOM 2682 N N . ILE A 1 357 ? -15.584 -3.839 1.182 1.00 94.06 357 ILE A N 1
ATOM 2683 C CA . ILE A 1 357 ? -15.689 -4.375 2.540 1.00 94.06 357 ILE A CA 1
ATOM 2684 C C . ILE A 1 357 ? -14.864 -3.493 3.473 1.00 94.06 357 ILE A C 1
ATOM 2686 O O . ILE A 1 357 ? -13.632 -3.463 3.405 1.00 94.06 357 ILE A O 1
ATOM 2690 N N . ASN A 1 358 ? -15.557 -2.759 4.340 1.00 94.00 358 ASN A N 1
ATOM 2691 C CA . ASN A 1 358 ? -14.954 -1.833 5.284 1.00 94.00 358 ASN A CA 1
ATOM 2692 C C . ASN A 1 358 ? -14.458 -2.569 6.541 1.00 94.00 358 ASN A C 1
ATOM 2694 O O . ASN A 1 358 ? -15.237 -2.950 7.412 1.00 94.00 358 ASN A O 1
ATOM 2698 N N . CYS A 1 359 ? -13.142 -2.736 6.654 1.00 91.00 359 CYS A N 1
ATOM 2699 C CA . CYS A 1 359 ? -12.448 -3.201 7.860 1.00 91.00 359 CYS A CA 1
ATOM 2700 C C . CYS A 1 359 ? -11.589 -2.088 8.488 1.00 91.00 359 CYS A C 1
ATOM 2702 O O . CYS A 1 359 ? -10.676 -2.364 9.270 1.00 91.00 359 CYS A O 1
ATOM 2704 N N . ALA A 1 360 ? -11.820 -0.835 8.102 1.00 91.25 360 ALA A N 1
ATOM 2705 C CA . ALA A 1 360 ? -11.068 0.325 8.547 1.00 91.25 360 ALA A CA 1
ATOM 2706 C C . ALA A 1 360 ? -11.666 0.926 9.827 1.00 91.25 360 ALA A C 1
ATOM 2708 O O . ALA A 1 360 ? -12.871 0.877 10.062 1.00 91.25 360 ALA A O 1
ATOM 2709 N N . GLY A 1 361 ? -10.794 1.502 10.656 1.00 89.88 361 GLY A N 1
ATOM 2710 C CA . GLY A 1 361 ? -11.169 2.239 11.868 1.00 89.88 361 GLY A CA 1
ATOM 2711 C C . GLY A 1 361 ? -11.131 3.757 11.683 1.00 89.88 361 GLY A C 1
ATOM 2712 O O . GLY A 1 361 ? -11.318 4.485 12.652 1.00 89.88 361 GLY A O 1
ATOM 2713 N N . GLY A 1 362 ? -10.837 4.229 10.467 1.00 90.19 362 GLY A N 1
ATOM 2714 C CA . GLY A 1 362 ? -10.525 5.631 10.191 1.00 90.19 362 GLY A CA 1
ATOM 2715 C C . GLY A 1 362 ? -9.114 6.023 10.633 1.00 90.19 362 GLY A C 1
ATOM 2716 O O . GLY A 1 362 ? -8.363 5.207 11.170 1.00 90.19 362 GLY A O 1
ATOM 2717 N N . LEU A 1 363 ? -8.741 7.277 10.376 1.00 89.19 363 LEU A N 1
ATOM 2718 C CA . LEU A 1 363 ? -7.414 7.814 10.701 1.00 89.19 363 LEU A CA 1
ATOM 2719 C C . LEU A 1 363 ? -7.383 8.524 12.056 1.00 89.19 363 LEU A C 1
ATOM 2721 O O . LEU A 1 363 ? -6.524 8.220 12.881 1.00 89.19 363 LEU A O 1
ATOM 2725 N N . GLN A 1 364 ? -8.304 9.471 12.262 1.00 89.56 364 GLN A N 1
ATOM 2726 C CA . GLN A 1 364 ? -8.381 10.306 13.462 1.00 89.56 364 GLN A CA 1
ATOM 2727 C C . GLN A 1 364 ? -9.707 11.076 13.564 1.00 89.56 364 GLN A C 1
ATOM 2729 O O . GLN A 1 364 ? -10.439 11.179 12.573 1.00 89.56 364 GLN A O 1
ATOM 2734 N N . GLY A 1 365 ? -9.972 11.659 14.734 1.00 89.44 365 GLY A N 1
ATOM 2735 C CA . GLY A 1 365 ? -11.102 12.549 14.996 1.00 89.44 365 GLY A CA 1
ATOM 2736 C C . GLY A 1 365 ? -12.377 11.838 15.463 1.00 89.44 365 GLY A C 1
ATOM 2737 O O . GLY A 1 365 ? -12.485 10.609 15.482 1.00 89.44 365 GLY A O 1
ATOM 2738 N N . THR A 1 366 ? -13.378 12.635 15.832 1.00 89.50 366 THR A N 1
ATOM 2739 C CA . THR A 1 366 ? -14.653 12.157 16.391 1.00 89.50 366 THR A CA 1
ATOM 2740 C C . THR A 1 366 ? -15.415 11.262 15.411 1.00 89.50 366 THR A C 1
ATOM 2742 O O . THR A 1 366 ? -15.845 10.171 15.767 1.00 89.50 366 THR A O 1
ATOM 2745 N N . GLY A 1 367 ? -15.504 11.674 14.142 1.00 90.81 367 GLY A N 1
ATOM 2746 C CA . GLY A 1 367 ? -16.199 10.945 13.074 1.00 90.81 367 GLY A CA 1
ATOM 2747 C C . GLY A 1 367 ? -15.330 9.943 12.310 1.00 90.81 367 GLY A C 1
ATOM 2748 O O . GLY A 1 367 ? -15.610 9.665 11.145 1.00 90.81 367 GLY A O 1
ATOM 2749 N N . ARG A 1 368 ? -14.241 9.422 12.896 1.00 92.06 368 ARG A N 1
ATOM 2750 C CA . ARG A 1 368 ? -13.273 8.587 12.155 1.00 92.06 368 ARG A CA 1
ATOM 2751 C C . ARG A 1 368 ? -13.891 7.349 11.495 1.00 92.06 368 ARG A C 1
ATOM 2753 O O . ARG A 1 368 ? -13.504 6.997 10.385 1.00 92.06 368 ARG A O 1
ATOM 2760 N N . LEU A 1 369 ? -14.887 6.731 12.134 1.00 93.19 369 LEU A N 1
ATOM 2761 C CA . LEU A 1 369 ? -15.576 5.548 11.606 1.00 93.19 369 LEU A CA 1
ATOM 2762 C C . LEU A 1 369 ? -16.455 5.873 10.387 1.00 93.19 369 LEU A C 1
ATOM 2764 O O . LEU A 1 369 ? -16.706 4.992 9.569 1.00 93.19 369 LEU A O 1
ATOM 2768 N N . CYS A 1 370 ? -16.856 7.137 10.223 1.00 95.00 370 CYS A N 1
ATOM 2769 C CA . CYS A 1 370 ? -17.639 7.613 9.083 1.00 95.00 370 CYS A CA 1
ATOM 2770 C C . CYS A 1 370 ? -16.774 7.893 7.845 1.00 95.00 370 CYS A C 1
ATOM 2772 O O . CYS A 1 370 ? -17.319 8.043 6.758 1.00 95.00 370 CYS A O 1
ATOM 2774 N N . GLN A 1 371 ? -15.440 7.951 7.971 1.00 93.69 371 GLN A N 1
ATOM 2775 C CA . GLN A 1 371 ? -14.553 8.359 6.874 1.00 93.69 371 GLN A CA 1
ATOM 2776 C C . GLN A 1 371 ? -14.688 7.445 5.652 1.00 93.69 371 GLN A C 1
ATOM 2778 O O . GLN A 1 371 ? -14.955 7.926 4.556 1.00 93.69 371 GLN A O 1
ATOM 2783 N N . VAL A 1 372 ? -14.527 6.129 5.819 1.00 94.62 372 VAL A N 1
ATOM 2784 C CA . VAL A 1 372 ? -14.610 5.187 4.688 1.00 94.62 372 VAL A CA 1
ATOM 2785 C C . VAL A 1 372 ? -16.015 5.131 4.077 1.00 94.62 372 VAL A C 1
ATOM 2787 O O . VAL A 1 372 ? -16.087 5.265 2.855 1.00 94.62 372 VAL A O 1
ATOM 2790 N N . PRO A 1 373 ? -17.110 4.998 4.857 1.00 94.75 373 PRO A N 1
ATOM 2791 C CA . PRO A 1 373 ? -18.470 5.098 4.323 1.00 94.75 373 PRO A CA 1
ATOM 2792 C C . PRO A 1 373 ? -18.699 6.385 3.522 1.00 94.75 373 PRO A C 1
ATOM 2794 O O . PRO A 1 373 ? -19.129 6.316 2.375 1.00 94.75 373 PRO A O 1
ATOM 2797 N N . ALA A 1 374 ? -18.287 7.543 4.051 1.00 94.81 374 ALA A N 1
ATOM 2798 C CA . ALA A 1 374 ? -18.446 8.827 3.367 1.00 94.81 374 ALA A CA 1
ATOM 2799 C C . ALA A 1 374 ? -17.671 8.883 2.039 1.00 94.81 374 ALA A C 1
ATOM 2801 O O . ALA A 1 374 ? -18.183 9.378 1.037 1.00 94.81 374 ALA A O 1
ATOM 2802 N N . TYR A 1 375 ? -16.453 8.328 1.994 1.00 92.00 375 TYR A N 1
ATOM 2803 C CA . TYR A 1 375 ? -15.711 8.189 0.738 1.00 92.00 375 TYR A CA 1
ATOM 2804 C C . TYR A 1 375 ? -16.422 7.263 -0.255 1.00 92.00 375 TYR A C 1
ATOM 2806 O O . TYR A 1 375 ? -16.409 7.548 -1.450 1.00 92.00 375 TYR A O 1
ATOM 2814 N N . CYS A 1 376 ? -17.017 6.160 0.203 1.00 92.06 376 CYS A N 1
ATOM 2815 C CA . CYS A 1 376 ? -17.712 5.222 -0.678 1.00 92.06 376 CYS A CA 1
ATOM 2816 C C . CYS A 1 376 ? -18.976 5.847 -1.281 1.00 92.06 376 CYS A C 1
ATOM 2818 O O . CYS A 1 376 ? -19.170 5.735 -2.490 1.00 92.06 376 CYS A O 1
ATOM 2820 N N . GLU A 1 377 ? -19.764 6.579 -0.487 1.00 91.19 377 GLU A N 1
ATOM 2821 C CA . GLU A 1 377 ? -20.929 7.330 -0.977 1.00 91.19 377 GLU A CA 1
ATOM 2822 C C . GLU A 1 377 ? -20.539 8.424 -1.966 1.00 91.19 377 GLU A C 1
ATOM 2824 O O . GLU A 1 377 ? -21.119 8.512 -3.044 1.00 91.19 377 GLU A O 1
ATOM 2829 N N . MET A 1 378 ? -19.494 9.200 -1.659 1.00 89.88 378 MET A N 1
ATOM 2830 C CA . MET A 1 378 ? -18.997 10.251 -2.552 1.00 89.88 378 MET A CA 1
ATOM 2831 C C . MET A 1 378 ? -18.553 9.704 -3.919 1.00 89.88 378 MET A C 1
ATOM 2833 O O . MET A 1 378 ? -18.663 10.395 -4.930 1.00 89.88 378 MET A O 1
ATOM 2837 N N . ILE A 1 379 ? -18.017 8.480 -3.963 1.00 85.75 379 ILE A N 1
ATOM 2838 C CA . ILE A 1 379 ? -17.556 7.833 -5.203 1.00 85.75 379 ILE A CA 1
ATOM 2839 C C . ILE A 1 379 ? -18.692 7.052 -5.887 1.00 85.75 379 ILE A C 1
ATOM 2841 O O . ILE A 1 379 ? -18.598 6.768 -7.081 1.00 85.75 379 ILE A O 1
ATOM 2845 N N . GLY A 1 380 ? -19.756 6.714 -5.156 1.00 85.44 380 GLY A N 1
ATOM 2846 C CA . GLY A 1 380 ? -20.866 5.899 -5.647 1.00 85.44 380 GLY A CA 1
ATOM 2847 C C . GLY A 1 380 ? -20.526 4.410 -5.740 1.00 85.44 380 GLY A C 1
ATOM 2848 O O . GLY A 1 380 ? -20.896 3.759 -6.713 1.00 85.44 380 GLY A O 1
ATOM 2849 N N . VAL A 1 381 ? -19.782 3.867 -4.769 1.00 87.00 381 VAL A N 1
ATOM 2850 C CA . VAL A 1 381 ? -19.459 2.429 -4.715 1.00 87.00 381 VAL A CA 1
ATOM 2851 C C . VAL A 1 381 ? -20.198 1.774 -3.546 1.00 87.00 381 VAL A C 1
ATOM 2853 O O . VAL A 1 381 ? -20.061 2.265 -2.426 1.00 87.00 381 VAL A O 1
ATOM 2856 N N . PRO A 1 382 ? -20.916 0.652 -3.758 1.00 89.38 382 PRO A N 1
ATOM 2857 C CA . PRO A 1 382 ? -21.544 -0.102 -2.675 1.00 89.38 382 PRO A CA 1
ATOM 2858 C C . PRO A 1 382 ? -20.525 -0.554 -1.626 1.00 89.38 382 PRO A C 1
ATOM 2860 O O . PRO A 1 382 ? -19.403 -0.939 -1.966 1.00 89.38 382 PRO A O 1
ATOM 2863 N N . TYR A 1 383 ? -20.907 -0.554 -0.350 1.00 91.31 383 TYR A N 1
ATOM 2864 C CA . TYR A 1 383 ? -20.007 -0.909 0.745 1.00 91.31 383 TYR A CA 1
ATOM 2865 C C . TYR A 1 383 ? -20.700 -1.702 1.859 1.00 91.31 383 TYR A C 1
ATOM 2867 O O . TYR A 1 383 ? -21.920 -1.736 1.963 1.00 91.31 383 TYR A O 1
ATOM 2875 N N . SER A 1 384 ? -19.903 -2.371 2.694 1.00 91.06 384 SER A N 1
ATOM 2876 C CA . SER A 1 384 ? -20.376 -3.076 3.884 1.00 91.06 384 SER A CA 1
ATOM 2877 C C . SER A 1 384 ? -20.369 -2.167 5.114 1.00 91.06 384 SER A C 1
ATOM 2879 O O . SER A 1 384 ? -19.354 -1.519 5.391 1.00 91.06 384 SER A O 1
ATOM 2881 N N . GLY A 1 385 ? -21.415 -2.256 5.931 1.00 88.56 385 GLY A N 1
ATOM 2882 C CA . GLY A 1 385 ? -21.542 -1.515 7.187 1.00 88.56 385 GLY A CA 1
ATOM 2883 C C . GLY A 1 385 ? -22.619 -0.432 7.106 1.00 88.56 385 GLY A C 1
ATOM 2884 O O . GLY A 1 385 ? -23.247 -0.288 6.062 1.00 88.56 385 GLY A O 1
ATOM 2885 N N . PRO A 1 386 ? -22.862 0.289 8.210 1.00 89.25 386 PRO A N 1
ATOM 2886 C CA . PRO A 1 386 ? -23.849 1.359 8.238 1.00 89.25 386 PRO A CA 1
ATOM 2887 C C . PRO A 1 386 ? -23.371 2.571 7.434 1.00 89.25 386 PRO A C 1
ATOM 2889 O O . PRO A 1 386 ? -22.162 2.808 7.312 1.00 89.25 386 PRO A O 1
ATOM 2892 N N . ASP A 1 387 ? -24.334 3.346 6.942 1.00 91.69 387 ASP A N 1
ATOM 2893 C CA . ASP A 1 387 ? -24.084 4.620 6.278 1.00 91.69 387 ASP A CA 1
ATOM 2894 C C . ASP A 1 387 ? -23.461 5.667 7.217 1.00 91.69 387 ASP A C 1
ATOM 2896 O O . ASP A 1 387 ? -23.427 5.458 8.434 1.00 91.69 387 ASP A O 1
ATOM 2900 N N . PRO A 1 388 ? -22.904 6.784 6.710 1.00 94.38 388 PRO A N 1
ATOM 2901 C CA . PRO A 1 388 ? -22.251 7.785 7.543 1.00 94.38 388 PRO A CA 1
ATOM 2902 C C . PRO A 1 388 ? -23.141 8.352 8.652 1.00 94.38 388 PRO A C 1
ATOM 2904 O O . PRO A 1 388 ? -22.620 8.621 9.738 1.00 94.38 388 PRO A O 1
ATOM 2907 N N . LEU A 1 389 ? -24.446 8.523 8.408 1.00 91.81 389 LEU A N 1
ATOM 2908 C CA . LEU A 1 389 ? -25.391 9.059 9.391 1.00 91.81 389 LEU A CA 1
ATOM 2909 C C . LEU A 1 389 ? -25.683 8.015 10.468 1.00 91.81 389 LEU A C 1
ATOM 2911 O O . LEU A 1 389 ? -25.520 8.297 11.656 1.00 91.81 389 LEU A O 1
ATOM 2915 N N . ALA A 1 390 ? -26.017 6.789 10.066 1.00 91.00 390 ALA A N 1
ATOM 2916 C CA . ALA A 1 390 ? -26.213 5.674 10.980 1.00 91.00 390 ALA A CA 1
ATOM 2917 C C . ALA A 1 390 ? -24.940 5.391 11.793 1.00 91.00 390 ALA A C 1
ATOM 2919 O O . ALA A 1 390 ? -25.002 5.224 13.010 1.00 91.00 390 ALA A O 1
ATOM 2920 N N . MET A 1 391 ? -23.765 5.404 11.160 1.00 93.19 391 MET A N 1
ATOM 2921 C CA . MET A 1 391 ? -22.474 5.235 11.828 1.00 93.19 391 MET A CA 1
ATOM 2922 C C . MET A 1 391 ? -22.207 6.354 12.838 1.00 93.19 391 MET A C 1
ATOM 2924 O O . MET A 1 391 ? -21.709 6.071 13.929 1.00 93.19 391 MET A O 1
ATOM 2928 N N . ALA A 1 392 ? -22.544 7.607 12.518 1.00 92.56 392 ALA A N 1
ATOM 2929 C CA . ALA A 1 392 ? -22.401 8.725 13.447 1.00 92.56 392 ALA A CA 1
ATOM 2930 C C . ALA A 1 392 ? -23.301 8.544 14.681 1.00 92.56 392 ALA A C 1
ATOM 2932 O O . ALA A 1 392 ? -22.817 8.675 15.807 1.00 92.56 392 ALA A O 1
ATOM 2933 N N . SER A 1 393 ? -24.566 8.154 14.488 1.00 91.62 393 SER A N 1
ATOM 2934 C CA . SER A 1 393 ? -25.500 7.868 15.586 1.00 91.62 393 SER A CA 1
ATOM 2935 C C . SER A 1 393 ? -25.068 6.672 16.437 1.00 91.62 393 SER A C 1
ATOM 2937 O O . SER A 1 393 ? -25.160 6.727 17.659 1.00 91.62 393 SER A O 1
ATOM 2939 N N . LEU A 1 394 ? -24.556 5.603 15.818 1.00 91.06 394 LEU A N 1
ATOM 2940 C CA . LEU A 1 394 ? -24.025 4.431 16.525 1.00 91.06 394 LEU A CA 1
ATOM 2941 C C . LEU A 1 394 ? -22.737 4.744 17.298 1.00 91.06 394 LEU A C 1
ATOM 2943 O O . LEU A 1 394 ? -22.436 4.089 18.297 1.00 91.06 394 LEU A O 1
ATOM 2947 N N . SER A 1 395 ? -21.959 5.714 16.818 1.00 92.38 395 SER A N 1
ATOM 2948 C CA . SER A 1 395 ? -20.692 6.101 17.432 1.00 92.38 395 SER A CA 1
ATOM 2949 C C . SER A 1 395 ? -20.886 7.001 18.649 1.00 92.38 395 SER A C 1
ATOM 2951 O O . SER A 1 395 ? -20.097 6.865 19.579 1.00 92.38 395 SER A O 1
ATOM 2953 N N . ASP A 1 396 ? -21.908 7.872 18.673 1.00 94.44 396 ASP A N 1
ATOM 2954 C CA . ASP A 1 396 ? -22.270 8.685 19.847 1.00 94.44 396 ASP A CA 1
ATOM 2955 C C . ASP A 1 396 ? -23.133 7.883 20.829 1.00 94.44 396 ASP A C 1
ATOM 2957 O O . ASP A 1 396 ? -24.341 7.713 20.665 1.00 94.44 396 ASP A O 1
ATOM 2961 N N . ARG A 1 397 ? -22.502 7.418 21.904 1.00 93.56 397 ARG A N 1
ATOM 2962 C CA . ARG A 1 397 ? -23.119 6.545 22.902 1.00 93.56 397 ARG A CA 1
ATOM 2963 C C . ARG A 1 397 ? -24.312 7.186 23.622 1.00 93.56 397 ARG A C 1
ATOM 2965 O O . ARG A 1 397 ? -25.232 6.461 23.984 1.00 93.56 397 ARG A O 1
ATOM 2972 N N . LEU A 1 398 ? -24.332 8.512 23.793 1.00 92.44 398 LEU A N 1
ATOM 2973 C CA . LEU A 1 398 ? -25.482 9.206 24.388 1.00 92.44 398 LEU A CA 1
ATOM 2974 C C . LEU A 1 398 ? -26.693 9.181 23.452 1.00 92.44 398 LEU A C 1
ATOM 2976 O O . LEU A 1 398 ? -27.795 8.844 23.879 1.00 92.44 398 LEU A O 1
ATOM 2980 N N . GLN A 1 399 ? -26.481 9.487 22.170 1.00 92.56 399 GLN A N 1
ATOM 2981 C CA . GLN A 1 399 ? -27.549 9.421 21.169 1.00 92.56 399 GLN A CA 1
ATOM 2982 C C . GLN A 1 399 ? -28.048 7.991 20.978 1.00 92.56 399 GLN A C 1
ATOM 2984 O O . GLN A 1 399 ? -29.255 7.771 20.909 1.00 92.56 399 GLN A O 1
ATOM 2989 N N . LEU A 1 400 ? -27.136 7.017 20.946 1.00 93.69 400 LEU A N 1
ATOM 2990 C CA . LEU A 1 400 ? -27.487 5.606 20.868 1.00 93.69 400 LEU A CA 1
ATOM 2991 C C . LEU A 1 400 ? -28.367 5.180 22.048 1.00 93.69 400 LEU A C 1
ATOM 2993 O O . LEU A 1 400 ? -29.391 4.539 21.835 1.00 93.69 400 LEU A O 1
ATOM 2997 N N . PHE A 1 401 ? -27.997 5.533 23.281 1.00 94.44 401 PHE A N 1
ATOM 2998 C CA . PHE A 1 401 ? -28.788 5.179 24.461 1.00 94.44 401 PHE A CA 1
ATOM 2999 C C . PHE A 1 401 ? -30.178 5.810 24.435 1.00 94.44 401 PHE A C 1
ATOM 3001 O O . PHE A 1 401 ? -31.159 5.084 24.568 1.00 94.44 401 PHE A O 1
ATOM 3008 N N . ALA A 1 402 ? -30.273 7.107 24.139 1.00 93.62 402 ALA A N 1
ATOM 3009 C CA . ALA A 1 402 ? -31.560 7.787 24.008 1.00 93.62 402 ALA A CA 1
ATOM 3010 C C . ALA A 1 402 ? -32.440 7.165 22.904 1.00 93.62 402 ALA A C 1
ATOM 3012 O O . ALA A 1 402 ? -33.654 7.024 23.064 1.00 93.62 402 ALA A O 1
ATOM 3013 N N . LEU A 1 403 ? -31.838 6.758 21.780 1.00 93.94 403 LEU A N 1
ATOM 3014 C CA . LEU A 1 403 ? -32.549 6.093 20.689 1.00 93.94 403 LEU A CA 1
ATOM 3015 C C . LEU A 1 403 ? -33.085 4.719 21.110 1.00 93.94 403 LEU A C 1
ATOM 3017 O O . LEU A 1 403 ? -34.222 4.387 20.778 1.00 93.94 403 LEU A O 1
ATOM 3021 N N . LEU A 1 404 ? -32.286 3.929 21.829 1.00 94.06 404 LEU A N 1
ATOM 3022 C CA . LEU A 1 404 ? -32.679 2.611 22.329 1.00 94.06 404 LEU A CA 1
ATOM 3023 C C . LEU A 1 404 ? -33.805 2.721 23.368 1.00 94.06 404 LEU A C 1
ATOM 3025 O O . LEU A 1 404 ? -34.811 2.022 23.242 1.00 94.06 404 LEU A O 1
ATOM 3029 N N . GLU A 1 405 ? -33.690 3.643 24.327 1.00 94.69 405 GLU A N 1
ATOM 3030 C CA . GLU A 1 405 ? -34.727 3.900 25.337 1.00 94.69 405 GLU A CA 1
ATOM 3031 C C . GLU A 1 405 ? -36.051 4.317 24.701 1.00 94.69 405 GLU A C 1
ATOM 3033 O O . GLU A 1 405 ? -37.108 3.806 25.071 1.00 94.69 405 GLU A O 1
ATOM 3038 N N . ARG A 1 406 ? -36.005 5.183 23.679 1.00 95.62 406 ARG A N 1
ATOM 3039 C CA . ARG A 1 406 ? -37.195 5.591 22.918 1.00 95.62 406 ARG A CA 1
ATOM 3040 C C . ARG A 1 406 ? -37.913 4.407 22.258 1.00 95.62 406 ARG A C 1
ATOM 3042 O O . ARG A 1 406 ? -39.120 4.480 22.044 1.00 95.62 406 ARG A O 1
ATOM 3049 N N . HIS A 1 407 ? -37.194 3.330 21.947 1.00 95.50 407 HIS A N 1
ATOM 3050 C CA . HIS A 1 407 ? -37.751 2.088 21.401 1.00 95.50 407 HIS A CA 1
ATOM 3051 C C . HIS A 1 407 ? -38.045 1.032 22.482 1.00 95.50 407 HIS A C 1
ATOM 3053 O O . HIS A 1 407 ? -38.278 -0.131 22.157 1.00 95.50 407 HIS A O 1
ATOM 3059 N N . GLY A 1 408 ? -38.045 1.415 23.763 1.00 95.44 408 GLY A N 1
ATOM 3060 C CA . GLY A 1 408 ? -38.368 0.531 24.884 1.00 95.44 408 GLY A CA 1
ATOM 3061 C C . GLY A 1 408 ? -37.259 -0.457 25.252 1.00 95.44 408 GLY A C 1
ATOM 3062 O O . GLY A 1 408 ? -37.519 -1.422 25.969 1.00 95.44 408 GLY A O 1
ATOM 3063 N N . LEU A 1 409 ? -36.030 -0.250 24.769 1.00 94.31 409 LEU A N 1
ATOM 3064 C CA . LEU A 1 409 ? -34.884 -1.094 25.102 1.00 94.31 409 LEU A CA 1
ATOM 3065 C C . LEU A 1 409 ? -34.157 -0.544 26.331 1.00 94.31 409 LEU A C 1
ATOM 3067 O O . LEU A 1 409 ? -33.841 0.640 26.406 1.00 94.31 409 LEU A O 1
ATOM 3071 N N . SER A 1 410 ? -33.858 -1.422 27.288 1.00 92.38 410 SER A N 1
ATOM 3072 C CA . SER A 1 410 ? -33.125 -1.049 28.499 1.00 92.38 410 SER A CA 1
ATOM 3073 C C . SER A 1 410 ? -31.656 -0.755 28.197 1.00 92.38 410 SER A C 1
ATOM 3075 O O . SER A 1 410 ? -30.963 -1.567 27.578 1.00 92.38 410 SER A O 1
ATOM 3077 N N . VAL A 1 411 ? -31.163 0.375 28.700 1.00 93.12 411 VAL A N 1
ATOM 3078 C CA . VAL A 1 411 ? -29.755 0.779 28.615 1.00 93.12 411 VAL A CA 1
ATOM 3079 C C . VAL A 1 411 ? -29.182 1.029 30.015 1.00 93.12 411 VAL A C 1
ATOM 3081 O O . VAL A 1 411 ? -29.939 1.260 30.960 1.00 93.12 411 VAL A O 1
ATOM 3084 N N . PRO A 1 412 ? -27.852 0.955 30.197 1.00 91.19 412 PRO A N 1
ATOM 3085 C CA . PRO A 1 412 ? -27.226 1.303 31.468 1.00 91.19 412 PRO A CA 1
ATOM 3086 C C . PRO A 1 412 ? -27.471 2.771 31.830 1.00 91.19 412 PRO A C 1
ATOM 3088 O O . PRO A 1 412 ? -27.324 3.649 30.981 1.00 91.19 412 PRO A O 1
ATOM 3091 N N . ALA A 1 413 ? -27.769 3.036 33.104 1.00 89.00 413 ALA A N 1
ATOM 3092 C CA . ALA A 1 413 ? -27.935 4.397 33.601 1.00 89.00 413 ALA A CA 1
ATOM 3093 C C . ALA A 1 413 ? -26.631 5.193 33.445 1.00 89.00 413 ALA A C 1
ATOM 3095 O O . ALA A 1 413 ? -25.570 4.757 33.910 1.00 89.00 413 ALA A O 1
ATOM 3096 N N . VAL A 1 414 ? -26.733 6.351 32.795 1.00 92.56 414 VAL A N 1
ATOM 3097 C CA . VAL A 1 414 ? -25.653 7.335 32.688 1.00 92.56 414 VAL A CA 1
ATOM 3098 C C . VAL A 1 414 ? -25.509 8.060 34.023 1.00 92.56 414 VAL A C 1
ATOM 3100 O O . VAL A 1 414 ? -26.504 8.406 34.654 1.00 92.56 414 VAL A O 1
ATOM 3103 N N . VAL A 1 415 ? -24.266 8.266 34.452 1.00 90.19 415 VAL A N 1
ATOM 3104 C CA . VAL A 1 415 ? -23.926 8.937 35.709 1.00 90.19 415 VAL A CA 1
ATOM 3105 C C . VAL A 1 415 ? -23.006 10.110 35.390 1.00 90.19 415 VAL A C 1
ATOM 3107 O O . VAL A 1 415 ? -22.020 9.941 34.669 1.00 90.19 415 VAL A O 1
ATOM 3110 N N . ASP A 1 416 ? -23.307 11.289 35.925 1.00 89.94 416 ASP A N 1
ATOM 3111 C CA . ASP A 1 416 ? -22.433 12.452 35.783 1.00 89.94 416 ASP A CA 1
ATOM 3112 C C . ASP A 1 416 ? -21.114 12.244 36.535 1.00 89.94 416 ASP A C 1
ATOM 3114 O O . ASP A 1 416 ? -21.045 11.504 37.515 1.00 89.94 416 ASP A O 1
ATOM 3118 N N . GLU A 1 417 ? -20.039 12.917 36.118 1.00 85.81 417 GLU A N 1
ATOM 3119 C CA . GLU A 1 417 ? -18.718 12.712 36.731 1.00 85.81 417 GLU A CA 1
ATOM 3120 C C . GLU A 1 417 ? -18.709 12.995 38.241 1.00 85.81 417 GLU A C 1
ATOM 3122 O O . GLU A 1 417 ? -18.101 12.247 39.007 1.00 85.81 417 GLU A O 1
ATOM 3127 N N . ALA A 1 418 ? -19.411 14.041 38.688 1.00 82.88 418 ALA A N 1
ATOM 3128 C CA . ALA A 1 418 ? -19.502 14.385 40.106 1.00 82.88 418 ALA A CA 1
ATOM 3129 C C . ALA A 1 418 ? -20.194 13.282 40.924 1.00 82.88 418 ALA A C 1
ATOM 3131 O O . ALA A 1 418 ? -19.766 12.973 42.038 1.00 82.88 418 ALA A O 1
ATOM 3132 N N . ASP A 1 419 ? -21.233 12.671 40.360 1.00 83.69 419 ASP A N 1
ATOM 3133 C CA . ASP A 1 419 ? -21.976 11.579 40.983 1.00 83.69 419 ASP A CA 1
ATOM 3134 C C . ASP A 1 419 ? -21.164 10.278 40.934 1.00 83.69 419 ASP A C 1
ATOM 3136 O O . ASP A 1 419 ? -21.118 9.544 41.917 1.00 83.69 419 ASP A O 1
ATOM 3140 N N . ALA A 1 420 ? -20.413 10.045 39.854 1.00 81.75 420 ALA A N 1
ATOM 3141 C CA . ALA A 1 420 ? -19.520 8.900 39.706 1.00 81.75 420 ALA A CA 1
ATOM 3142 C C . ALA A 1 420 ? -18.427 8.868 40.792 1.00 81.75 420 ALA A C 1
ATOM 3144 O O . ALA A 1 420 ? -18.095 7.800 41.306 1.00 81.75 420 ALA A O 1
ATOM 3145 N N . PHE A 1 421 ? -17.894 10.030 41.192 1.00 84.44 421 PHE A N 1
ATOM 3146 C CA . PHE A 1 421 ? -16.972 10.120 42.330 1.00 84.44 421 PHE A CA 1
ATOM 3147 C C . PHE A 1 421 ? -17.663 9.907 43.684 1.00 84.44 421 PHE A C 1
ATOM 3149 O O . PHE A 1 421 ? -17.031 9.382 44.601 1.00 84.44 421 PHE A O 1
ATOM 3156 N N . ARG A 1 422 ? -18.945 10.273 43.829 1.00 83.50 422 ARG A N 1
ATOM 3157 C CA . ARG A 1 422 ? -19.727 9.992 45.049 1.00 83.50 422 ARG A CA 1
ATOM 3158 C C . ARG A 1 422 ? -20.101 8.513 45.168 1.00 83.50 422 ARG A C 1
ATOM 3160 O O . ARG A 1 422 ? -20.088 7.984 46.272 1.00 83.50 422 ARG A O 1
ATOM 3167 N N . GLU A 1 423 ? -20.347 7.837 44.048 1.00 76.81 423 GLU A N 1
ATOM 3168 C CA . GLU A 1 423 ? -20.639 6.396 43.960 1.00 76.81 423 GLU A CA 1
ATOM 3169 C C . GLU A 1 423 ? -19.372 5.506 43.983 1.00 76.81 423 GLU A C 1
ATOM 3171 O O . GLU A 1 423 ? -19.438 4.303 43.701 1.00 76.81 423 GLU A O 1
ATOM 3176 N N . GLN A 1 424 ? -18.203 6.063 44.337 1.00 69.19 424 GLN A N 1
ATOM 3177 C CA . GLN A 1 424 ? -16.948 5.312 44.423 1.00 69.19 424 GLN A CA 1
ATOM 3178 C C . GLN A 1 424 ? -17.070 4.103 45.372 1.00 69.19 424 GLN A C 1
ATOM 3180 O O . GLN A 1 424 ? -17.522 4.223 46.507 1.00 69.19 424 GLN A O 1
ATOM 3185 N N . GLY A 1 425 ? -16.661 2.921 44.900 1.00 71.31 425 GLY A N 1
ATOM 3186 C CA . GLY A 1 425 ? -16.872 1.637 45.585 1.00 71.31 425 GLY A CA 1
ATOM 3187 C C . GLY A 1 425 ? -17.911 0.746 44.898 1.00 71.31 425 GLY A C 1
ATOM 3188 O O . GLY A 1 425 ? -17.872 -0.472 45.064 1.00 71.31 425 GLY A O 1
ATOM 3189 N N . THR A 1 426 ? -18.777 1.320 44.058 1.00 81.31 426 THR A N 1
ATOM 3190 C CA . THR A 1 426 ? -19.592 0.558 43.103 1.00 81.31 426 THR A CA 1
ATOM 3191 C C . THR A 1 426 ? -18.868 0.443 41.757 1.00 81.31 426 THR A C 1
ATOM 3193 O O . THR A 1 426 ? -18.108 1.340 41.379 1.00 81.31 426 THR A O 1
ATOM 3196 N N . PRO A 1 427 ? -19.016 -0.675 41.026 1.00 86.56 427 PRO A N 1
ATOM 3197 C CA . PRO A 1 427 ? -18.351 -0.829 39.744 1.00 86.56 427 PRO A CA 1
ATOM 3198 C C . PRO A 1 427 ? -19.023 0.026 38.660 1.00 86.56 427 PRO A C 1
ATOM 3200 O O . PRO A 1 427 ? -20.182 -0.179 38.295 1.00 86.56 427 PRO A O 1
ATOM 3203 N N . LEU A 1 428 ? -18.251 0.959 38.110 1.00 92.25 428 LEU A N 1
ATOM 3204 C CA . LEU A 1 428 ? -18.631 1.833 37.006 1.00 92.25 428 LEU A CA 1
ATOM 3205 C C . LEU A 1 428 ? -17.896 1.439 35.721 1.00 92.25 428 LEU A C 1
ATOM 3207 O O . LEU A 1 428 ? -16.797 0.870 35.742 1.00 92.25 428 LEU A O 1
ATOM 3211 N N . LEU A 1 429 ? -18.491 1.784 34.584 1.00 93.56 429 LEU A N 1
ATOM 3212 C CA . LEU A 1 429 ? -17.885 1.680 33.263 1.00 93.56 429 LEU A CA 1
ATOM 3213 C C . LEU A 1 429 ? -17.687 3.081 32.687 1.00 93.56 429 LEU A C 1
ATOM 3215 O O . LEU A 1 429 ? -18.641 3.837 32.518 1.00 93.56 429 LEU A O 1
ATOM 3219 N N . VAL A 1 430 ? -16.442 3.412 32.356 1.00 95.50 430 VAL A N 1
ATOM 3220 C CA . VAL A 1 430 ? -16.081 4.654 31.672 1.00 95.50 430 VAL A CA 1
ATOM 3221 C C . VAL A 1 430 ? -15.932 4.363 30.185 1.00 95.50 430 VAL A C 1
ATOM 3223 O O . VAL A 1 430 ? -15.124 3.528 29.767 1.00 95.50 430 VAL A O 1
ATOM 3226 N N . HIS A 1 431 ? -16.735 5.044 29.382 1.00 95.06 431 HIS A N 1
ATOM 3227 C CA . HIS A 1 431 ? -16.810 4.886 27.940 1.00 95.06 431 HIS A CA 1
ATOM 3228 C C . HIS A 1 431 ? -16.200 6.085 27.222 1.00 95.06 431 HIS A C 1
ATOM 3230 O O . HIS A 1 431 ? -16.339 7.223 27.660 1.00 95.06 431 HIS A O 1
ATOM 3236 N N . HIS A 1 432 ? -15.614 5.825 26.060 1.00 94.69 432 HIS A N 1
ATOM 3237 C CA . HIS A 1 432 ? -15.429 6.820 25.009 1.00 94.69 432 HIS A CA 1
ATOM 3238 C C . HIS A 1 432 ? -16.803 7.164 24.416 1.00 94.69 432 HIS A C 1
ATOM 3240 O O . HIS A 1 432 ? -17.508 6.256 23.956 1.00 94.69 432 HIS A O 1
ATOM 3246 N N . ARG A 1 433 ? -17.218 8.437 24.466 1.00 93.44 433 ARG A N 1
ATOM 3247 C CA . ARG A 1 433 ? -18.534 8.868 23.978 1.00 93.44 433 ARG A CA 1
ATOM 3248 C C . ARG A 1 433 ? -18.697 8.626 22.485 1.00 93.44 433 ARG A C 1
ATOM 3250 O O . ARG A 1 433 ? -19.738 8.107 22.105 1.00 93.44 433 ARG A O 1
ATOM 3257 N N . PHE A 1 434 ? -17.709 9.000 21.671 1.00 94.06 434 PHE A N 1
ATOM 3258 C CA . PHE A 1 434 ? -17.811 8.998 20.207 1.00 94.06 434 PHE A CA 1
ATOM 3259 C C . PHE A 1 434 ? -17.061 7.835 19.543 1.00 94.06 434 PHE A C 1
ATOM 3261 O O . PHE A 1 434 ? -16.931 7.776 18.321 1.00 94.06 434 PHE A O 1
ATOM 3268 N N . GLN A 1 435 ? -16.496 6.921 20.330 1.00 90.50 435 GLN A N 1
ATOM 3269 C CA . GLN A 1 435 ? -15.663 5.823 19.836 1.00 90.50 435 GLN A CA 1
ATOM 3270 C C . GLN A 1 435 ? -16.292 4.482 20.242 1.00 90.50 435 GLN A C 1
ATOM 3272 O O . GLN A 1 435 ? -15.746 3.733 21.055 1.00 90.50 435 GLN A O 1
ATOM 3277 N N . GLY A 1 436 ? -17.469 4.177 19.680 1.00 85.94 436 GLY A N 1
ATOM 3278 C CA . GLY A 1 436 ? -18.272 2.989 20.023 1.00 85.94 436 GLY A CA 1
ATOM 3279 C C . GLY A 1 436 ? -17.571 1.637 19.814 1.00 85.94 436 GLY A C 1
ATOM 3280 O O . GLY A 1 436 ? -17.984 0.611 20.350 1.00 85.94 436 GLY A O 1
ATOM 3281 N N . ASP 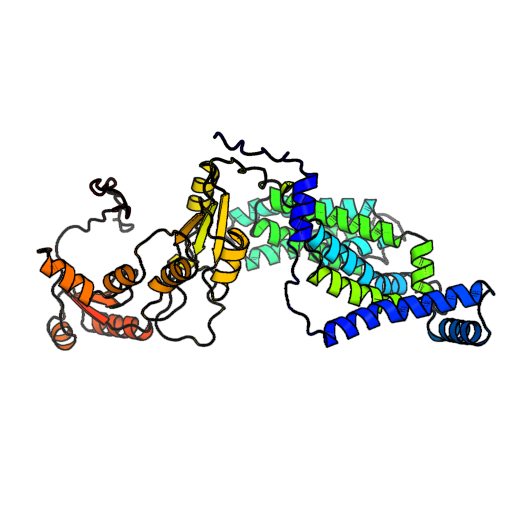A 1 437 ? -16.469 1.635 19.080 1.00 90.06 437 ASP A N 1
ATOM 3282 C CA . ASP A 1 437 ? -15.632 0.488 18.777 1.00 90.06 437 ASP A CA 1
ATOM 3283 C C . ASP A 1 437 ? -14.585 0.190 19.881 1.00 90.06 437 ASP A C 1
ATOM 3285 O O . ASP A 1 437 ? -13.967 -0.882 19.858 1.00 90.06 437 ASP A O 1
ATOM 3289 N N . ARG A 1 438 ? -14.404 1.076 20.872 1.00 90.06 438 ARG A N 1
ATOM 3290 C CA . ARG A 1 438 ? -13.544 0.862 22.051 1.00 90.06 438 ARG A CA 1
ATOM 3291 C C . ARG A 1 438 ? -14.277 0.100 23.161 1.00 90.06 438 ARG A C 1
ATOM 3293 O O . ARG A 1 438 ? -15.476 0.267 23.381 1.00 90.06 438 ARG A O 1
ATOM 3300 N N . GLU A 1 439 ? -13.550 -0.769 23.868 1.00 89.12 439 GLU A N 1
ATOM 3301 C CA . GLU A 1 439 ? -14.097 -1.421 25.064 1.00 89.12 439 GLU A CA 1
ATOM 3302 C C . GLU A 1 439 ? -14.074 -0.448 26.256 1.00 89.12 439 GLU A C 1
ATOM 3304 O O . GLU A 1 439 ? -13.105 0.300 26.395 1.00 89.12 439 GLU A O 1
ATOM 3309 N N . PRO A 1 440 ? -15.113 -0.449 27.113 1.00 92.31 440 PRO A N 1
ATOM 3310 C CA . PRO A 1 440 ? -15.142 0.403 28.294 1.00 92.31 440 PRO A CA 1
ATOM 3311 C C . PRO A 1 440 ? -14.049 0.070 29.301 1.00 92.31 440 PRO A C 1
ATOM 3313 O O . PRO A 1 440 ? -13.669 -1.090 29.476 1.00 92.31 440 PRO A O 1
ATOM 3316 N N . LEU A 1 441 ? -13.621 1.096 30.028 1.00 93.56 441 LEU A N 1
ATOM 3317 C CA . LEU A 1 441 ? -12.705 0.981 31.151 1.00 93.56 441 LEU A CA 1
ATOM 3318 C C . LEU A 1 441 ? -13.515 0.780 32.432 1.00 93.56 441 LEU A C 1
ATOM 3320 O O . LEU A 1 441 ? -14.292 1.642 32.831 1.00 93.56 441 LEU A O 1
ATOM 3324 N N . ARG A 1 442 ? -13.336 -0.367 33.085 1.00 92.81 442 ARG A N 1
ATOM 3325 C CA . ARG A 1 442 ? -13.989 -0.658 34.365 1.00 92.81 442 ARG A CA 1
ATOM 3326 C C . ARG A 1 442 ? -13.268 0.064 35.504 1.00 92.81 442 ARG A C 1
ATOM 3328 O O . ARG A 1 442 ? -12.057 -0.098 35.658 1.00 92.81 442 ARG A O 1
ATOM 3335 N N . ALA A 1 443 ? -14.012 0.797 36.323 1.00 91.88 443 ALA A N 1
ATOM 3336 C CA . ALA A 1 443 ? -13.503 1.540 37.469 1.00 91.88 443 ALA A CA 1
ATOM 3337 C C . ALA A 1 443 ? -14.348 1.242 38.714 1.00 91.88 443 ALA A C 1
ATOM 3339 O O . ALA A 1 443 ? -15.534 1.535 38.743 1.00 91.88 443 ALA A O 1
ATOM 3340 N N . ALA A 1 444 ? -13.733 0.657 39.746 1.00 86.50 444 ALA A N 1
ATOM 3341 C CA . ALA A 1 444 ? -14.403 0.352 41.020 1.00 86.50 444 ALA A CA 1
ATOM 3342 C C . ALA A 1 444 ? -13.936 1.248 42.184 1.00 86.50 444 ALA A C 1
ATOM 3344 O O . ALA A 1 444 ? -14.534 1.246 43.253 1.00 86.50 444 ALA A O 1
ATOM 3345 N N . THR A 1 445 ? -12.854 2.006 41.995 1.00 88.88 445 THR A N 1
ATOM 3346 C CA . THR A 1 445 ? -12.280 2.911 43.002 1.00 88.88 445 THR A CA 1
ATOM 3347 C C . THR A 1 445 ? -12.131 4.310 42.415 1.00 88.88 445 THR A C 1
ATOM 3349 O O . THR A 1 445 ? -11.958 4.443 41.202 1.00 88.88 445 THR A O 1
ATOM 3352 N N . GLY A 1 446 ? -12.120 5.349 43.258 1.00 88.56 446 GLY A N 1
ATOM 3353 C CA . GLY A 1 446 ? -11.921 6.732 42.802 1.00 88.56 446 GLY A CA 1
ATOM 3354 C C . GLY A 1 446 ? -10.621 6.926 42.007 1.00 88.56 446 GLY A C 1
ATOM 3355 O O . GLY A 1 446 ? -10.609 7.610 40.990 1.00 88.56 446 GLY A O 1
ATOM 3356 N N . VAL A 1 447 ? -9.541 6.231 42.387 1.00 90.75 447 VAL A N 1
ATOM 3357 C CA . VAL A 1 447 ? -8.262 6.251 41.648 1.00 90.75 447 VAL A CA 1
ATOM 3358 C C . VAL A 1 447 ? -8.390 5.598 40.268 1.00 90.75 447 VAL A C 1
ATOM 3360 O O . VAL A 1 447 ? -7.827 6.091 39.290 1.00 90.75 447 VAL A O 1
ATOM 3363 N N . ALA A 1 448 ? -9.110 4.477 40.167 1.00 92.44 448 ALA A N 1
ATOM 3364 C CA . ALA A 1 448 ? -9.356 3.827 38.882 1.00 92.44 448 ALA A CA 1
ATOM 3365 C C . ALA A 1 448 ? -10.258 4.683 37.981 1.00 92.44 448 ALA A C 1
ATOM 3367 O O . ALA A 1 448 ? -10.019 4.739 36.776 1.00 92.44 448 ALA A O 1
ATOM 3368 N N . LEU A 1 449 ? -11.243 5.370 38.569 1.00 93.06 449 LEU A N 1
ATOM 3369 C CA . LEU A 1 449 ? -12.135 6.297 37.877 1.00 93.06 449 LEU A CA 1
ATOM 3370 C C . LEU A 1 449 ? -11.356 7.487 37.312 1.00 93.06 449 LEU A C 1
ATOM 3372 O O . LEU A 1 449 ? -11.406 7.717 36.109 1.00 93.06 449 LEU A O 1
ATOM 3376 N N . ASP A 1 450 ? -10.556 8.171 38.133 1.00 94.00 450 ASP A N 1
ATOM 3377 C CA . ASP A 1 450 ? -9.712 9.289 37.689 1.00 94.00 450 ASP A CA 1
ATOM 3378 C C . ASP A 1 450 ? -8.757 8.871 36.558 1.00 94.00 450 ASP A C 1
ATOM 3380 O O . ASP A 1 450 ? -8.650 9.551 35.534 1.00 94.00 450 ASP A O 1
ATOM 3384 N N . ARG A 1 451 ? -8.118 7.699 36.684 1.00 95.69 451 ARG A N 1
ATOM 3385 C CA . ARG A 1 451 ? -7.255 7.152 35.628 1.00 95.69 451 ARG A CA 1
ATOM 3386 C C . ARG A 1 451 ? -8.027 6.900 34.332 1.00 95.69 451 ARG A C 1
ATOM 3388 O O . ARG A 1 451 ? -7.523 7.232 33.262 1.00 95.69 451 ARG A O 1
ATOM 3395 N N . ALA A 1 452 ? -9.220 6.316 34.419 1.00 95.25 452 ALA A N 1
ATOM 3396 C CA . ALA A 1 452 ? -10.046 6.019 33.256 1.00 95.25 452 ALA A CA 1
ATOM 3397 C C . ALA A 1 452 ? -10.535 7.300 32.559 1.00 95.25 452 ALA A C 1
ATOM 3399 O O . ALA A 1 452 ? -10.413 7.408 31.340 1.00 95.25 452 ALA A O 1
ATOM 3400 N N . LEU A 1 453 ? -10.995 8.299 33.320 1.00 95.62 453 LEU A N 1
ATOM 3401 C CA . LEU A 1 453 ? -11.396 9.611 32.797 1.00 95.62 453 LEU A CA 1
ATOM 3402 C C . LEU A 1 453 ? -10.230 10.311 32.084 1.00 95.62 453 LEU A C 1
ATOM 3404 O O . LEU A 1 453 ? -10.379 10.783 30.956 1.00 95.62 453 LEU A O 1
ATOM 3408 N N . LYS A 1 454 ? -9.044 10.333 32.708 1.00 96.12 454 LYS A N 1
ATOM 3409 C CA . LYS A 1 454 ? -7.822 10.889 32.104 1.00 96.12 454 LYS A CA 1
ATOM 3410 C C . LYS A 1 454 ? -7.428 10.153 30.831 1.00 96.12 454 LYS A C 1
ATOM 3412 O O . LYS A 1 454 ? -7.042 10.801 29.864 1.00 96.12 454 LYS A O 1
ATOM 3417 N N . GLN A 1 455 ? -7.547 8.828 30.811 1.00 94.56 455 GLN A N 1
ATOM 3418 C CA . GLN A 1 455 ? -7.224 8.030 29.633 1.00 94.56 455 GLN A CA 1
ATOM 3419 C C . GLN A 1 455 ? -8.154 8.345 28.455 1.00 94.56 455 GLN A C 1
ATOM 3421 O O . GLN A 1 455 ? -7.660 8.549 27.352 1.00 94.56 455 GLN A O 1
ATOM 3426 N N . VAL A 1 456 ? -9.470 8.442 28.675 1.00 94.56 456 VAL A N 1
ATOM 3427 C CA . VAL A 1 456 ? -10.420 8.788 27.601 1.00 94.56 456 VAL A CA 1
ATOM 3428 C C . VAL A 1 456 ? -10.140 10.183 27.032 1.00 94.56 456 VAL A C 1
ATOM 3430 O O . VAL A 1 456 ? -10.117 10.357 25.815 1.00 94.56 456 VAL A O 1
ATOM 3433 N N . ARG A 1 457 ? -9.839 11.158 27.898 1.00 94.56 457 ARG A N 1
ATOM 3434 C CA . ARG A 1 457 ? -9.462 12.515 27.471 1.00 94.56 457 ARG A CA 1
ATOM 3435 C C . ARG A 1 457 ? -8.135 12.539 26.713 1.00 94.56 457 ARG A C 1
ATOM 3437 O O . ARG A 1 457 ? -8.025 13.221 25.701 1.00 94.56 457 ARG A O 1
ATOM 3444 N N . ALA A 1 458 ? -7.140 11.776 27.170 1.00 92.19 458 ALA A N 1
ATOM 3445 C CA . ALA A 1 458 ? -5.853 11.635 26.487 1.00 92.19 458 ALA A CA 1
ATOM 3446 C C . ALA A 1 458 ? -5.986 10.935 25.125 1.00 92.19 458 ALA A C 1
ATOM 3448 O O . ALA A 1 458 ? -5.244 11.242 24.199 1.00 92.19 458 ALA A O 1
ATOM 3449 N N . ASP A 1 459 ? -6.963 10.036 24.987 1.00 90.25 459 ASP A N 1
ATOM 3450 C CA . ASP A 1 459 ? -7.362 9.441 23.712 1.00 90.25 459 ASP A CA 1
ATOM 3451 C C . ASP A 1 459 ? -8.107 10.432 22.793 1.00 90.25 459 ASP A C 1
ATOM 3453 O O . ASP A 1 459 ? -8.535 10.024 21.716 1.00 90.25 459 ASP A O 1
ATOM 3457 N N . GLY A 1 460 ? -8.296 11.697 23.189 1.00 89.88 460 GLY A N 1
ATOM 3458 C CA . GLY A 1 460 ? -8.952 12.727 22.382 1.00 89.88 460 GLY A CA 1
ATOM 3459 C C . GLY A 1 460 ? -10.472 12.583 22.288 1.00 89.88 460 GLY A C 1
ATOM 3460 O O . GLY A 1 460 ? -11.045 12.977 21.273 1.00 89.88 460 GLY A O 1
ATOM 3461 N N . ASP A 1 461 ? -11.118 11.992 23.300 1.00 93.38 461 ASP A N 1
ATOM 3462 C CA . ASP A 1 461 ? -12.575 11.830 23.360 1.00 93.38 461 ASP A CA 1
ATOM 3463 C C . ASP A 1 461 ? -13.174 12.308 24.702 1.00 93.38 461 ASP A C 1
ATOM 3465 O O . ASP A 1 461 ? -12.468 12.555 25.682 1.00 93.38 461 ASP A O 1
ATOM 3469 N N . THR A 1 462 ? -14.500 12.444 24.748 1.00 93.31 462 THR A N 1
ATOM 3470 C CA . THR A 1 462 ? -15.259 12.804 25.953 1.00 93.31 462 THR A CA 1
ATOM 3471 C C . THR A 1 462 ? -15.619 11.544 26.751 1.00 93.31 462 THR A C 1
ATOM 3473 O O . THR A 1 462 ? -16.187 10.614 26.169 1.00 93.31 462 THR A O 1
ATOM 3476 N N . PRO A 1 463 ? -15.318 11.474 28.062 1.00 94.75 463 PRO A N 1
ATOM 3477 C CA . PRO A 1 463 ? -15.736 10.350 28.890 1.00 94.75 463 PRO A CA 1
ATOM 3478 C C . PRO A 1 463 ? -17.243 10.356 29.153 1.00 94.75 463 PRO A C 1
ATOM 3480 O O . PRO A 1 463 ? -17.857 11.405 29.329 1.00 94.75 463 PRO A O 1
ATOM 3483 N N . LEU A 1 464 ? -17.823 9.160 29.217 1.00 94.69 464 LEU A N 1
ATOM 3484 C CA . LEU A 1 464 ? -19.198 8.918 29.643 1.00 94.69 464 LEU A CA 1
ATOM 3485 C C . LEU A 1 464 ? -19.206 7.794 30.681 1.00 94.69 464 LEU A C 1
ATOM 3487 O O . LEU A 1 464 ? -18.761 6.685 30.380 1.00 94.69 464 LEU A O 1
ATOM 3491 N N . CYS A 1 465 ? -19.714 8.058 31.881 1.00 94.62 465 CYS A N 1
ATOM 3492 C CA . CYS A 1 465 ? -19.797 7.061 32.947 1.00 94.62 465 CYS A CA 1
ATOM 3493 C C . CYS A 1 465 ? -21.166 6.373 32.940 1.00 94.62 465 CYS A C 1
ATOM 3495 O O . CYS A 1 465 ? -22.200 7.022 32.794 1.00 94.62 465 CYS A O 1
ATOM 3497 N N . THR A 1 466 ? -21.176 5.054 33.121 1.00 93.69 466 THR A N 1
ATOM 3498 C CA . THR A 1 466 ? -22.400 4.278 33.356 1.00 93.69 466 THR A CA 1
ATOM 3499 C C . THR A 1 466 ? -22.218 3.307 34.513 1.00 93.69 466 THR A C 1
ATOM 3501 O O . THR A 1 466 ? -21.094 2.899 34.824 1.00 93.69 466 THR A O 1
ATOM 3504 N N . ARG A 1 467 ? -23.323 2.905 35.145 1.00 90.75 467 ARG A N 1
ATOM 3505 C CA . ARG A 1 467 ? -23.299 1.799 36.113 1.00 90.75 467 ARG A CA 1
ATOM 3506 C C . ARG A 1 467 ? -23.063 0.477 35.387 1.00 90.75 467 ARG A C 1
ATOM 3508 O O . ARG A 1 467 ? -23.682 0.226 34.353 1.00 90.75 467 ARG A O 1
ATOM 3515 N N . GLU A 1 468 ? -22.183 -0.375 35.916 1.00 88.31 468 GLU A N 1
ATOM 3516 C CA . GLU A 1 468 ? -21.960 -1.703 35.337 1.00 88.31 468 GLU A CA 1
ATOM 3517 C C . GLU A 1 468 ? -23.244 -2.546 35.478 1.00 88.31 468 GLU A C 1
ATOM 3519 O O . GLU A 1 468 ? -23.686 -2.796 36.603 1.00 88.31 468 GLU A O 1
ATOM 3524 N N . PRO A 1 469 ? -23.876 -2.982 34.370 1.00 85.38 469 PRO A N 1
ATOM 3525 C CA . PRO A 1 469 ? -25.069 -3.811 34.454 1.00 85.38 469 PRO A CA 1
ATOM 3526 C C . PRO A 1 469 ? -24.716 -5.195 35.011 1.00 85.38 469 PRO A C 1
ATOM 3528 O O . PRO A 1 469 ? -23.710 -5.798 34.629 1.00 85.38 469 PRO A O 1
ATOM 3531 N N . GLY A 1 470 ? -25.562 -5.714 35.903 1.00 82.19 470 GLY A N 1
ATOM 3532 C CA . GLY A 1 470 ? -25.442 -7.083 36.402 1.00 82.19 470 GLY A CA 1
ATOM 3533 C C . GLY A 1 470 ? -25.789 -8.128 35.333 1.00 82.19 470 GLY A C 1
ATOM 3534 O O . GLY A 1 470 ? -26.531 -7.851 34.393 1.00 82.19 470 GLY A O 1
ATOM 3535 N N . GLY A 1 471 ? -25.280 -9.353 35.499 1.00 84.50 471 GLY A N 1
ATOM 3536 C CA . GLY A 1 471 ? -25.637 -10.509 34.666 1.00 84.50 471 GLY A CA 1
ATOM 3537 C C . GLY A 1 471 ? -24.571 -10.940 33.651 1.00 84.50 471 GLY A C 1
ATOM 3538 O O . GLY A 1 471 ? -23.392 -10.600 33.756 1.00 84.50 471 GLY A O 1
ATOM 3539 N N . HIS A 1 472 ? -24.983 -11.761 32.680 1.00 82.94 472 HIS A N 1
ATOM 3540 C CA . HIS A 1 472 ? -24.091 -12.353 31.679 1.00 82.94 472 HIS A CA 1
ATOM 3541 C C . HIS A 1 472 ? -23.953 -11.471 30.432 1.00 82.94 472 HIS A C 1
ATOM 3543 O O . HIS A 1 472 ? -24.922 -10.900 29.937 1.00 82.94 472 HIS A O 1
ATOM 3549 N N . ARG A 1 473 ? -22.741 -11.407 29.868 1.00 81.44 473 ARG A N 1
ATOM 3550 C CA . ARG A 1 473 ? -22.472 -10.663 28.630 1.00 81.44 473 ARG A CA 1
ATOM 3551 C C . ARG A 1 473 ? -22.705 -11.545 27.405 1.00 81.44 473 ARG A C 1
ATOM 3553 O O . ARG A 1 473 ? -21.891 -12.418 27.114 1.00 81.44 473 ARG A O 1
ATOM 3560 N N . LEU A 1 474 ? -23.758 -11.251 26.647 1.00 84.44 474 LEU A N 1
ATOM 3561 C CA . LEU A 1 474 ? -24.048 -11.880 25.355 1.00 84.44 474 LEU A CA 1
ATOM 3562 C C . LEU A 1 474 ? -23.611 -10.966 24.199 1.00 84.44 474 LEU A C 1
ATOM 3564 O O . LEU A 1 474 ? -23.686 -9.741 24.298 1.00 84.44 474 LEU A O 1
ATOM 3568 N N . ARG A 1 475 ? -23.129 -11.551 23.096 1.00 81.25 475 ARG A N 1
ATOM 3569 C CA . ARG A 1 475 ? -22.846 -10.833 21.842 1.00 81.25 475 ARG A CA 1
ATOM 3570 C C . ARG A 1 475 ? -23.574 -11.538 20.702 1.00 81.25 475 ARG A C 1
ATOM 3572 O O . ARG A 1 475 ? -23.298 -12.704 20.436 1.00 81.25 475 ARG A O 1
ATOM 3579 N N . ALA A 1 476 ? -24.468 -10.820 20.032 1.00 81.00 476 ALA A N 1
ATOM 3580 C CA . ALA A 1 476 ? -25.149 -11.280 18.826 1.00 81.00 476 ALA A CA 1
ATOM 3581 C C . ALA A 1 476 ? -24.599 -10.536 17.603 1.00 81.00 476 ALA A C 1
ATOM 3583 O O . ALA A 1 476 ? -24.255 -9.356 17.697 1.00 81.00 476 ALA A O 1
ATOM 3584 N N . ILE A 1 477 ? -24.512 -11.226 16.464 1.00 79.38 477 ILE A N 1
ATOM 3585 C CA . ILE A 1 477 ? -24.187 -10.613 15.172 1.00 79.38 477 ILE A CA 1
ATOM 3586 C C . ILE A 1 477 ? -25.472 -10.552 14.355 1.00 79.38 477 ILE A C 1
ATOM 3588 O O . ILE A 1 477 ? -26.097 -11.582 14.095 1.00 79.38 477 ILE A O 1
ATOM 3592 N N . VAL A 1 478 ? -25.844 -9.339 13.956 1.00 79.62 478 VAL A N 1
ATOM 3593 C CA . VAL A 1 478 ? -27.011 -9.072 13.116 1.00 79.62 478 VAL A CA 1
ATOM 3594 C C . VAL A 1 478 ? -26.521 -8.688 11.726 1.00 79.62 478 VAL A C 1
ATOM 3596 O O . VAL A 1 478 ? -25.690 -7.791 11.590 1.00 79.62 478 VAL A O 1
ATOM 3599 N N . LEU A 1 479 ? -27.026 -9.377 10.704 1.00 77.19 479 LEU A N 1
ATOM 3600 C CA . LEU A 1 479 ? -26.816 -9.027 9.302 1.00 77.19 479 LEU A CA 1
ATOM 3601 C C . LEU A 1 479 ? -28.156 -8.591 8.707 1.00 77.19 479 LEU A C 1
ATOM 3603 O O . LEU A 1 479 ? -29.128 -9.349 8.739 1.00 77.19 479 LEU A O 1
ATOM 3607 N N . ALA A 1 480 ? -28.194 -7.374 8.172 1.00 71.81 480 ALA A N 1
ATOM 3608 C CA . ALA A 1 480 ? -29.360 -6.791 7.520 1.00 71.81 480 ALA A CA 1
ATOM 3609 C C . ALA A 1 480 ? -28.919 -6.096 6.224 1.00 71.81 480 ALA A C 1
ATOM 3611 O O . ALA A 1 480 ? -27.860 -5.470 6.193 1.00 71.81 480 ALA A O 1
ATOM 3612 N N . GLY A 1 481 ? -29.706 -6.253 5.160 1.00 66.06 481 GLY A N 1
ATOM 3613 C CA . GLY A 1 481 ? -29.499 -5.588 3.874 1.00 66.06 481 GLY A CA 1
ATOM 3614 C C . GLY A 1 481 ? -30.542 -4.497 3.648 1.00 66.06 481 GLY A C 1
ATOM 3615 O O . GLY A 1 481 ? -31.669 -4.614 4.120 1.00 66.06 481 GLY A O 1
ATOM 3616 N N . GLU A 1 482 ? -30.167 -3.462 2.900 1.00 59.41 482 GLU A N 1
ATOM 3617 C CA . GLU A 1 482 ? -30.983 -2.264 2.647 1.00 59.41 482 GLU A CA 1
ATOM 3618 C C . GLU A 1 482 ? -32.269 -2.542 1.841 1.00 59.41 482 GLU A C 1
ATOM 3620 O O . GLU A 1 482 ? -33.249 -1.817 1.972 1.00 59.41 482 GLU A O 1
ATOM 3625 N N . GLN A 1 483 ? -32.286 -3.601 1.016 1.00 56.06 483 GLN A N 1
ATOM 3626 C CA . GLN A 1 483 ? -33.346 -3.850 0.021 1.00 56.06 483 GLN A CA 1
ATOM 3627 C C . GLN A 1 483 ? -34.245 -5.065 0.284 1.00 56.06 483 GLN A C 1
ATOM 3629 O O . GLN A 1 483 ? -35.111 -5.377 -0.532 1.00 56.06 483 GLN A O 1
ATOM 3634 N N . THR A 1 484 ? -34.091 -5.778 1.394 1.00 43.88 484 THR A N 1
ATOM 3635 C CA . THR A 1 484 ? -34.906 -6.974 1.639 1.00 43.88 484 THR A CA 1
ATOM 3636 C C . THR A 1 484 ? -36.013 -6.696 2.643 1.00 43.88 484 THR A C 1
ATOM 3638 O O . THR A 1 484 ? -35.740 -6.507 3.821 1.00 43.88 484 THR A O 1
ATOM 3641 N N . ALA A 1 485 ? -37.268 -6.847 2.209 1.00 48.94 485 ALA A N 1
ATOM 3642 C CA . ALA A 1 485 ? -38.444 -7.067 3.064 1.00 48.94 485 ALA A CA 1
ATOM 3643 C C . ALA A 1 485 ? -38.346 -8.345 3.942 1.00 48.94 485 ALA A C 1
ATOM 3645 O O . ALA A 1 485 ? -39.321 -8.763 4.563 1.00 48.94 485 ALA A O 1
ATOM 3646 N N . ALA A 1 486 ? -37.182 -9.000 3.967 1.00 52.03 486 ALA A N 1
ATOM 3647 C CA . ALA A 1 486 ? -36.901 -10.177 4.765 1.00 52.03 486 ALA A CA 1
ATOM 3648 C C . ALA A 1 486 ? -36.449 -9.762 6.169 1.00 52.03 486 ALA A C 1
ATOM 3650 O O . ALA A 1 486 ? -35.647 -8.842 6.333 1.00 52.03 486 ALA A O 1
ATOM 3651 N N . ALA A 1 487 ? -36.942 -10.477 7.181 1.00 57.03 487 ALA A N 1
ATOM 3652 C CA . ALA A 1 487 ? -36.523 -10.285 8.562 1.00 57.03 487 ALA A CA 1
ATOM 3653 C C . ALA A 1 487 ? -34.991 -10.441 8.707 1.00 57.03 487 ALA A C 1
ATOM 3655 O O . ALA A 1 487 ? -34.394 -11.287 8.030 1.00 57.03 487 ALA A O 1
ATOM 3656 N N . PRO A 1 488 ? -34.341 -9.660 9.591 1.00 63.66 488 PRO A N 1
ATOM 3657 C CA . PRO A 1 488 ? -32.904 -9.755 9.819 1.00 63.66 488 PRO A CA 1
ATOM 3658 C C . PRO A 1 488 ? -32.518 -11.176 10.238 1.00 63.66 488 PRO A C 1
ATOM 3660 O O . PRO A 1 488 ? -33.151 -11.784 11.105 1.00 63.66 488 PRO A O 1
ATOM 3663 N N . ARG A 1 489 ? -31.448 -11.712 9.645 1.00 66.69 489 ARG A N 1
ATOM 3664 C CA . ARG A 1 489 ? -30.945 -13.036 10.014 1.00 66.69 489 ARG A CA 1
ATOM 3665 C C . ARG A 1 489 ? -30.014 -12.895 11.213 1.00 66.69 489 ARG A C 1
ATOM 3667 O O . ARG A 1 489 ? -28.918 -12.346 11.098 1.00 66.69 489 ARG A O 1
ATOM 3674 N N . VAL A 1 490 ? -30.441 -13.420 12.358 1.00 65.75 490 VAL A N 1
ATOM 3675 C CA . VAL A 1 490 ? -29.587 -13.547 13.544 1.00 65.75 490 VAL A CA 1
ATOM 3676 C C . VAL A 1 490 ? -28.692 -14.766 13.352 1.00 65.75 490 VAL A C 1
ATOM 3678 O O . VAL A 1 490 ? -29.174 -15.889 13.196 1.00 65.75 490 VAL A O 1
ATOM 3681 N N . LEU A 1 491 ? -27.380 -14.545 13.308 1.00 66.94 491 LEU A N 1
ATOM 3682 C CA . LEU A 1 491 ? -26.419 -15.644 13.271 1.00 66.94 491 LEU A CA 1
ATOM 3683 C C . LEU A 1 491 ? -26.342 -16.324 14.649 1.00 66.94 491 LEU A C 1
ATOM 3685 O O . LEU A 1 491 ? -26.574 -15.659 15.663 1.00 66.94 491 LEU A O 1
ATOM 3689 N N . PRO A 1 492 ? -26.016 -17.630 14.710 1.00 62.97 492 PRO A N 1
ATOM 3690 C CA . PRO A 1 492 ? -25.879 -18.339 15.977 1.00 62.97 492 PRO A CA 1
ATOM 3691 C C . PRO A 1 492 ? -24.900 -17.624 16.912 1.00 62.97 492 PRO A C 1
ATOM 3693 O O . PRO A 1 492 ? -23.932 -16.999 16.468 1.00 62.97 492 PRO A O 1
ATOM 3696 N N . LEU A 1 493 ? -25.166 -17.726 18.216 1.00 56.50 493 LEU A N 1
ATOM 3697 C CA . LEU A 1 493 ? -24.328 -17.137 19.254 1.00 56.50 493 LEU A CA 1
ATOM 3698 C C . LEU A 1 493 ? -22.888 -17.632 19.094 1.00 56.50 493 LEU A C 1
ATOM 3700 O O . LEU A 1 493 ? -22.588 -18.812 19.263 1.00 56.50 493 LEU A O 1
ATOM 3704 N N . LEU A 1 494 ? -21.985 -16.705 18.785 1.00 51.31 494 LEU A N 1
ATOM 3705 C CA . LEU A 1 494 ? -20.556 -16.961 18.866 1.00 51.31 494 LEU A CA 1
ATOM 3706 C C . LEU A 1 494 ? -20.157 -16.838 20.334 1.00 51.31 494 LEU A C 1
ATOM 3708 O O . LEU A 1 494 ? -19.872 -15.742 20.824 1.00 51.31 494 LEU A O 1
ATOM 3712 N N . GLU A 1 495 ? -20.136 -17.962 21.049 1.00 43.12 495 GLU A N 1
ATOM 3713 C CA . GLU A 1 495 ? -19.512 -18.023 22.368 1.00 43.12 495 GLU A CA 1
ATOM 3714 C C . GLU A 1 495 ? -18.013 -17.761 22.228 1.00 43.12 495 GLU A C 1
ATOM 3716 O O . GLU A 1 495 ? -17.192 -18.646 21.975 1.00 43.12 495 GLU A O 1
ATOM 3721 N N . ARG A 1 496 ? -17.615 -16.507 22.430 1.00 42.25 496 ARG A N 1
ATOM 3722 C CA . ARG A 1 496 ? -16.221 -16.207 22.715 1.00 42.25 496 ARG A CA 1
ATOM 3723 C C . ARG A 1 496 ? -15.988 -16.583 24.173 1.00 42.25 496 ARG A C 1
ATOM 3725 O O . ARG A 1 496 ? -16.264 -15.769 25.053 1.00 42.25 496 ARG A O 1
ATOM 3732 N N . ARG A 1 497 ? -15.468 -17.794 24.430 1.00 36.25 497 ARG A N 1
ATOM 3733 C CA . ARG A 1 497 ? -14.898 -18.140 25.743 1.00 36.25 497 ARG A CA 1
ATOM 3734 C C . ARG A 1 497 ? -13.993 -16.986 26.163 1.00 36.25 497 ARG A C 1
ATOM 3736 O O . ARG A 1 497 ? -13.012 -16.675 25.479 1.00 36.25 497 ARG A O 1
ATOM 3743 N N . SER A 1 498 ? -14.374 -16.303 27.240 1.00 36.62 498 SER A N 1
ATOM 3744 C CA . SER A 1 498 ? -13.539 -15.290 27.869 1.00 36.62 498 SER A CA 1
ATOM 3745 C C . SER A 1 498 ? -12.158 -15.902 28.064 1.00 36.62 498 SER A C 1
ATOM 3747 O O . SER A 1 498 ? -12.027 -16.960 28.675 1.00 36.62 498 SER A O 1
ATOM 3749 N N . ARG A 1 499 ? -11.112 -15.253 27.549 1.00 37.09 499 ARG A N 1
ATOM 3750 C CA . ARG A 1 499 ? -9.717 -15.654 27.786 1.00 37.09 499 ARG A CA 1
ATOM 3751 C C . ARG A 1 499 ? -9.266 -15.243 29.197 1.00 37.09 499 ARG A C 1
ATOM 3753 O O . ARG A 1 499 ? -8.171 -14.730 29.389 1.00 37.09 499 ARG A O 1
ATOM 3760 N N . ARG A 1 500 ? -10.161 -15.433 30.162 1.00 33.34 500 ARG A N 1
ATOM 3761 C CA . ARG A 1 500 ? -9.920 -15.487 31.595 1.00 33.34 500 ARG A CA 1
ATOM 3762 C C . ARG A 1 500 ? -10.594 -16.767 32.076 1.00 33.34 500 ARG A C 1
ATOM 3764 O O . ARG A 1 500 ? -11.778 -16.757 32.399 1.00 33.34 500 ARG A O 1
ATOM 3771 N N . GLY A 1 501 ? -9.828 -17.856 32.042 1.00 30.17 501 GLY A N 1
ATOM 3772 C CA . GLY A 1 501 ? -9.904 -18.826 33.130 1.00 30.17 501 GLY A CA 1
ATOM 3773 C C . GLY A 1 501 ? -9.477 -18.132 34.439 1.00 30.17 501 GLY A C 1
ATOM 3774 O O . GLY A 1 501 ? -8.929 -17.027 34.404 1.00 30.17 501 GLY A O 1
ATOM 3775 N N . GLY A 1 502 ? -9.778 -18.675 35.614 1.00 27.78 502 GLY A N 1
ATOM 3776 C CA . GLY A 1 502 ? -9.558 -20.097 35.850 1.00 27.78 502 GLY A CA 1
ATOM 3777 C C . GLY A 1 502 ? -8.075 -20.356 35.674 1.00 27.78 502 GLY A C 1
ATOM 3778 O O . GLY A 1 502 ? -7.695 -20.583 34.504 1.00 27.78 502 GLY A O 1
#

Radius of gyration: 31.87 Å; chains: 1; bounding box: 84×47×92 Å

Foldseek 3Di:
DDDDPPPDDDDPVVVLVVLQVPDDWPDPDPVVNVVVLVCLQVVLVVLVVLLVCLVVVVDDPVSVVSNVVCQVPPFLPPDDPVCLVVVLLVLLLLVLQLLLLCCCQQQVAPAPRCLLSLLLVVCQLVNVVVSVVLLVVLLVVLVVCVVVVVVVVDDPVVSLVVSLVVSLVVLVVVLVVVVVVPDPSNPPRRPSVSVSSSVVSSVLNVPVVVDPPLSSVSRNVVSSVSSVVSNVVSVDPVVSNCCSSRSSCSSSSVSSSVVCNGGRRSNNNVCVRVVSPQAPDVPAFAEEEEAAQDLPADPDAAFFAFDCCRNPPDCVVVQVVSSVVRHNYDYHYLHPCRLVVVCVRCPPDADPRFEYEYSYQANHDLQRNQSVLVSCVVRVYHYDDDHSVVLQCLQQPVSVCVVCVVVVHDDFDWDDPVVVQVQAQAWKWKDFRRGNVDDTQIHRHNVSSVVRQVVSVVSRGHIIMGGDDDDDDFDWDWDDDPPDPDDIDIDPTDPPPPPDDD

Secondary structure (DSSP, 8-state):
-----------HHHHHHHHHHT---SS---HHHHHHHHHHHHHHHHHHHHHHHHHHT-S-HHHHHHHHHHHHHH-STTS-TTTHHHHHHHHTHHHHHHHHHHHHHHS-----THHHHHHHHHHHHH-HHHHHHHHHHHHHHHHHHHHHHHHTT--HHHHHHHHHHHHHHHHHHHHHHHTTS--TTSSSSSHHHHHHHHHHHHHHHHHHHHS-HHHHHHHHHHHHHHHHHHHHHTT-HHHHHHHHH-TTHHHHHHHHHHHHHHH----TTSTTSTTTSS---TTS-EEEEEE-S-----SS--SPPPPTHHHHS--HHHHHHHHHTT-EEEEEE-STTHHHHHHHHH-SS--TTEEEEE----SSSTTGGGHHHHHHHHHT--BSS--HHHHHHHH-HHHHHHHHHHTT---PPEE-HHHHHHTBTB-EEEEESS-TTSPPEEE-SHHHHHHHHHHHHHTTS-EEEEEPPPS------EE--TT--SPPEEPP------S---

pLDDT: mean 75.42, std 15.71, range [27.52, 96.12]

Sequence (502 aa):
MSVAVETAPTGPGLRLVERLRAQRPRHGLRPLALLLLVTAAVLPLAAVALRILALSGSAGPVATALGAWFNDHLSLHWVPAVDRNTVLHIVMLPLAALLVALTRLSLGVRVLGFRAILIAIGMQEIGILPSLLLIAIIALTVVVVRPFMRASGMPLYARVATILTIVAATMVTGLLFGAQVESSTLTSFAFFPVVILAMLAESIADTVARESTAMAAWRTGATILLAMAIAALASVPALRELTLACPELIVTQLALTVLVSEFMDWRLLEDFRPGAAAVETEEGLSVAVVRNRWNKAVLAHEGSEPPRRYRLDSVQPLVDALRSAGHRVAVIEADARLYQRLRSFFGNRAPDRGLVINCAGGLQGTGRLCQVPAYCEMIGVPYSGPDPLAMASLSDRLQLFALLERHGLSVPAVVDEADAFREQGTPLLVHHRFQGDREPLRAATGVALDRALKQVRADGDTPLCTREPGGHRLRAIVLAGEQTAAAPRVLPLLERRSRRGG